Protein AF-0000000085071379 (afdb_homodimer)

Solvent-accessible surface area (backbone atoms only — not comparable to full-atom values): 31033 Å² total; per-residue (Å²): 121,66,69,62,50,54,54,50,49,51,50,47,48,50,49,47,49,49,47,46,48,50,44,47,51,47,45,53,49,43,55,51,46,54,50,48,35,51,51,33,48,52,52,43,50,50,52,33,48,54,45,13,54,52,45,21,67,57,44,29,62,51,53,53,49,51,44,51,48,52,51,48,51,52,47,52,51,59,66,69,35,49,72,43,97,86,67,30,27,46,41,42,70,66,56,50,48,49,50,44,45,50,34,43,54,33,38,72,73,52,45,46,49,69,55,49,70,45,80,83,44,72,73,70,74,62,43,38,68,69,38,18,37,52,49,33,49,28,47,32,65,16,18,17,38,31,79,70,66,72,83,46,72,67,40,42,51,50,46,69,66,44,43,62,62,36,31,41,44,40,47,43,27,32,50,45,48,25,51,53,49,50,51,52,50,52,53,50,42,67,72,44,66,83,49,55,66,70,56,46,52,51,48,51,46,50,48,50,50,47,51,57,38,45,54,57,16,50,53,45,34,71,40,87,51,92,46,51,56,66,54,24,41,47,48,42,52,34,46,39,61,13,20,13,37,38,83,74,71,84,80,54,67,77,56,48,57,55,49,52,54,49,36,53,54,33,36,18,50,48,50,40,45,41,50,50,51,44,48,52,50,51,51,49,53,53,49,50,49,52,50,47,52,48,47,52,48,46,52,54,56,69,69,104,121,68,71,62,51,53,53,50,50,53,50,48,48,50,49,47,50,51,46,46,47,50,45,46,51,47,44,52,49,44,55,50,45,54,52,48,35,50,52,33,48,51,50,42,50,51,52,32,49,54,43,13,54,53,47,21,68,56,43,29,62,51,53,51,49,51,45,50,50,51,51,47,52,52,47,52,53,59,66,69,33,50,71,43,98,87,67,32,26,48,41,42,72,68,57,52,47,50,49,46,44,50,34,44,53,32,38,74,71,53,46,46,50,69,56,49,70,45,82,82,44,73,73,71,74,63,43,38,67,71,39,19,37,53,50,33,50,27,44,31,64,16,18,18,38,32,78,71,65,72,82,46,72,67,39,42,52,50,45,69,66,46,43,61,62,36,33,43,45,41,48,45,29,34,48,46,49,23,50,52,49,50,51,51,50,52,55,51,42,66,71,44,66,82,51,55,66,66,58,47,52,51,47,51,45,50,46,49,50,47,50,59,39,45,55,56,16,50,53,46,35,71,38,88,50,93,47,50,57,66,54,25,42,46,48,42,51,34,47,39,60,13,19,13,36,40,84,76,70,85,80,54,67,76,55,48,55,55,50,52,54,49,37,54,55,33,35,18,48,48,50,40,45,42,50,51,51,43,50,52,51,50,51,50,52,52,50,50,50,50,51,48,50,48,47,53,49,45,52,54,56,69,71,103

Nearest PDB structures (foldseek):
  4xdj-assembly1_B  TM=7.090E-01  e=4.456E-10  Homo sapiens
  4xdk-assembly1_B  TM=7.036E-01  e=6.369E-10  Homo sapiens
  4xdj-assembly1_A  TM=6.880E-01  e=4.935E-10  Homo sapiens
  6v3c-assembly1_B  TM=6.092E-01  e=1.227E-08  Mus musculus
  6v3c-assembly1_A  TM=6.403E-01  e=4.175E-08  Mus musculus

InterPro domains:
  IPR003280 Two pore domain potassium channel [PR01333] (138-166)
  IPR003280 Two pore domain potassium channel [PR01333] (241-250)
  IPR003280 Two pore domain potassium channel [PTHR11003] (36-286)
  IPR013099 Potassium channel domain [PF07885] (124-181)
  IPR013099 Potassium channel domain [PF07885] (211-281)

pLDDT: mean 79.19, std 13.4, range [42.06, 97.56]

Secondary structure (DSSP, 8-state):
-HHHHHHHHHHHHHHHHHHHHHHHHHHHHHHHHHHHHHHHHHHHHHHHHHHHHHHHHHHHHHHHHHHHHHHHHHHHHHHHSEE-TTS-EEE-HHHHHHHHHHHHHHHHTT--GGGTSSTTPPPP--SSHHHHHHHHHHHHTT---SSS---SHHHHHHHHHHHHHHHHHHHHHHHHHHHHHHHHHHHHHHHTTTS-HHHHHHHHHHHHHHHHHHHHHHHHHHTTS---HHHHHHHHHHHHTT----SS----HHHHHHHHHHHHHHHHHHHHHHHHHHHHHHHHHHHHHHHHHHHHHHHHHHH-/-HHHHHHHHHHHHHHHHHHHHHHHHHHHHHHHHHHHHHHHHHHHHHHHHHHHHHHHHHHHHHHHHHHHHHHHHHHHHHHHSEE-TTS-EEE-HHHHHHHHHHHHHHHHTT--GGGTSSTTPPPP--SSHHHHHHHHHHHHTT---SSS---SHHHHHHHHHHHHHHHHHHHHHHHHHHHHHHHHHHHHHHHTTTS-HHHHHHHHHHHHHHHHHHHHHHHHHHTTS---HHHHHHHHHHHHTT----SS----HHHHHHHHHHHHHHHHHHHHHHHHHHHHHHHHHHHHHHHHHHHHHHHHHHH-

Radius of gyration: 30.07 Å; Cα contacts (8 Å, |Δi|>4): 605; chains: 2; bounding box: 52×119×87 Å

Organism: Oikopleura dioica (NCBI:txid34765)

Structure (mmCIF, N/CA/C/O backbone):
data_AF-0000000085071379-model_v1
#
loop_
_entity.id
_entity.type
_entity.pdbx_description
1 polymer 'Potassium channel domain-containing protein'
#
loop_
_atom_site.group_PDB
_atom_site.id
_atom_site.type_symbol
_atom_site.label_atom_id
_atom_site.label_alt_id
_atom_site.label_comp_id
_atom_site.label_asym_id
_atom_site.label_entity_id
_atom_site.label_seq_id
_atom_site.pdbx_PDB_ins_code
_atom_site.Cartn_x
_atom_site.Cartn_y
_atom_site.Cartn_z
_atom_site.occupancy
_atom_site.B_iso_or_equiv
_atom_site.auth_seq_id
_atom_site.auth_comp_id
_atom_site.auth_asym_id
_atom_site.auth_atom_id
_atom_site.pdbx_PDB_model_num
ATOM 1 N N . MET A 1 1 ? -15.125 71.688 -1.103 1 43.22 1 MET A N 1
ATOM 2 C CA . MET A 1 1 ? -15.18 70.688 -2.127 1 43.22 1 MET A CA 1
ATOM 3 C C . MET A 1 1 ? -13.789 70.062 -2.389 1 43.22 1 MET A C 1
ATOM 5 O O . MET A 1 1 ? -13.664 68.938 -2.789 1 43.22 1 MET A O 1
ATOM 9 N N . GLU A 1 2 ? -12.734 70.875 -2.172 1 50.38 2 GLU A N 1
ATOM 10 C CA . GLU A 1 2 ? -11.383 70.438 -2.506 1 50.38 2 GLU A CA 1
ATOM 11 C C . GLU A 1 2 ? -10.781 69.562 -1.392 1 50.38 2 GLU A C 1
ATOM 13 O O . GLU A 1 2 ? -9.992 68.688 -1.654 1 50.38 2 GLU A O 1
ATOM 18 N N . LYS A 1 3 ? -11.156 69.812 -0.131 1 61.25 3 LYS A N 1
ATOM 19 C CA . LYS A 1 3 ? -10.539 69.062 0.963 1 61.25 3 LYS A CA 1
ATOM 20 C C . LYS A 1 3 ? -11.055 67.625 1.012 1 61.25 3 LYS A C 1
ATOM 22 O O . LYS A 1 3 ? -10.336 66.688 1.425 1 61.25 3 LYS A O 1
ATOM 27 N N . ASP A 1 4 ? -12.242 67.375 0.482 1 54.56 4 ASP A N 1
ATOM 28 C CA . ASP A 1 4 ? -12.781 66 0.486 1 54.56 4 ASP A CA 1
ATOM 29 C C . ASP A 1 4 ? -12.117 65.188 -0.587 1 54.56 4 ASP A C 1
ATOM 31 O O . ASP A 1 4 ? -11.945 63.969 -0.407 1 54.56 4 ASP A O 1
ATOM 35 N N . SER A 1 5 ? -11.578 65.812 -1.612 1 57.84 5 SER A N 1
ATOM 36 C CA . SER A 1 5 ? -10.969 65.062 -2.682 1 57.84 5 SER A CA 1
ATOM 37 C C . SER A 1 5 ? -9.57 64.562 -2.283 1 57.84 5 SER A C 1
ATOM 39 O O . SER A 1 5 ? -9.164 63.469 -2.658 1 57.84 5 SER A O 1
ATOM 41 N N . GLU A 1 6 ? -8.891 65.375 -1.453 1 54.56 6 GLU A N 1
ATOM 42 C CA . GLU A 1 6 ? -7.547 65 -1.056 1 54.56 6 GLU A CA 1
ATOM 43 C C . GLU A 1 6 ? -7.602 63.781 -0.089 1 54.56 6 GLU A C 1
ATOM 45 O O . GLU A 1 6 ? -6.777 62.875 -0.172 1 54.56 6 GLU A O 1
ATOM 50 N N . ASN A 1 7 ? -8.625 63.781 0.753 1 57.53 7 ASN A N 1
ATOM 51 C CA . ASN A 1 7 ? -8.742 62.656 1.676 1 57.53 7 ASN A CA 1
ATOM 52 C C . ASN A 1 7 ? -9.156 61.406 0.951 1 57.53 7 ASN A C 1
ATOM 54 O O . ASN A 1 7 ? -8.711 60.312 1.306 1 57.53 7 ASN A O 1
ATOM 58 N N . GLU A 1 8 ? -9.883 61.562 -0.134 1 56.34 8 GLU A N 1
ATOM 59 C CA . GLU A 1 8 ? -10.273 60.375 -0.886 1 56.34 8 GLU A CA 1
ATOM 60 C C . GLU A 1 8 ? -9.094 59.812 -1.679 1 56.34 8 GLU A C 1
ATOM 62 O O . GLU A 1 8 ? -8.93 58.625 -1.78 1 56.34 8 GLU A O 1
ATOM 67 N N . THR A 1 9 ? -8.195 60.719 -2.15 1 55.25 9 THR A N 1
ATOM 68 C CA . THR A 1 9 ? -7.031 60.25 -2.881 1 55.25 9 THR A CA 1
ATOM 69 C C . THR A 1 9 ? -6.031 59.594 -1.934 1 55.25 9 THR A C 1
ATOM 71 O O . THR A 1 9 ? -5.469 58.531 -2.252 1 55.25 9 THR A O 1
ATOM 74 N N . GLU A 1 10 ? -5.906 60.125 -0.75 1 53.72 10 GLU A N 1
ATOM 75 C CA . GLU A 1 10 ? -5.004 59.5 0.213 1 53.72 10 GLU A CA 1
ATOM 76 C C . GLU A 1 10 ? -5.559 58.188 0.698 1 53.72 10 GLU A C 1
ATOM 78 O O . GLU A 1 10 ? -4.809 57.219 0.865 1 53.72 10 GLU A O 1
ATOM 83 N N . THR A 1 11 ? -6.859 58.125 0.812 1 56.47 11 THR A N 1
ATOM 84 C CA . THR A 1 11 ? -7.453 56.844 1.211 1 56.47 11 THR A CA 1
ATOM 85 C C . THR A 1 11 ? -7.367 55.844 0.076 1 56.47 11 THR A C 1
ATOM 87 O O . THR A 1 11 ? -7.109 54.656 0.312 1 56.47 11 THR A O 1
ATOM 90 N N . ASN A 1 12 ? -7.477 56.312 -1.144 1 53.97 12 ASN A N 1
ATOM 91 C CA . ASN A 1 12 ? -7.32 55.375 -2.27 1 53.97 12 ASN A CA 1
ATOM 92 C C . ASN A 1 12 ? -5.863 54.969 -2.457 1 53.97 12 ASN A C 1
ATOM 94 O O . ASN A 1 12 ? -5.578 53.844 -2.809 1 53.97 12 ASN A O 1
ATOM 98 N N . GLU A 1 13 ? -4.965 55.875 -2.209 1 50.69 13 GLU A N 1
ATOM 99 C CA . GLU A 1 13 ? -3.551 55.531 -2.295 1 50.69 13 GLU A CA 1
ATOM 100 C C . GLU A 1 13 ? -3.145 54.594 -1.165 1 50.69 13 GLU A C 1
ATOM 102 O O . GLU A 1 13 ? -2.373 53.656 -1.378 1 50.69 13 GLU A O 1
ATOM 107 N N . ILE A 1 14 ? -3.654 54.719 0.024 1 51.56 14 ILE A N 1
ATOM 108 C CA . ILE A 1 14 ? -3.383 53.781 1.121 1 51.56 14 ILE A CA 1
ATOM 109 C C . ILE A 1 14 ? -4.059 52.469 0.847 1 51.56 14 ILE A C 1
ATOM 111 O O . ILE A 1 14 ? -3.473 51.406 1.091 1 51.56 14 ILE A O 1
ATOM 115 N N . LYS A 1 15 ? -5.176 52.5 0.256 1 54.19 15 LYS A N 1
ATOM 116 C CA . LYS A 1 15 ? -5.836 51.25 -0.123 1 54.19 15 LYS A CA 1
ATOM 117 C C . LYS A 1 15 ? -5.109 50.562 -1.282 1 54.19 15 LYS A C 1
ATOM 119 O O . LYS A 1 15 ? -4.973 49.344 -1.308 1 54.19 15 LYS A O 1
ATOM 124 N N . GLU A 1 16 ? -4.629 51.312 -2.199 1 50.38 16 GLU A N 1
ATOM 125 C CA . GLU A 1 16 ? -3.85 50.75 -3.297 1 50.38 16 GLU A CA 1
ATOM 126 C C . GLU A 1 16 ? -2.48 50.281 -2.814 1 50.38 16 GLU A C 1
ATOM 128 O O . GLU A 1 16 ? -2.002 49.219 -3.229 1 50.38 16 GLU A O 1
ATOM 133 N N . GLU A 1 17 ? -1.819 51.031 -1.996 1 47.94 17 GLU A N 1
ATOM 134 C CA . GLU A 1 17 ? -0.551 50.594 -1.43 1 47.94 17 GLU A CA 1
ATOM 135 C C . GLU A 1 17 ? -0.75 49.375 -0.521 1 47.94 17 GLU A C 1
ATOM 137 O O . GLU A 1 17 ? 0.067 48.469 -0.522 1 47.94 17 GLU A O 1
ATOM 142 N N . SER A 1 18 ? -1.852 49.375 0.213 1 51.22 18 SER A N 1
ATOM 143 C CA . SER A 1 18 ? -2.154 48.188 1.028 1 51.22 18 SER A CA 1
ATOM 144 C C . SER A 1 18 ? -2.527 47 0.16 1 51.22 18 SER A C 1
ATOM 146 O O . SER A 1 18 ? -2.143 45.875 0.456 1 51.22 18 SER A O 1
ATOM 148 N N . GLU A 1 19 ? -3.191 47.344 -0.902 1 49.94 19 GLU A N 1
ATOM 149 C CA . GLU A 1 19 ? -3.484 46.25 -1.838 1 49.94 19 GLU A CA 1
ATOM 150 C C . GLU A 1 19 ? -2.234 45.844 -2.604 1 49.94 19 GLU A C 1
ATOM 152 O O . GLU A 1 19 ? -2.025 44.656 -2.859 1 49.94 19 GLU A O 1
ATOM 157 N N . GLU A 1 20 ? -1.482 46.812 -3.014 1 46.28 20 GLU A N 1
ATOM 158 C CA . GLU A 1 20 ? -0.211 46.469 -3.656 1 46.28 20 GLU A CA 1
ATOM 159 C C . GLU A 1 20 ? 0.731 45.781 -2.693 1 46.28 20 GLU A C 1
ATOM 161 O O . GLU A 1 20 ? 1.426 44.812 -3.08 1 46.28 20 GLU A O 1
ATOM 166 N N . GLU A 1 21 ? 0.835 46.25 -1.494 1 44.56 21 GLU A N 1
ATOM 167 C CA . GLU A 1 21 ? 1.638 45.562 -0.491 1 44.56 21 GLU A CA 1
ATOM 168 C C . GLU A 1 21 ? 1.093 44.156 -0.219 1 44.56 21 GLU A C 1
ATOM 170 O O . GLU A 1 21 ? 1.86 43.219 -0.063 1 44.56 21 GLU A O 1
ATOM 175 N N . LYS A 1 22 ? -0.191 44.062 -0.108 1 48.78 22 LYS A N 1
ATOM 176 C CA . LYS A 1 22 ? -0.809 42.75 0.022 1 48.78 22 LYS A CA 1
ATOM 177 C C . LYS A 1 22 ? -0.57 41.906 -1.227 1 48.78 22 LYS A C 1
ATOM 179 O O . LYS A 1 22 ? -0.32 40.719 -1.13 1 48.78 22 LYS A O 1
ATOM 184 N N . ASN A 1 23 ? -0.599 42.531 -2.34 1 45.41 23 ASN A N 1
ATOM 185 C CA . ASN A 1 23 ? -0.29 41.844 -3.588 1 45.41 23 ASN A CA 1
ATOM 186 C C . ASN A 1 23 ? 1.192 41.5 -3.686 1 45.41 23 ASN A C 1
ATOM 188 O O . ASN A 1 23 ? 1.553 40.406 -4.168 1 45.41 23 ASN A O 1
ATOM 192 N N . THR A 1 24 ? 2.062 42.375 -3.381 1 42.06 24 THR A N 1
ATOM 193 C CA . THR A 1 24 ? 3.494 42.125 -3.383 1 42.06 24 THR A CA 1
ATOM 194 C C . THR A 1 24 ? 3.846 41.094 -2.314 1 42.06 24 THR A C 1
ATOM 196 O O . THR A 1 24 ? 4.691 40.219 -2.537 1 42.06 24 THR A O 1
ATOM 199 N N . ILE A 1 25 ? 3.377 41.188 -1.156 1 44.09 25 ILE A N 1
ATOM 200 C CA . ILE A 1 25 ? 3.57 40.188 -0.121 1 44.09 25 ILE A CA 1
ATOM 201 C C . ILE A 1 25 ? 2.99 38.844 -0.586 1 44.09 25 ILE A C 1
ATOM 203 O O . ILE A 1 25 ? 3.605 37.812 -0.394 1 44.09 25 ILE A O 1
ATOM 207 N N . SER A 1 26 ? 1.834 39.031 -1.214 1 46.94 26 SER A N 1
ATOM 208 C CA . SER A 1 26 ? 1.222 37.812 -1.785 1 46.94 26 SER A CA 1
ATOM 209 C C . SER A 1 26 ? 2.078 37.25 -2.908 1 46.94 26 SER A C 1
ATOM 211 O O . SER A 1 26 ? 2.275 36.031 -2.984 1 46.94 26 SER A O 1
ATOM 213 N N . CYS A 1 27 ? 2.525 38.188 -3.775 1 42.84 27 CYS A N 1
ATOM 214 C CA . CYS A 1 27 ? 3.402 37.75 -4.852 1 42.84 27 CYS A CA 1
ATOM 215 C C . CYS A 1 27 ? 4.719 37.219 -4.297 1 42.84 27 CYS A C 1
ATOM 217 O O . CYS A 1 27 ? 5.223 36.188 -4.754 1 42.84 27 CYS A O 1
ATOM 219 N N . SER A 1 28 ? 5.332 38.031 -3.438 1 43.88 28 SER A N 1
ATOM 220 C CA . SER A 1 28 ? 6.574 37.594 -2.809 1 43.88 28 SER A CA 1
ATOM 221 C C . SER A 1 28 ? 6.379 36.281 -2.037 1 43.88 28 SER A C 1
ATOM 223 O O . SER A 1 28 ? 7.238 35.406 -2.072 1 43.88 28 SER A O 1
ATOM 225 N N . ALA A 1 29 ? 5.207 36.219 -1.438 1 49.88 29 ALA A N 1
ATOM 226 C CA . ALA A 1 29 ? 4.84 34.969 -0.747 1 49.88 29 ALA A CA 1
ATOM 227 C C . ALA A 1 29 ? 4.625 33.844 -1.736 1 49.88 29 ALA A C 1
ATOM 229 O O . ALA A 1 29 ? 4.984 32.688 -1.46 1 49.88 29 ALA A O 1
ATOM 230 N N . ARG A 1 30 ? 4.145 34.25 -2.912 1 53.81 30 ARG A N 1
ATOM 231 C CA . ARG A 1 30 ? 3.955 33.25 -3.984 1 53.81 30 ARG A CA 1
ATOM 232 C C . ARG A 1 30 ? 5.293 32.781 -4.527 1 53.81 30 ARG A C 1
ATOM 234 O O . ARG A 1 30 ? 5.469 31.594 -4.789 1 53.81 30 ARG A O 1
ATOM 241 N N . ILE A 1 31 ? 6.199 33.812 -4.848 1 51.94 31 ILE A N 1
ATOM 242 C CA . ILE A 1 31 ? 7.527 33.469 -5.359 1 51.94 31 ILE A CA 1
ATOM 243 C C . ILE A 1 31 ? 8.273 32.625 -4.344 1 51.94 31 ILE A C 1
ATOM 245 O O . ILE A 1 31 ? 8.953 31.656 -4.715 1 51.94 31 ILE A O 1
ATOM 249 N N . GLY A 1 32 ? 7.953 32.844 -3.111 1 66.81 32 GLY A N 1
ATOM 250 C CA . GLY A 1 32 ? 8.586 32.094 -2.041 1 66.81 32 GLY A CA 1
ATOM 251 C C . GLY A 1 32 ? 8.094 30.672 -1.948 1 66.81 32 GLY A C 1
ATOM 252 O O . GLY A 1 32 ? 8.891 29.734 -1.803 1 66.81 32 GLY A O 1
ATOM 253 N N . ASN A 1 33 ? 6.875 30.562 -2.42 1 79.12 33 ASN A N 1
ATOM 254 C CA . ASN A 1 33 ? 6.289 29.234 -2.369 1 79.12 33 ASN A CA 1
ATOM 255 C C . ASN A 1 33 ? 6.75 28.375 -3.545 1 79.12 33 ASN A C 1
ATOM 257 O O . ASN A 1 33 ? 7.102 27.203 -3.367 1 79.12 33 ASN A O 1
ATOM 261 N N . ALA A 1 34 ? 6.805 29.016 -4.738 1 83.06 34 ALA A N 1
ATOM 262 C CA . ALA A 1 34 ? 7.223 28.297 -5.934 1 83.06 34 ALA A CA 1
ATOM 263 C C . ALA A 1 34 ? 8.68 27.844 -5.824 1 83.06 34 ALA A C 1
ATOM 265 O O . ALA A 1 34 ? 9.039 26.75 -6.254 1 83.06 34 ALA A O 1
ATOM 266 N N . LYS A 1 35 ? 9.445 28.719 -5.258 1 85.56 35 LYS A N 1
ATOM 267 C CA . LYS A 1 35 ? 10.852 28.375 -5.062 1 85.56 35 LYS A CA 1
ATOM 268 C C . LYS A 1 35 ? 11 27.203 -4.086 1 85.56 35 LYS A C 1
ATOM 270 O O . LYS A 1 35 ? 11.82 26.312 -4.301 1 85.56 35 LYS A O 1
ATOM 275 N N . ARG A 1 36 ? 10.234 27.219 -3.107 1 87.06 36 ARG A N 1
ATOM 276 C CA . ARG A 1 36 ? 10.289 26.125 -2.135 1 87.06 36 ARG A CA 1
ATOM 277 C C . ARG A 1 36 ? 9.812 24.812 -2.756 1 87.06 36 ARG A C 1
ATOM 279 O O . ARG A 1 36 ? 10.391 23.75 -2.496 1 87.06 36 ARG A O 1
ATOM 286 N N . ILE A 1 37 ? 8.812 24.922 -3.521 1 89.38 37 ILE A N 1
ATOM 287 C CA . ILE A 1 37 ? 8.312 23.734 -4.203 1 89.38 37 ILE A CA 1
ATOM 288 C C . ILE A 1 37 ? 9.398 23.156 -5.105 1 89.38 37 ILE A C 1
ATOM 290 O O . ILE A 1 37 ? 9.609 21.938 -5.129 1 89.38 37 ILE A O 1
ATOM 294 N N . PHE A 1 38 ? 10.023 24.031 -5.77 1 90.56 38 PHE A N 1
ATOM 295 C CA . PHE A 1 38 ? 11.078 23.578 -6.668 1 90.56 38 PHE A CA 1
ATOM 296 C C . PHE A 1 38 ? 12.227 22.953 -5.891 1 90.56 38 PHE A C 1
ATOM 298 O O . PHE A 1 38 ? 12.766 21.922 -6.293 1 90.56 38 PHE A O 1
ATOM 305 N N . ILE A 1 39 ? 12.602 23.516 -4.801 1 89.56 39 ILE A N 1
ATOM 306 C CA . ILE A 1 39 ? 13.688 23 -3.975 1 89.56 39 ILE A CA 1
ATOM 307 C C . ILE A 1 39 ? 13.32 21.625 -3.436 1 89.56 39 ILE A C 1
ATOM 309 O O . ILE A 1 39 ? 14.133 20.688 -3.5 1 89.56 39 ILE A O 1
ATOM 313 N N . PHE A 1 40 ? 12.164 21.484 -2.936 1 89.75 40 PHE A N 1
ATOM 314 C CA . PHE A 1 40 ? 11.75 20.203 -2.383 1 89.75 40 PHE A CA 1
ATOM 315 C C . PHE A 1 40 ? 11.57 19.172 -3.488 1 89.75 40 PHE A C 1
ATOM 317 O O . PHE A 1 40 ? 11.812 17.984 -3.279 1 89.75 40 PHE A O 1
ATOM 324 N N . PHE A 1 41 ? 11.164 19.656 -4.621 1 91.56 41 PHE A N 1
ATOM 325 C CA . PHE A 1 41 ? 11.047 18.75 -5.762 1 91.56 41 PHE A CA 1
ATOM 326 C C . PHE A 1 41 ? 12.414 18.203 -6.156 1 91.56 41 PHE A C 1
ATOM 328 O O . PHE A 1 41 ? 12.555 17 -6.402 1 91.56 41 PHE A O 1
ATOM 335 N N . LEU A 1 42 ? 13.375 19.047 -6.203 1 92.81 42 LEU A N 1
ATOM 336 C CA . LEU A 1 42 ? 14.734 18.625 -6.539 1 92.81 42 LEU A CA 1
ATOM 337 C C . LEU A 1 42 ? 15.297 17.703 -5.465 1 92.81 42 LEU A C 1
ATOM 339 O O . LEU A 1 42 ? 15.984 16.719 -5.773 1 92.81 42 LEU A O 1
ATOM 343 N N . LEU A 1 43 ? 15.039 18.031 -4.246 1 91.94 43 LEU A N 1
ATOM 344 C CA . LEU A 1 43 ? 15.477 17.172 -3.146 1 91.94 43 LEU A CA 1
ATOM 345 C C . LEU A 1 43 ? 14.852 15.789 -3.244 1 91.94 43 LEU A C 1
ATOM 347 O O . LEU A 1 43 ? 15.516 14.781 -2.986 1 91.94 43 LEU A O 1
ATOM 351 N N . ASN A 1 44 ? 13.625 15.805 -3.561 1 93.44 44 ASN A N 1
ATOM 352 C CA . ASN A 1 44 ? 12.945 14.531 -3.75 1 93.44 44 ASN A CA 1
ATOM 353 C C . ASN A 1 44 ? 13.539 13.742 -4.914 1 93.44 44 ASN A C 1
ATOM 355 O O . ASN A 1 44 ? 13.719 12.523 -4.82 1 93.44 44 ASN A O 1
ATOM 359 N N . LEU A 1 45 ? 13.844 14.414 -5.965 1 93.38 45 LEU A N 1
ATOM 360 C CA . LEU A 1 45 ? 14.43 13.758 -7.133 1 93.38 45 LEU A CA 1
ATOM 361 C C . LEU A 1 45 ? 15.789 13.164 -6.805 1 93.38 45 LEU A C 1
ATOM 363 O O . LEU A 1 45 ? 16.094 12.039 -7.211 1 93.38 45 LEU A O 1
ATOM 367 N N . VAL A 1 46 ? 16.547 13.906 -6.105 1 96.12 46 VAL A N 1
ATOM 368 C CA . VAL A 1 46 ? 17.875 13.43 -5.711 1 96.12 46 VAL A CA 1
ATOM 369 C C . VAL A 1 46 ? 17.734 12.234 -4.766 1 96.12 46 VAL A C 1
ATOM 371 O O . VAL A 1 46 ? 18.453 11.242 -4.895 1 96.12 46 VAL A O 1
ATOM 374 N N . PHE A 1 47 ? 16.875 12.352 -3.865 1 96.38 47 PHE A N 1
ATOM 375 C CA . PHE A 1 47 ? 16.656 11.273 -2.902 1 96.38 47 PHE A CA 1
ATOM 376 C C . PHE A 1 47 ? 16.203 10 -3.602 1 96.38 47 PHE A C 1
ATOM 378 O O . PHE A 1 47 ? 16.672 8.906 -3.289 1 96.38 47 PHE A O 1
ATOM 385 N N . VAL A 1 48 ? 15.281 10.133 -4.527 1 95.44 48 VAL A N 1
ATOM 386 C CA . VAL A 1 48 ? 14.789 8.992 -5.293 1 95.44 48 VAL A CA 1
ATOM 387 C C . VAL A 1 48 ? 15.914 8.398 -6.129 1 95.44 48 VAL A C 1
ATOM 389 O O . VAL A 1 48 ? 16.016 7.18 -6.27 1 95.44 48 VAL A O 1
ATOM 392 N N . SER A 1 49 ? 16.766 9.234 -6.656 1 96.44 49 SER A N 1
ATOM 393 C CA . SER A 1 49 ? 17.891 8.758 -7.453 1 96.44 49 SER A CA 1
ATOM 394 C C . SER A 1 49 ? 18.875 7.941 -6.609 1 96.44 49 SER A C 1
ATOM 396 O O . SER A 1 49 ? 19.359 6.895 -7.047 1 96.44 49 SER A O 1
ATOM 398 N N . ILE A 1 50 ? 19.109 8.43 -5.441 1 97.5 50 ILE A N 1
ATOM 399 C CA . ILE A 1 50 ? 20 7.703 -4.535 1 97.5 50 ILE A CA 1
ATOM 400 C C . ILE A 1 50 ? 19.406 6.328 -4.234 1 97.5 50 ILE A C 1
ATOM 402 O O . ILE A 1 50 ? 20.109 5.32 -4.254 1 97.5 50 ILE A O 1
ATOM 406 N N . GLY A 1 51 ? 18.156 6.289 -3.955 1 97.56 51 GLY A N 1
ATOM 407 C CA . GLY A 1 51 ? 17.484 5.012 -3.723 1 97.56 51 GLY A CA 1
ATOM 408 C C . GLY A 1 51 ? 17.516 4.102 -4.938 1 97.56 51 GLY A C 1
ATOM 409 O O . GLY A 1 51 ? 17.703 2.893 -4.805 1 97.56 51 GLY A O 1
ATOM 410 N N . THR A 1 52 ? 17.297 4.703 -6.109 1 96.56 52 THR A N 1
ATOM 411 C CA . THR A 1 52 ? 17.281 3.945 -7.359 1 96.56 52 THR A CA 1
ATOM 412 C C . THR A 1 52 ? 18.594 3.201 -7.566 1 96.56 52 THR A C 1
ATOM 414 O O . THR A 1 52 ? 18.594 2 -7.844 1 96.56 52 THR A O 1
ATOM 417 N N . PHE A 1 53 ? 19.656 3.885 -7.359 1 97.12 53 PHE A N 1
ATOM 418 C CA . PHE A 1 53 ? 20.969 3.273 -7.559 1 97.12 53 PHE A CA 1
ATOM 419 C C . PHE A 1 53 ? 21.234 2.225 -6.488 1 97.12 53 PHE A C 1
ATOM 421 O O . PHE A 1 53 ? 21.781 1.155 -6.785 1 97.12 53 PHE A O 1
ATOM 428 N N . SER A 1 54 ? 20.859 2.512 -5.305 1 97.5 54 SER A N 1
ATOM 429 C CA . SER A 1 54 ? 21.125 1.604 -4.191 1 97.5 54 SER A CA 1
ATOM 430 C C . SER A 1 54 ? 20.312 0.321 -4.32 1 97.5 54 SER A C 1
ATOM 432 O O . SER A 1 54 ? 20.844 -0.779 -4.199 1 97.5 54 SER A O 1
ATOM 434 N N . PHE A 1 55 ? 19.031 0.417 -4.645 1 96.94 55 PHE A N 1
ATOM 435 C CA . PHE A 1 55 ? 18.188 -0.762 -4.738 1 96.94 55 PHE A CA 1
ATOM 436 C C . PHE A 1 55 ? 18.5 -1.562 -5.996 1 96.94 55 PHE A C 1
ATOM 438 O O . PHE A 1 55 ? 18.406 -2.791 -5.996 1 96.94 55 PHE A O 1
ATOM 445 N N . HIS A 1 56 ? 18.812 -0.827 -7.059 1 96.25 56 HIS A N 1
ATOM 446 C CA . HIS A 1 56 ? 19.219 -1.529 -8.273 1 96.25 56 HIS A CA 1
ATOM 447 C C . HIS A 1 56 ? 20.453 -2.387 -8.016 1 96.25 56 HIS A C 1
ATOM 449 O O . HIS A 1 56 ? 20.531 -3.533 -8.461 1 96.25 56 HIS A O 1
ATOM 455 N N . ALA A 1 57 ? 21.438 -1.842 -7.301 1 95.94 57 ALA A N 1
ATOM 456 C CA . ALA A 1 57 ? 22.688 -2.541 -7.027 1 95.94 57 ALA A CA 1
ATOM 457 C C . ALA A 1 57 ? 22.453 -3.74 -6.109 1 95.94 57 ALA A C 1
ATOM 459 O O . ALA A 1 57 ? 23.109 -4.773 -6.25 1 95.94 57 ALA A O 1
ATOM 460 N N . LEU A 1 58 ? 21.531 -3.639 -5.223 1 95.12 58 LEU A N 1
ATOM 461 C CA . LEU A 1 58 ? 21.312 -4.684 -4.223 1 95.12 58 LEU A CA 1
ATOM 462 C C . LEU A 1 58 ? 20.375 -5.762 -4.754 1 95.12 58 LEU A C 1
ATOM 464 O O . LEU A 1 58 ? 20.594 -6.953 -4.512 1 95.12 58 LEU A O 1
ATOM 468 N N . GLU A 1 59 ? 19.312 -5.402 -5.461 1 95.06 59 GLU A N 1
ATOM 469 C CA . GLU A 1 59 ? 18.281 -6.348 -5.848 1 95.06 59 GLU A CA 1
ATOM 470 C C . GLU A 1 59 ? 18.484 -6.844 -7.277 1 95.06 59 GLU A C 1
ATOM 472 O O . GLU A 1 59 ? 17.984 -7.906 -7.648 1 95.06 59 GLU A O 1
ATOM 477 N N . GLY A 1 60 ? 19.188 -6.105 -8.086 1 92.31 60 GLY A N 1
ATOM 478 C CA . GLY A 1 60 ? 19.438 -6.48 -9.469 1 92.31 60 GLY A CA 1
ATOM 479 C C . GLY A 1 60 ? 20.031 -7.863 -9.617 1 92.31 60 GLY A C 1
ATOM 480 O O . GLY A 1 60 ? 19.453 -8.742 -10.242 1 92.31 60 GLY A O 1
ATOM 481 N N . PRO A 1 61 ? 21.156 -8.047 -8.969 1 93 61 PRO A N 1
ATOM 482 C CA . PRO A 1 61 ? 21.812 -9.359 -9.07 1 93 61 PRO A CA 1
ATOM 483 C C . PRO A 1 61 ? 20.953 -10.484 -8.516 1 93 61 PRO A C 1
ATOM 485 O O . PRO A 1 61 ? 21 -11.609 -9.016 1 93 61 PRO A O 1
ATOM 488 N N . ASN A 1 62 ? 20.203 -10.25 -7.469 1 92.44 62 ASN A N 1
ATOM 489 C CA . ASN A 1 62 ? 19.312 -11.266 -6.91 1 92.44 62 ASN A CA 1
ATOM 490 C C . ASN A 1 62 ? 18.234 -11.664 -7.902 1 92.44 62 ASN A C 1
ATOM 492 O O . ASN A 1 62 ? 17.844 -12.836 -7.965 1 92.44 62 ASN A O 1
ATOM 496 N N . GLU A 1 63 ? 17.641 -10.688 -8.555 1 91.38 63 GLU A N 1
ATOM 497 C CA . GLU A 1 63 ? 16.641 -10.961 -9.578 1 91.38 63 GLU A CA 1
ATOM 498 C C . GLU A 1 63 ? 17.172 -11.914 -10.641 1 91.38 63 GLU A C 1
ATOM 500 O O . GLU A 1 63 ? 16.469 -12.812 -11.094 1 91.38 63 GLU A O 1
ATOM 505 N N . ASP A 1 64 ? 18.422 -11.727 -11.016 1 90.88 64 ASP A N 1
ATOM 506 C CA . ASP A 1 64 ? 19.047 -12.609 -11.992 1 90.88 64 ASP A CA 1
ATOM 507 C C . ASP A 1 64 ? 19.219 -14.023 -11.438 1 90.88 64 ASP A C 1
ATOM 509 O O . ASP A 1 64 ? 19.047 -15.008 -12.156 1 90.88 64 ASP A O 1
ATOM 513 N N . LYS A 1 65 ? 19.562 -14.07 -10.258 1 92 65 LYS A N 1
ATOM 514 C CA . LYS A 1 65 ? 19.719 -15.367 -9.609 1 92 65 LYS A CA 1
ATOM 515 C C . LYS A 1 65 ? 18.391 -16.125 -9.57 1 92 65 LYS A C 1
ATOM 517 O O . LYS A 1 65 ? 18.344 -17.328 -9.867 1 92 65 LYS A O 1
ATOM 522 N N . ILE A 1 66 ? 17.312 -15.391 -9.172 1 89.31 66 ILE A N 1
ATOM 523 C CA . ILE A 1 66 ? 16 -16.016 -9.094 1 89.31 66 ILE A CA 1
ATOM 524 C C . ILE A 1 66 ? 15.562 -16.484 -10.484 1 89.31 66 ILE A C 1
ATOM 526 O O . ILE A 1 66 ? 14.961 -17.547 -10.625 1 89.31 66 ILE A O 1
ATOM 530 N N . CYS A 1 67 ? 15.844 -15.672 -11.438 1 89.81 67 CYS A N 1
ATOM 531 C CA . CYS A 1 67 ? 15.539 -16.047 -12.805 1 89.81 67 CYS A CA 1
ATOM 532 C C . CYS A 1 67 ? 16.266 -17.344 -13.188 1 89.81 67 CYS A C 1
ATOM 534 O O . CYS A 1 67 ? 15.656 -18.25 -13.742 1 89.81 67 CYS A O 1
ATOM 536 N N . ALA A 1 68 ? 17.531 -17.406 -12.914 1 89.31 68 ALA A N 1
ATOM 537 C CA . ALA A 1 68 ? 18.328 -18.594 -13.219 1 89.31 68 ALA A CA 1
ATOM 538 C C . ALA A 1 68 ? 17.797 -19.812 -12.469 1 89.31 68 ALA A C 1
ATOM 540 O O . ALA A 1 68 ? 17.719 -20.906 -13.031 1 89.31 68 ALA A O 1
ATOM 541 N N . GLU A 1 69 ? 17.453 -19.594 -11.25 1 88.94 69 GLU A N 1
ATOM 542 C CA . GLU A 1 69 ? 16.922 -20.672 -10.438 1 88.94 69 GLU A CA 1
ATOM 543 C C . GLU A 1 69 ? 15.578 -21.172 -10.984 1 88.94 69 GLU A C 1
ATOM 545 O O . GLU A 1 69 ? 15.289 -22.359 -10.953 1 88.94 69 GLU A O 1
ATOM 550 N N . SER A 1 70 ? 14.75 -20.203 -11.367 1 88.31 70 SER A N 1
ATOM 551 C CA . SER A 1 70 ? 13.461 -20.562 -11.938 1 88.31 70 SER A CA 1
ATOM 552 C C . SER A 1 70 ? 13.633 -21.359 -13.234 1 88.31 70 SER A C 1
ATOM 554 O O . SER A 1 70 ? 12.93 -22.344 -13.469 1 88.31 70 SER A O 1
ATOM 556 N N . ARG A 1 71 ? 14.578 -20.984 -14.039 1 87.88 71 ARG A N 1
ATOM 557 C CA . ARG A 1 71 ? 14.875 -21.703 -15.273 1 87.88 71 ARG A CA 1
ATOM 558 C C . ARG A 1 71 ? 15.422 -23.094 -14.969 1 87.88 71 ARG A C 1
ATOM 560 O O . ARG A 1 71 ? 15.07 -24.062 -15.648 1 87.88 71 ARG A O 1
ATOM 567 N N . ALA A 1 72 ? 16.297 -23.109 -14.039 1 87.38 72 ALA A N 1
ATOM 568 C CA . ALA A 1 72 ? 16.859 -24.391 -13.641 1 87.38 72 ALA A CA 1
ATOM 569 C C . ALA A 1 72 ? 15.773 -25.328 -13.117 1 87.38 72 ALA A C 1
ATOM 571 O O . ALA A 1 72 ? 15.781 -26.531 -13.406 1 87.38 72 ALA A O 1
ATOM 572 N N . ALA A 1 73 ? 14.883 -24.734 -12.281 1 84.88 73 ALA A N 1
ATOM 573 C CA . ALA A 1 73 ? 13.781 -25.531 -11.742 1 84.88 73 ALA A CA 1
ATOM 574 C C . ALA A 1 73 ? 12.891 -26.062 -12.867 1 84.88 73 ALA A C 1
ATOM 576 O O . ALA A 1 73 ? 12.453 -27.203 -12.828 1 84.88 73 ALA A O 1
ATOM 577 N N . LEU A 1 74 ? 12.594 -25.234 -13.859 1 85.19 74 LEU A N 1
ATOM 578 C CA . LEU A 1 74 ? 11.797 -25.641 -15.016 1 85.19 74 LEU A CA 1
ATOM 579 C C . LEU A 1 74 ? 12.508 -26.734 -15.805 1 85.19 74 LEU A C 1
ATOM 581 O O . LEU A 1 74 ? 11.883 -27.719 -16.203 1 85.19 74 LEU A O 1
ATOM 585 N N . LYS A 1 75 ? 13.773 -26.547 -16 1 84.88 75 LYS A N 1
ATOM 586 C CA . LYS A 1 75 ? 14.562 -27.531 -16.734 1 84.88 75 LYS A CA 1
ATOM 587 C C . LYS A 1 75 ? 14.625 -28.859 -15.984 1 84.88 75 LYS A C 1
ATOM 589 O O . LYS A 1 75 ? 14.5 -29.922 -16.578 1 84.88 75 LYS A O 1
ATOM 594 N N . GLU A 1 76 ? 14.922 -28.75 -14.711 1 84.38 76 GLU A N 1
ATOM 595 C CA . GLU A 1 76 ? 14.945 -29.953 -13.883 1 84.38 76 GLU A CA 1
ATOM 596 C C . GLU A 1 76 ? 13.617 -30.703 -13.969 1 84.38 76 GLU A C 1
ATOM 598 O O . GLU A 1 76 ? 13.594 -31.938 -14.023 1 84.38 76 GLU A O 1
ATOM 603 N N . PHE A 1 77 ? 12.531 -29.984 -13.945 1 83.12 77 PHE A N 1
ATOM 604 C CA . PHE A 1 77 ? 11.211 -30.578 -14.055 1 83.12 77 PHE A CA 1
ATOM 605 C C . PHE A 1 77 ? 11.031 -31.234 -15.414 1 83.12 77 PHE A C 1
ATOM 607 O O . PHE A 1 77 ? 10.578 -32.375 -15.508 1 83.12 77 PHE A O 1
ATOM 614 N N . THR A 1 78 ? 11.344 -30.562 -16.453 1 81.38 78 THR A N 1
ATOM 615 C CA . THR A 1 78 ? 11.172 -31.078 -17.797 1 81.38 78 THR A CA 1
ATOM 616 C C . THR A 1 78 ? 12.062 -32.281 -18.047 1 81.38 78 THR A C 1
ATOM 618 O O . THR A 1 78 ? 11.656 -33.25 -18.703 1 81.38 78 THR A O 1
ATOM 621 N N . ASP A 1 79 ? 13.289 -32.188 -17.422 1 83.38 79 ASP A N 1
ATOM 622 C CA . ASP A 1 79 ? 14.227 -33.312 -17.594 1 83.38 79 ASP A CA 1
ATOM 623 C C . ASP A 1 79 ? 13.766 -34.531 -16.828 1 83.38 79 ASP A C 1
ATOM 625 O O . ASP A 1 79 ? 14.133 -35.656 -17.172 1 83.38 79 ASP A O 1
ATOM 629 N N . SER A 1 80 ? 13.109 -34.281 -15.766 1 81 80 SER A N 1
ATOM 630 C CA . SER A 1 80 ? 12.648 -35.406 -14.961 1 81 80 SER A CA 1
ATOM 631 C C . SER A 1 80 ? 11.453 -36.094 -15.609 1 81 80 SER A C 1
ATOM 633 O O . SER A 1 80 ? 11.094 -37.219 -15.219 1 81 80 SER A O 1
ATOM 635 N N . LEU A 1 81 ? 10.914 -35.469 -16.578 1 80.12 81 LEU A N 1
ATOM 636 C CA . LEU A 1 81 ? 9.75 -36.031 -17.234 1 80.12 81 LEU A CA 1
ATOM 637 C C . LEU A 1 81 ? 10.164 -37.062 -18.281 1 80.12 81 LEU A C 1
ATOM 639 O O . LEU A 1 81 ? 11.195 -36.906 -18.938 1 80.12 81 LEU A O 1
ATOM 643 N N . ILE A 1 82 ? 9.555 -38.219 -18.25 1 76.38 82 ILE A N 1
ATOM 644 C CA . ILE A 1 82 ? 9.789 -39.25 -19.266 1 76.38 82 ILE A CA 1
ATOM 645 C C . ILE A 1 82 ? 9.102 -38.875 -20.562 1 76.38 82 ILE A C 1
ATOM 647 O O . ILE A 1 82 ? 7.883 -38.656 -20.594 1 76.38 82 ILE A O 1
ATOM 651 N N . LYS A 1 83 ? 9.93 -38.562 -21.469 1 78.94 83 LYS A N 1
ATOM 652 C CA . LYS A 1 83 ? 9.406 -38.188 -22.781 1 78.94 83 LYS A CA 1
ATOM 653 C C . LYS A 1 83 ? 9.016 -39.406 -23.578 1 78.94 83 LYS A C 1
ATOM 655 O O . LYS A 1 83 ? 9.805 -40.344 -23.719 1 78.94 83 LYS A O 1
ATOM 660 N N . GLU A 1 84 ? 7.785 -39.438 -23.953 1 79.44 84 GLU A N 1
ATOM 661 C CA . GLU A 1 84 ? 7.297 -40.531 -24.797 1 79.44 84 GLU A CA 1
ATOM 662 C C . GLU A 1 84 ? 7.562 -40.25 -26.281 1 79.44 84 GLU A C 1
ATOM 664 O O . GLU A 1 84 ? 7.816 -39.094 -26.656 1 79.44 84 GLU A O 1
ATOM 669 N N . PRO A 1 85 ? 7.605 -41.344 -27.062 1 78.38 85 PRO A N 1
ATOM 670 C CA . PRO A 1 85 ? 7.883 -41.156 -28.484 1 78.38 85 PRO A CA 1
ATOM 671 C C . PRO A 1 85 ? 6.883 -40.25 -29.188 1 78.38 85 PRO A C 1
ATOM 673 O O . PRO A 1 85 ? 7.211 -39.625 -30.203 1 78.38 85 PRO A O 1
ATOM 676 N N . ASP A 1 86 ? 5.684 -40.062 -28.625 1 75.62 86 ASP A N 1
ATOM 677 C CA . ASP A 1 86 ? 4.656 -39.25 -29.266 1 75.62 86 ASP A CA 1
ATOM 678 C C . ASP A 1 86 ? 4.809 -37.781 -28.875 1 75.62 86 ASP A C 1
ATOM 680 O O . ASP A 1 86 ? 4.062 -36.906 -29.359 1 75.62 86 ASP A O 1
ATOM 684 N N . GLY A 1 87 ? 5.816 -37.375 -28.109 1 77 87 GLY A N 1
ATOM 685 C CA . GLY A 1 87 ? 6.039 -36 -27.719 1 77 87 GLY A CA 1
ATOM 686 C C . GLY A 1 87 ? 5.395 -35.656 -26.391 1 77 87 GLY A C 1
ATOM 687 O O . GLY A 1 87 ? 5.594 -34.531 -25.891 1 77 87 GLY A O 1
ATOM 688 N N . SER A 1 88 ? 4.66 -36.688 -25.891 1 79.94 88 SER A N 1
ATOM 689 C CA . SER A 1 88 ? 3.988 -36.438 -24.609 1 79.94 88 SER A CA 1
ATOM 690 C C . SER A 1 88 ? 4.871 -36.812 -23.438 1 79.94 88 SER A C 1
ATOM 692 O O . SER A 1 88 ? 5.898 -37.469 -23.609 1 79.94 88 SER A O 1
ATOM 694 N N . TYR A 1 89 ? 4.59 -36.125 -22.281 1 84.06 89 TYR A N 1
ATOM 695 C CA . TYR A 1 89 ? 5.348 -36.406 -21.062 1 84.06 89 TYR A CA 1
ATOM 696 C C . TYR A 1 89 ? 4.508 -37.219 -20.078 1 84.06 89 TYR A C 1
ATOM 698 O O . TYR A 1 89 ? 3.301 -37 -19.953 1 84.06 89 TYR A O 1
ATOM 706 N N . LYS A 1 90 ? 5.156 -38.188 -19.578 1 83.75 90 LYS A N 1
ATOM 707 C CA . LYS A 1 90 ? 4.527 -38.906 -18.469 1 83.75 90 LYS A CA 1
ATOM 708 C C . LYS A 1 90 ? 4.785 -38.219 -17.141 1 83.75 90 LYS A C 1
ATOM 710 O O . LYS A 1 90 ? 5.934 -37.969 -16.766 1 83.75 90 LYS A O 1
ATOM 715 N N . VAL A 1 91 ? 3.707 -37.781 -16.516 1 84.88 91 VAL A N 1
ATOM 716 C CA . VAL A 1 91 ? 3.859 -37 -15.281 1 84.88 91 VAL A CA 1
ATOM 717 C C . VAL A 1 91 ? 3.023 -37.656 -14.172 1 84.88 91 VAL A C 1
ATOM 719 O O . VAL A 1 91 ? 1.931 -38.156 -14.422 1 84.88 91 VAL A O 1
ATOM 722 N N . THR A 1 92 ? 3.619 -37.719 -12.945 1 84.56 92 THR A N 1
ATOM 723 C CA . THR A 1 92 ? 2.9 -38.219 -11.773 1 84.56 92 THR A CA 1
ATOM 724 C C . THR A 1 92 ? 2.227 -37.062 -11.039 1 84.56 92 THR A C 1
ATOM 726 O O . THR A 1 92 ? 2.496 -35.875 -11.328 1 84.56 92 THR A O 1
ATOM 729 N N . ASP A 1 93 ? 1.264 -37.344 -10.062 1 80.25 93 ASP A N 1
ATOM 730 C CA . ASP A 1 93 ? 0.575 -36.312 -9.258 1 80.25 93 ASP A CA 1
ATOM 731 C C . ASP A 1 93 ? 1.567 -35.5 -8.445 1 80.25 93 ASP A C 1
ATOM 733 O O . ASP A 1 93 ? 1.398 -34.281 -8.297 1 80.25 93 ASP A O 1
ATOM 737 N N . GLU A 1 94 ? 2.514 -36.156 -7.938 1 83.81 94 GLU A N 1
ATOM 738 C CA . GLU A 1 94 ? 3.502 -35.469 -7.098 1 83.81 94 GLU A CA 1
ATOM 739 C C . GLU A 1 94 ? 4.34 -34.5 -7.914 1 83.81 94 GLU A C 1
ATOM 741 O O . GLU A 1 94 ? 4.664 -33.406 -7.438 1 83.81 94 GLU A O 1
ATOM 746 N N . GLN A 1 95 ? 4.652 -34.938 -9.109 1 84.81 95 GLN A N 1
ATOM 747 C CA . GLN A 1 95 ? 5.445 -34.062 -9.977 1 84.81 95 GLN A CA 1
ATOM 748 C C . GLN A 1 95 ? 4.637 -32.844 -10.438 1 84.81 95 GLN A C 1
ATOM 750 O O . GLN A 1 95 ? 5.164 -31.734 -10.508 1 84.81 95 GLN A O 1
ATOM 755 N N . LEU A 1 96 ? 3.422 -33.094 -10.742 1 82.81 96 LEU A N 1
ATOM 756 C CA . LEU A 1 96 ? 2.549 -32 -11.148 1 82.81 96 LEU A CA 1
ATOM 757 C C . LEU A 1 96 ? 2.369 -31 -10.016 1 82.81 96 LEU A C 1
ATOM 759 O O . LEU A 1 96 ? 2.383 -29.797 -10.242 1 82.81 96 LEU A O 1
ATOM 763 N N . LEU A 1 97 ? 2.225 -31.484 -8.836 1 85.62 97 LEU A N 1
ATOM 764 C CA . LEU A 1 97 ? 2.078 -30.609 -7.668 1 85.62 97 LEU A CA 1
ATOM 765 C C . LEU A 1 97 ? 3.342 -29.797 -7.438 1 85.62 97 LEU A C 1
ATOM 767 O O . LEU A 1 97 ? 3.266 -28.609 -7.094 1 85.62 97 LEU A O 1
ATOM 771 N N . LYS A 1 98 ? 4.418 -30.391 -7.586 1 86.12 98 LYS A N 1
ATOM 772 C CA . LYS A 1 98 ? 5.688 -29.688 -7.418 1 86.12 98 LYS A CA 1
ATOM 773 C C . LYS A 1 98 ? 5.84 -28.562 -8.438 1 86.12 98 LYS A C 1
ATOM 775 O O . LYS A 1 98 ? 6.32 -27.484 -8.109 1 86.12 98 LYS A O 1
ATOM 780 N N . LEU A 1 99 ? 5.398 -28.891 -9.633 1 84.75 99 LEU A N 1
ATOM 781 C CA . LEU A 1 99 ? 5.48 -27.891 -10.68 1 84.75 99 LEU A CA 1
ATOM 782 C C . LEU A 1 99 ? 4.555 -26.719 -10.383 1 84.75 99 LEU A C 1
ATOM 784 O O . LEU A 1 99 ? 4.961 -25.547 -10.5 1 84.75 99 LEU A O 1
ATOM 788 N N . VAL A 1 100 ? 3.371 -27.047 -9.969 1 87.44 100 VAL A N 1
ATOM 789 C CA . VAL A 1 100 ? 2.375 -26.016 -9.688 1 87.44 100 VAL A CA 1
ATOM 790 C C . VAL A 1 100 ? 2.836 -25.172 -8.508 1 87.44 100 VAL A C 1
ATOM 792 O O . VAL A 1 100 ? 2.742 -23.938 -8.539 1 87.44 100 VAL A O 1
ATOM 795 N N . LYS A 1 101 ? 3.363 -25.734 -7.531 1 88.12 101 LYS A N 1
ATOM 796 C CA . LYS A 1 101 ? 3.848 -25.016 -6.355 1 88.12 101 LYS A CA 1
ATOM 797 C C . LYS A 1 101 ? 5.027 -24.109 -6.711 1 88.12 101 LYS A C 1
ATOM 799 O O . LYS A 1 101 ? 5.098 -22.969 -6.266 1 88.12 101 LYS A O 1
ATOM 804 N N . SER A 1 102 ? 5.926 -24.672 -7.484 1 87.38 102 SER A N 1
ATOM 805 C CA . SER A 1 102 ? 7.074 -23.875 -7.91 1 87.38 102 SER A CA 1
ATOM 806 C C . SER A 1 102 ? 6.641 -22.688 -8.758 1 87.38 102 SER A C 1
ATOM 808 O O . SER A 1 102 ? 7.172 -21.578 -8.609 1 87.38 102 SER A O 1
ATOM 810 N N . ALA A 1 103 ? 5.695 -22.938 -9.609 1 87.62 103 ALA A N 1
ATOM 811 C CA . ALA A 1 103 ? 5.184 -21.875 -10.469 1 87.62 103 ALA A CA 1
ATOM 812 C C . ALA A 1 103 ? 4.555 -20.766 -9.641 1 87.62 103 ALA A C 1
ATOM 814 O O . ALA A 1 103 ? 4.762 -19.578 -9.922 1 87.62 103 ALA A O 1
ATOM 815 N N . GLU A 1 104 ? 3.83 -21.094 -8.641 1 88.12 104 GLU A N 1
ATOM 816 C CA . GLU A 1 104 ? 3.186 -20.109 -7.777 1 88.12 104 GLU A CA 1
ATOM 817 C C . GLU A 1 104 ? 4.215 -19.297 -6.996 1 88.12 104 GLU A C 1
ATOM 819 O O . GLU A 1 104 ? 4.086 -18.078 -6.867 1 88.12 104 GLU A O 1
ATOM 824 N N . ILE A 1 105 ? 5.234 -19.906 -6.52 1 85.75 105 ILE A N 1
ATOM 825 C CA . ILE A 1 105 ? 6.266 -19.25 -5.734 1 85.75 105 ILE A CA 1
ATOM 826 C C . ILE A 1 105 ? 7.043 -18.281 -6.617 1 85.75 105 ILE A C 1
ATOM 828 O O . ILE A 1 105 ? 7.262 -17.125 -6.238 1 85.75 105 ILE A O 1
ATOM 832 N N . PHE A 1 106 ? 7.406 -18.75 -7.785 1 86.38 106 PHE A N 1
ATOM 833 C CA . PHE A 1 106 ? 8.211 -17.906 -8.664 1 86.38 106 PHE A CA 1
ATOM 834 C C . PHE A 1 106 ? 7.383 -16.734 -9.211 1 86.38 106 PHE A C 1
ATOM 836 O O . PHE A 1 106 ? 7.906 -15.648 -9.422 1 86.38 106 PHE A O 1
ATOM 843 N N . ALA A 1 107 ? 6.117 -17.047 -9.43 1 85.44 107 ALA A N 1
ATOM 844 C CA . ALA A 1 107 ? 5.238 -15.953 -9.844 1 85.44 107 ALA A CA 1
ATOM 845 C C . ALA A 1 107 ? 5.164 -14.875 -8.766 1 85.44 107 ALA A C 1
ATOM 847 O O . ALA A 1 107 ? 5.141 -13.68 -9.078 1 85.44 107 ALA A O 1
ATOM 848 N N . GLU A 1 108 ? 5.129 -15.234 -7.562 1 82.19 108 GLU A N 1
ATOM 849 C CA . GLU A 1 108 ? 5.098 -14.297 -6.445 1 82.19 108 GLU A CA 1
ATOM 850 C C . GLU A 1 108 ? 6.395 -13.492 -6.367 1 82.19 108 GLU A C 1
ATOM 852 O O . GLU A 1 108 ? 6.395 -12.359 -5.883 1 82.19 108 GLU A O 1
ATOM 857 N N . GLU A 1 109 ? 7.461 -14.109 -6.832 1 82.56 109 GLU A N 1
ATOM 858 C CA . GLU A 1 109 ? 8.758 -13.438 -6.797 1 82.56 109 GLU A CA 1
ATOM 859 C C . GLU A 1 109 ? 8.938 -12.523 -8.008 1 82.56 109 GLU A C 1
ATOM 861 O O . GLU A 1 109 ? 9.93 -11.797 -8.102 1 82.56 109 GLU A O 1
ATOM 866 N N . GLY A 1 110 ? 8.008 -12.633 -8.898 1 79.31 110 GLY A N 1
ATOM 867 C CA . GLY A 1 110 ? 8.039 -11.719 -10.023 1 79.31 110 GLY A CA 1
ATOM 868 C C . GLY A 1 110 ? 8.508 -12.375 -11.312 1 79.31 110 GLY A C 1
ATOM 869 O O . GLY A 1 110 ? 8.742 -11.695 -12.312 1 79.31 110 GLY A O 1
ATOM 870 N N . VAL A 1 111 ? 8.781 -13.656 -11.266 1 85.06 111 VAL A N 1
ATOM 871 C CA . VAL A 1 111 ? 9.25 -14.375 -12.445 1 85.06 111 VAL A CA 1
ATOM 872 C C . VAL A 1 111 ? 8.305 -15.539 -12.742 1 85.06 111 VAL A C 1
ATOM 874 O O . VAL A 1 111 ? 8.609 -16.688 -12.406 1 85.06 111 VAL A O 1
ATOM 877 N N . PRO A 1 112 ? 7.281 -15.258 -13.438 1 85.06 112 PRO A N 1
ATOM 878 C CA . PRO A 1 112 ? 6.352 -16.344 -13.742 1 85.06 112 PRO A CA 1
ATOM 879 C C . PRO A 1 112 ? 6.965 -17.391 -14.672 1 85.06 112 PRO A C 1
ATOM 881 O O . PRO A 1 112 ? 7.543 -17.047 -15.711 1 85.06 112 PRO A O 1
ATOM 884 N N . ILE A 1 113 ? 6.852 -18.625 -14.328 1 84.31 113 ILE A N 1
ATOM 885 C CA . ILE A 1 113 ? 7.41 -19.75 -15.078 1 84.31 113 ILE A CA 1
ATOM 886 C C . ILE A 1 113 ? 6.734 -19.844 -16.453 1 84.31 113 ILE A C 1
ATOM 888 O O . ILE A 1 113 ? 7.352 -20.281 -17.422 1 84.31 113 ILE A O 1
ATOM 892 N N . SER A 1 114 ? 5.5 -19.375 -16.5 1 82.25 114 SER A N 1
ATOM 893 C CA . SER A 1 114 ? 4.762 -19.406 -17.766 1 82.25 114 SER A CA 1
ATOM 894 C C . SER A 1 114 ? 5.469 -18.609 -18.844 1 82.25 114 SER A C 1
ATOM 896 O O . SER A 1 114 ? 5.336 -18.906 -20.031 1 82.25 114 SER A O 1
ATOM 898 N N . THR A 1 115 ? 6.207 -17.625 -18.422 1 80.31 115 THR A N 1
ATOM 899 C CA . THR A 1 115 ? 6.906 -16.797 -19.391 1 80.31 115 THR A CA 1
ATOM 900 C C . THR A 1 115 ? 8.227 -17.438 -19.797 1 80.31 115 THR A C 1
ATOM 902 O O . THR A 1 115 ? 8.812 -17.062 -20.812 1 80.31 115 THR A O 1
ATOM 905 N N . LEU A 1 116 ? 8.641 -18.422 -19.016 1 79.12 116 LEU A N 1
ATOM 906 C CA . LEU A 1 116 ? 9.969 -19 -19.234 1 79.12 116 LEU A CA 1
ATOM 907 C C . LEU A 1 116 ? 9.875 -20.281 -20.047 1 79.12 116 LEU A C 1
ATOM 909 O O . LEU A 1 116 ? 10.898 -20.859 -20.438 1 79.12 116 LEU A O 1
ATOM 913 N N . ILE A 1 117 ? 8.711 -20.703 -20.312 1 76.75 117 ILE A N 1
ATOM 914 C CA . ILE A 1 117 ? 8.539 -21.953 -21.047 1 76.75 117 ILE A CA 1
ATOM 915 C C . ILE A 1 117 ? 9.156 -21.812 -22.438 1 76.75 117 ILE A C 1
ATOM 917 O O . ILE A 1 117 ? 9.773 -22.766 -22.953 1 76.75 117 ILE A O 1
ATOM 921 N N . ASP A 1 118 ? 8.922 -20.578 -22.938 1 73.69 118 ASP A N 1
ATOM 922 C CA . ASP A 1 118 ? 9.648 -20.297 -24.172 1 73.69 118 ASP A CA 1
ATOM 923 C C . ASP A 1 118 ? 11.102 -19.922 -23.891 1 73.69 118 ASP A C 1
ATOM 925 O O . ASP A 1 118 ? 11.375 -18.922 -23.219 1 73.69 118 ASP A O 1
ATOM 929 N N . PRO A 1 119 ? 11.977 -20.828 -24.312 1 69.62 119 PRO A N 1
ATOM 930 C CA . PRO A 1 119 ? 13.391 -20.578 -24.016 1 69.62 119 PRO A CA 1
ATOM 931 C C . PRO A 1 119 ? 13.875 -19.234 -24.578 1 69.62 119 PRO A C 1
ATOM 933 O O . PRO A 1 119 ? 14.875 -18.688 -24.109 1 69.62 119 PRO A O 1
ATOM 936 N N . ASN A 1 120 ? 13.125 -18.703 -25.453 1 73.88 120 ASN A N 1
ATOM 937 C CA . ASN A 1 120 ? 13.547 -17.438 -26.062 1 73.88 120 ASN A CA 1
ATOM 938 C C . ASN A 1 120 ? 13.078 -16.25 -25.25 1 73.88 120 ASN A C 1
ATOM 940 O O . ASN A 1 120 ? 13.492 -15.109 -25.516 1 73.88 120 ASN A O 1
ATOM 944 N N . ASN A 1 121 ? 12.219 -16.516 -24.375 1 77.62 121 ASN A N 1
ATOM 945 C CA . ASN A 1 121 ? 11.703 -15.406 -23.562 1 77.62 121 ASN A CA 1
ATOM 946 C C . ASN A 1 121 ? 12.641 -15.078 -22.406 1 77.62 121 ASN A C 1
ATOM 948 O O . ASN A 1 121 ? 13.18 -15.977 -21.766 1 77.62 121 ASN A O 1
ATOM 952 N N . ASP A 1 122 ? 13.008 -13.766 -22.328 1 78.94 122 ASP A N 1
ATOM 953 C CA . ASP A 1 122 ? 13.828 -13.312 -21.203 1 78.94 122 ASP A CA 1
ATOM 954 C C . ASP A 1 122 ? 12.984 -13.148 -19.938 1 78.94 122 ASP A C 1
ATOM 956 O O . ASP A 1 122 ? 11.758 -13.008 -20.016 1 78.94 122 ASP A O 1
ATOM 960 N N . CYS A 1 123 ? 13.609 -13.32 -18.781 1 83.69 123 CYS A N 1
ATOM 961 C CA . CYS A 1 123 ? 12.961 -13.047 -17.5 1 83.69 123 CYS A CA 1
ATOM 962 C C . CYS A 1 123 ? 12.586 -11.578 -17.375 1 83.69 123 CYS A C 1
ATOM 964 O O . CYS A 1 123 ? 13.312 -10.703 -17.859 1 83.69 123 CYS A O 1
ATOM 966 N N . PRO A 1 124 ? 11.406 -11.328 -16.922 1 79.56 124 PRO A N 1
ATOM 967 C CA . PRO A 1 124 ? 11.062 -9.93 -16.656 1 79.56 124 PRO A CA 1
ATOM 968 C C . PRO A 1 124 ? 12.031 -9.266 -15.688 1 79.56 124 PRO A C 1
ATOM 970 O O . PRO A 1 124 ? 12.438 -9.875 -14.695 1 79.56 124 PRO A O 1
ATOM 973 N N . LYS A 1 125 ? 12.609 -8.133 -16.125 1 85.12 125 LYS A N 1
ATOM 974 C CA . LYS A 1 125 ? 13.523 -7.383 -15.266 1 85.12 125 LYS A CA 1
ATOM 975 C C . LYS A 1 125 ? 12.789 -6.246 -14.555 1 85.12 125 LYS A C 1
ATOM 977 O O . LYS A 1 125 ? 12.484 -5.219 -15.164 1 85.12 125 LYS A O 1
ATOM 982 N N . LEU A 1 126 ? 12.547 -6.434 -13.297 1 86.44 126 LEU A N 1
ATOM 983 C CA . LEU A 1 126 ? 11.805 -5.457 -12.5 1 86.44 126 LEU A CA 1
ATOM 984 C C . LEU A 1 126 ? 12.75 -4.449 -11.859 1 86.44 126 LEU A C 1
ATOM 986 O O . LEU A 1 126 ? 12.344 -3.336 -11.523 1 86.44 126 LEU A O 1
ATOM 990 N N . TRP A 1 127 ? 14.039 -4.863 -11.781 1 91.5 127 TRP A N 1
ATOM 991 C CA . TRP A 1 127 ? 14.961 -4.02 -11.023 1 91.5 127 TRP A CA 1
ATOM 992 C C . TRP A 1 127 ? 15.961 -3.342 -11.961 1 91.5 127 TRP A C 1
ATOM 994 O O . TRP A 1 127 ? 17.141 -3.238 -11.633 1 91.5 127 TRP A O 1
ATOM 1004 N N . THR A 1 128 ? 15.461 -2.959 -13.156 1 91.38 128 THR A N 1
ATOM 1005 C CA . THR A 1 128 ? 16.219 -2.049 -14 1 91.38 128 THR A CA 1
ATOM 1006 C C . THR A 1 128 ? 16.281 -0.654 -13.391 1 91.38 128 THR A C 1
ATOM 1008 O O . THR A 1 128 ? 15.648 -0.398 -12.359 1 91.38 128 THR A O 1
ATOM 1011 N N . TYR A 1 129 ? 17.047 0.221 -13.953 1 91.75 129 TYR A N 1
ATOM 1012 C CA . TYR A 1 129 ? 17.109 1.577 -13.422 1 91.75 129 TYR A CA 1
ATOM 1013 C C . TYR A 1 129 ? 15.734 2.227 -13.422 1 91.75 129 TYR A C 1
ATOM 1015 O O . TYR A 1 129 ? 15.344 2.877 -12.445 1 91.75 129 TYR A O 1
ATOM 1023 N N . GLY A 1 130 ? 15.023 1.988 -14.523 1 88.81 130 GLY A N 1
ATOM 1024 C CA . GLY A 1 130 ? 13.672 2.512 -14.586 1 88.81 130 GLY A CA 1
ATOM 1025 C C . GLY A 1 130 ? 12.734 1.872 -13.578 1 88.81 130 GLY A C 1
ATOM 1026 O O . GLY A 1 130 ? 11.93 2.559 -12.945 1 88.81 130 GLY A O 1
ATOM 1027 N N . GLY A 1 131 ? 12.875 0.54 -13.422 1 90.75 131 GLY A N 1
ATOM 1028 C CA . GLY A 1 131 ? 12.055 -0.169 -12.445 1 90.75 131 GLY A CA 1
ATOM 1029 C C . GLY A 1 131 ? 12.367 0.222 -11.016 1 90.75 131 GLY A C 1
ATOM 1030 O O . GLY A 1 131 ? 11.453 0.367 -10.195 1 90.75 131 GLY A O 1
ATOM 1031 N N . ALA A 1 132 ? 13.633 0.417 -10.75 1 93.5 132 ALA A N 1
ATOM 1032 C CA . ALA A 1 132 ? 14.055 0.811 -9.406 1 93.5 132 ALA A CA 1
ATOM 1033 C C . ALA A 1 132 ? 13.594 2.227 -9.078 1 93.5 132 ALA A C 1
ATOM 1035 O O . ALA A 1 132 ? 13.219 2.52 -7.941 1 93.5 132 ALA A O 1
ATOM 1036 N N . ALA A 1 133 ? 13.664 3.092 -10.062 1 92.44 133 ALA A N 1
ATOM 1037 C CA . ALA A 1 133 ? 13.18 4.457 -9.867 1 92.44 133 ALA A CA 1
ATOM 1038 C C . ALA A 1 133 ? 11.688 4.473 -9.555 1 92.44 133 ALA A C 1
ATOM 1040 O O . ALA A 1 133 ? 11.234 5.23 -8.695 1 92.44 133 ALA A O 1
ATOM 1041 N N . TYR A 1 134 ? 10.984 3.684 -10.312 1 91 134 TYR A N 1
ATOM 1042 C CA . TYR A 1 134 ? 9.555 3.533 -10.078 1 91 134 TYR A CA 1
ATOM 1043 C C . TYR A 1 134 ? 9.289 3.018 -8.672 1 91 134 TYR A C 1
ATOM 1045 O O . TYR A 1 134 ? 8.422 3.543 -7.961 1 91 134 TYR A O 1
ATOM 1053 N N . PHE A 1 135 ? 10.062 2.076 -8.25 1 93.44 135 PHE A N 1
ATOM 1054 C CA . PHE A 1 135 ? 9.953 1.489 -6.918 1 93.44 135 PHE A CA 1
ATOM 1055 C C . PHE A 1 135 ? 10.195 2.541 -5.84 1 93.44 135 PHE A C 1
ATOM 1057 O O . PHE A 1 135 ? 9.414 2.654 -4.895 1 93.44 135 PHE A O 1
ATOM 1064 N N . CYS A 1 136 ? 11.18 3.271 -6.004 1 95.12 136 CYS A N 1
ATOM 1065 C CA . CYS A 1 136 ? 11.523 4.277 -5.008 1 95.12 136 CYS A CA 1
ATOM 1066 C C . CYS A 1 136 ? 10.469 5.375 -4.949 1 95.12 136 CYS A C 1
ATOM 1068 O O . CYS A 1 136 ? 10.156 5.891 -3.873 1 95.12 136 CYS A O 1
ATOM 1070 N N . SER A 1 137 ? 9.969 5.711 -6.066 1 92.88 137 SER A N 1
ATOM 1071 C CA . SER A 1 137 ? 8.914 6.723 -6.098 1 92.88 137 SER A CA 1
ATOM 1072 C C . SER A 1 137 ? 7.664 6.238 -5.363 1 92.88 137 SER A C 1
ATOM 1074 O O . SER A 1 137 ? 6.992 7.023 -4.691 1 92.88 137 SER A O 1
ATOM 1076 N N . THR A 1 138 ? 7.375 4.988 -5.484 1 92.06 138 THR A N 1
ATOM 1077 C CA . THR A 1 138 ? 6.207 4.438 -4.805 1 92.06 138 THR A CA 1
ATOM 1078 C C . THR A 1 138 ? 6.438 4.363 -3.301 1 92.06 138 THR A C 1
ATOM 1080 O O . THR A 1 138 ? 5.492 4.465 -2.516 1 92.06 138 THR A O 1
ATOM 1083 N N . ILE A 1 139 ? 7.656 4.246 -2.885 1 94.25 139 ILE A N 1
ATOM 1084 C CA . ILE A 1 139 ? 8 4.203 -1.47 1 94.25 139 ILE A CA 1
ATOM 1085 C C . ILE A 1 139 ? 7.816 5.586 -0.85 1 94.25 139 ILE A C 1
ATOM 1087 O O . ILE A 1 139 ? 7.184 5.723 0.2 1 94.25 139 ILE A O 1
ATOM 1091 N N . VAL A 1 140 ? 8.328 6.523 -1.56 1 93.38 140 VAL A N 1
ATOM 1092 C CA . VAL A 1 140 ? 8.312 7.863 -0.988 1 93.38 140 VAL A CA 1
ATOM 1093 C C . VAL A 1 140 ? 6.879 8.398 -0.956 1 93.38 140 VAL A C 1
ATOM 1095 O O . VAL A 1 140 ? 6.508 9.141 -0.047 1 93.38 140 VAL A O 1
ATOM 1098 N N . THR A 1 141 ? 6.07 7.977 -1.88 1 92.44 141 THR A N 1
ATOM 1099 C CA . THR A 1 141 ? 4.676 8.406 -1.923 1 92.44 141 THR A CA 1
ATOM 1100 C C . THR A 1 141 ? 3.797 7.465 -1.104 1 92.44 141 THR A C 1
ATOM 1102 O O . THR A 1 141 ? 2.598 7.711 -0.947 1 92.44 141 THR A O 1
ATOM 1105 N N . THR A 1 142 ? 4.301 6.359 -0.626 1 91.62 142 THR A N 1
ATOM 1106 C CA . THR A 1 142 ? 3.674 5.359 0.232 1 91.62 142 THR A CA 1
ATOM 1107 C C . THR A 1 142 ? 2.551 4.637 -0.507 1 91.62 142 THR A C 1
ATOM 1109 O O . THR A 1 142 ? 1.589 4.18 0.112 1 91.62 142 THR A O 1
ATOM 1112 N N . VAL A 1 143 ? 2.527 4.672 -1.829 1 90.94 143 VAL A N 1
ATOM 1113 C CA . VAL A 1 143 ? 1.537 3.936 -2.609 1 90.94 143 VAL A CA 1
ATOM 1114 C C . VAL A 1 143 ? 1.799 2.436 -2.494 1 90.94 143 VAL A C 1
ATOM 1116 O O . VAL A 1 143 ? 0.922 1.677 -2.074 1 90.94 143 VAL A O 1
ATOM 1119 N N . GLY A 1 144 ? 3.012 1.949 -2.74 1 88.94 144 GLY A N 1
ATOM 1120 C CA . GLY A 1 144 ? 3.455 0.574 -2.572 1 88.94 144 GLY A CA 1
ATOM 1121 C C . GLY A 1 144 ? 2.562 -0.43 -3.275 1 88.94 144 GLY A C 1
ATOM 1122 O O . GLY A 1 144 ? 1.881 -1.227 -2.627 1 88.94 144 GLY A O 1
ATOM 1123 N N . TYR A 1 145 ? 2.627 -0.604 -4.527 1 87.94 145 TYR A N 1
ATOM 1124 C CA . TYR A 1 145 ? 1.809 -1.537 -5.293 1 87.94 145 TYR A CA 1
ATOM 1125 C C . TYR A 1 145 ? 2.121 -2.979 -4.91 1 87.94 145 TYR A C 1
ATOM 1127 O O . TYR A 1 145 ? 1.259 -3.855 -5.012 1 87.94 145 TYR A O 1
ATOM 1135 N N . GLY A 1 146 ? 3.35 -3.211 -4.543 1 86.75 146 GLY A N 1
ATOM 1136 C CA . GLY A 1 146 ? 3.746 -4.547 -4.121 1 86.75 146 GLY A CA 1
ATOM 1137 C C . GLY A 1 146 ? 4.238 -5.41 -5.266 1 86.75 146 GLY A C 1
ATOM 1138 O O . GLY A 1 146 ? 4.633 -6.559 -5.059 1 86.75 146 GLY A O 1
ATOM 1139 N N . ASP A 1 147 ? 4.145 -4.922 -6.523 1 83.94 147 ASP A N 1
ATOM 1140 C CA . ASP A 1 147 ? 4.664 -5.691 -7.652 1 83.94 147 ASP A CA 1
ATOM 1141 C C . ASP A 1 147 ? 6.184 -5.832 -7.57 1 83.94 147 ASP A C 1
ATOM 1143 O O . ASP A 1 147 ? 6.75 -6.805 -8.07 1 83.94 147 ASP A O 1
ATOM 1147 N N . THR A 1 148 ? 6.812 -4.867 -7.008 1 86.94 148 THR A N 1
ATOM 1148 C CA . THR A 1 148 ? 8.242 -4.906 -6.738 1 86.94 148 THR A CA 1
ATOM 1149 C C . THR A 1 148 ? 8.523 -4.676 -5.254 1 86.94 148 THR A C 1
ATOM 1151 O O . THR A 1 148 ? 7.984 -3.74 -4.656 1 86.94 148 THR A O 1
ATOM 1154 N N . ALA A 1 149 ? 9.086 -5.613 -4.672 1 91 149 ALA A N 1
ATOM 1155 C CA . ALA A 1 149 ? 9.453 -5.508 -3.26 1 91 149 ALA A CA 1
ATOM 1156 C C . ALA A 1 149 ? 10.844 -6.098 -3.01 1 91 149 ALA A C 1
ATOM 1158 O O . ALA A 1 149 ? 11.266 -7.02 -3.709 1 91 149 ALA A O 1
ATOM 1159 N N . PRO A 1 150 ? 11.5 -5.512 -2.092 1 92.94 150 PRO A N 1
ATOM 1160 C CA . PRO A 1 150 ? 12.82 -6.07 -1.788 1 92.94 150 PRO A CA 1
ATOM 1161 C C . PRO A 1 150 ? 12.742 -7.504 -1.263 1 92.94 150 PRO A C 1
ATOM 1163 O O . PRO A 1 150 ? 11.906 -7.809 -0.41 1 92.94 150 PRO A O 1
ATOM 1166 N N . LYS A 1 151 ? 13.602 -8.328 -1.847 1 90.94 151 LYS A N 1
ATOM 1167 C CA . LYS A 1 151 ? 13.602 -9.727 -1.449 1 90.94 151 LYS A CA 1
ATOM 1168 C C . LYS A 1 151 ? 14.883 -10.086 -0.691 1 90.94 151 LYS A C 1
ATOM 1170 O O . LYS A 1 151 ? 14.906 -11.055 0.065 1 90.94 151 LYS A O 1
ATOM 1175 N N . THR A 1 152 ? 15.859 -9.234 -0.839 1 93.12 152 THR A N 1
ATOM 1176 C CA . THR A 1 152 ? 17.141 -9.484 -0.178 1 93.12 152 THR A CA 1
ATOM 1177 C C . THR A 1 152 ? 17.156 -8.867 1.219 1 93.12 152 THR A C 1
ATOM 1179 O O . THR A 1 152 ? 16.406 -7.926 1.494 1 93.12 152 THR A O 1
ATOM 1182 N N . SER A 1 153 ? 17.938 -9.469 2.107 1 93.69 153 SER A N 1
ATOM 1183 C CA . SER A 1 153 ? 18.062 -8.922 3.455 1 93.69 153 SER A CA 1
ATOM 1184 C C . SER A 1 153 ? 18.656 -7.516 3.426 1 93.69 153 SER A C 1
ATOM 1186 O O . SER A 1 153 ? 18.25 -6.648 4.203 1 93.69 153 SER A O 1
ATOM 1188 N N . GLU A 1 154 ? 19.641 -7.359 2.545 1 94.88 154 GLU A N 1
ATOM 1189 C CA . GLU A 1 154 ? 20.266 -6.043 2.422 1 94.88 154 GLU A CA 1
ATOM 1190 C C . GLU A 1 154 ? 19.266 -5.012 1.892 1 94.88 154 GLU A C 1
ATOM 1192 O O . GLU A 1 154 ? 19.266 -3.859 2.33 1 94.88 154 GLU A O 1
ATOM 1197 N N . GLY A 1 155 ? 18.484 -5.434 0.893 1 95.44 155 GLY A N 1
ATOM 1198 C CA . GLY A 1 155 ? 17.453 -4.535 0.372 1 95.44 155 GLY A CA 1
ATOM 1199 C C . GLY A 1 155 ? 16.422 -4.145 1.408 1 95.44 155 GLY A C 1
ATOM 1200 O O . GLY A 1 155 ? 16.031 -2.977 1.497 1 95.44 155 GLY A O 1
ATOM 1201 N N . ARG A 1 156 ? 16.031 -5.105 2.238 1 95.19 156 ARG A N 1
ATOM 1202 C CA . ARG A 1 156 ? 15.062 -4.852 3.297 1 95.19 156 ARG A CA 1
ATOM 1203 C C . ARG A 1 156 ? 15.648 -3.934 4.367 1 95.19 156 ARG A C 1
ATOM 1205 O O . ARG A 1 156 ? 14.938 -3.098 4.93 1 95.19 156 ARG A O 1
ATOM 1212 N N . MET A 1 157 ? 16.891 -4.098 4.637 1 94.88 157 MET A N 1
ATOM 1213 C CA . MET A 1 157 ? 17.547 -3.217 5.59 1 94.88 157 MET A CA 1
ATOM 1214 C C . MET A 1 157 ? 17.609 -1.786 5.066 1 94.88 157 MET A C 1
ATOM 1216 O O . MET A 1 157 ? 17.359 -0.837 5.812 1 94.88 157 MET A O 1
ATOM 1220 N N . LEU A 1 158 ? 18 -1.659 3.852 1 96.19 158 LEU A N 1
ATOM 1221 C CA . LEU A 1 158 ? 18.031 -0.336 3.24 1 96.19 158 LEU A CA 1
ATOM 1222 C C . LEU A 1 158 ? 16.672 0.331 3.311 1 96.19 158 LEU A C 1
ATOM 1224 O O . LEU A 1 158 ? 16.578 1.537 3.551 1 96.19 158 LEU A O 1
ATOM 1228 N N . PHE A 1 159 ? 15.664 -0.457 3.051 1 95.94 159 PHE A N 1
ATOM 1229 C CA . PHE A 1 159 ? 14.305 0.059 3.125 1 95.94 159 PHE A CA 1
ATOM 1230 C C . PHE A 1 159 ? 14.031 0.666 4.496 1 95.94 159 PHE A C 1
ATOM 1232 O O . PHE A 1 159 ? 13.406 1.726 4.598 1 95.94 159 PHE A O 1
ATOM 1239 N N . LEU A 1 160 ? 14.477 0.047 5.562 1 90.75 160 LEU A N 1
ATOM 1240 C CA . LEU A 1 160 ? 14.227 0.479 6.934 1 90.75 160 LEU A CA 1
ATOM 1241 C C . LEU A 1 160 ? 14.75 1.894 7.16 1 90.75 160 LEU A C 1
ATOM 1243 O O . LEU A 1 160 ? 14.125 2.688 7.859 1 90.75 160 LEU A O 1
ATOM 1247 N N . PHE A 1 161 ? 15.773 2.211 6.5 1 91.5 161 PHE A N 1
ATOM 1248 C CA . PHE A 1 161 ? 16.406 3.51 6.734 1 91.5 161 PHE A CA 1
ATOM 1249 C C . PHE A 1 161 ? 15.992 4.508 5.66 1 91.5 161 PHE A C 1
ATOM 1251 O O . PHE A 1 161 ? 16.141 5.719 5.836 1 91.5 161 PHE A O 1
ATOM 1258 N N . TYR A 1 162 ? 15.516 4.023 4.641 1 94.5 162 TYR A N 1
ATOM 1259 C CA . TYR A 1 162 ? 15.227 4.852 3.475 1 94.5 162 TYR A CA 1
ATOM 1260 C C . TYR A 1 162 ? 13.812 5.418 3.547 1 94.5 162 TYR A C 1
ATOM 1262 O O . TYR A 1 162 ? 13.562 6.543 3.105 1 94.5 162 TYR A O 1
ATOM 1270 N N . VAL A 1 163 ? 12.953 4.699 4.141 1 92.12 163 VAL A N 1
ATOM 1271 C CA . VAL A 1 163 ? 11.531 4.965 3.945 1 92.12 163 VAL A CA 1
ATOM 1272 C C . VAL A 1 163 ? 11.125 6.215 4.723 1 92.12 163 VAL A C 1
ATOM 1274 O O . VAL A 1 163 ? 10.453 7.098 4.184 1 92.12 163 VAL A O 1
ATOM 1277 N N . ILE A 1 164 ? 11.531 6.414 5.934 1 87.12 164 ILE A N 1
ATOM 1278 C CA . ILE A 1 164 ? 11.047 7.496 6.789 1 87.12 164 ILE A CA 1
ATOM 1279 C C . ILE A 1 164 ? 11.547 8.836 6.25 1 87.12 164 ILE A C 1
ATOM 1281 O O . ILE A 1 164 ? 10.758 9.758 6.023 1 87.12 164 ILE A O 1
ATOM 1285 N N . PRO A 1 165 ? 12.867 8.992 5.984 1 89 165 PRO A N 1
ATOM 1286 C CA . PRO A 1 165 ? 13.312 10.258 5.391 1 89 165 PRO A CA 1
ATOM 1287 C C . PRO A 1 165 ? 12.648 10.547 4.051 1 89 165 PRO A C 1
ATOM 1289 O O . PRO A 1 165 ? 12.383 11.711 3.727 1 89 165 PRO A O 1
ATOM 1292 N N . GLY A 1 166 ? 12.477 9.516 3.27 1 92.38 166 GLY A N 1
ATOM 1293 C CA . GLY A 1 166 ? 11.812 9.695 1.987 1 92.38 166 GLY A CA 1
ATOM 1294 C C . GLY A 1 166 ? 10.406 10.25 2.113 1 92.38 166 GLY A C 1
ATOM 1295 O O . GLY A 1 166 ? 10.031 11.188 1.404 1 92.38 166 GLY A O 1
ATOM 1296 N N . ILE A 1 167 ? 9.641 9.695 3.027 1 90.62 167 ILE A N 1
ATOM 1297 C CA . ILE A 1 167 ? 8.273 10.141 3.244 1 90.62 167 ILE A CA 1
ATOM 1298 C C . ILE A 1 167 ? 8.273 11.57 3.775 1 90.62 167 ILE A C 1
ATOM 1300 O O . ILE A 1 167 ? 7.422 12.375 3.398 1 90.62 167 ILE A O 1
ATOM 1304 N N . ALA A 1 168 ? 9.203 11.891 4.609 1 87.06 168 ALA A N 1
ATOM 1305 C CA . ALA A 1 168 ? 9.297 13.234 5.172 1 87.06 168 ALA A CA 1
ATOM 1306 C C . ALA A 1 168 ? 9.562 14.266 4.082 1 87.06 168 ALA A C 1
ATOM 1308 O O . ALA A 1 168 ? 8.922 15.32 4.055 1 87.06 168 ALA A O 1
ATOM 1309 N N . ILE A 1 169 ? 10.484 13.938 3.248 1 90.31 169 ILE A N 1
ATOM 1310 C CA . ILE A 1 169 ? 10.836 14.852 2.164 1 90.31 169 ILE A CA 1
ATOM 1311 C C . ILE A 1 169 ? 9.641 15.016 1.226 1 90.31 169 ILE A C 1
ATOM 1313 O O . ILE A 1 169 ? 9.305 16.141 0.832 1 90.31 169 ILE A O 1
ATOM 1317 N N . CYS A 1 170 ? 9.062 13.93 0.898 1 91.5 170 CYS A N 1
ATOM 1318 C CA . CYS A 1 170 ? 7.895 13.984 0.027 1 91.5 170 CYS A CA 1
ATOM 1319 C C . CYS A 1 170 ? 6.754 14.75 0.69 1 91.5 170 CYS A C 1
ATOM 1321 O O . CYS A 1 170 ? 6.055 15.523 0.035 1 91.5 170 CYS A O 1
ATOM 1323 N N . GLY A 1 171 ? 6.566 14.469 1.923 1 87.69 171 GLY A N 1
ATOM 1324 C CA . GLY A 1 171 ? 5.543 15.188 2.664 1 87.69 171 GLY A CA 1
ATOM 1325 C C . GLY A 1 171 ? 5.734 16.688 2.641 1 87.69 171 GLY A C 1
ATOM 1326 O O . GLY A 1 171 ? 4.766 17.453 2.527 1 87.69 171 GLY A O 1
ATOM 1327 N N . ALA A 1 172 ? 6.93 17.125 2.816 1 85.62 172 ALA A N 1
ATOM 1328 C CA . ALA A 1 172 ? 7.234 18.547 2.75 1 85.62 172 ALA A CA 1
ATOM 1329 C C . ALA A 1 172 ? 6.883 19.125 1.381 1 85.62 172 ALA A C 1
ATOM 1331 O O . ALA A 1 172 ? 6.332 20.219 1.284 1 85.62 172 ALA A O 1
ATOM 1332 N N . LEU A 1 173 ? 7.234 18.391 0.423 1 89.5 173 LEU A N 1
ATOM 1333 C CA . LEU A 1 173 ? 6.902 18.812 -0.934 1 89.5 173 LEU A CA 1
ATOM 1334 C C . LEU A 1 173 ? 5.395 18.922 -1.117 1 89.5 173 LEU A C 1
ATOM 1336 O O . LEU A 1 173 ? 4.902 19.938 -1.63 1 89.5 173 LEU A O 1
ATOM 1340 N N . LEU A 1 174 ? 4.691 17.906 -0.682 1 87.81 174 LEU A N 1
ATOM 1341 C CA . LEU A 1 174 ? 3.24 17.891 -0.832 1 87.81 174 LEU A CA 1
ATOM 1342 C C . LEU A 1 174 ? 2.596 19.016 -0.018 1 87.81 174 LEU A C 1
ATOM 1344 O O . LEU A 1 174 ? 1.575 19.578 -0.425 1 87.81 174 LEU A O 1
ATOM 1348 N N . GLY A 1 175 ? 3.193 19.219 1.09 1 82.75 175 GLY A N 1
ATOM 1349 C CA . GLY A 1 175 ? 2.709 20.328 1.899 1 82.75 175 GLY A CA 1
ATOM 1350 C C . GLY A 1 175 ? 2.789 21.672 1.19 1 82.75 175 GLY A C 1
ATOM 1351 O O . GLY A 1 175 ? 1.861 22.469 1.27 1 82.75 175 GLY A O 1
ATOM 1352 N N . GLU A 1 176 ? 3.906 21.875 0.558 1 84.88 176 GLU A N 1
ATOM 1353 C CA . GLU A 1 176 ? 4.082 23.125 -0.17 1 84.88 176 GLU A CA 1
ATOM 1354 C C . GLU A 1 176 ? 3.123 23.219 -1.354 1 84.88 176 GLU A C 1
ATOM 1356 O O . GLU A 1 176 ? 2.578 24.281 -1.638 1 84.88 176 GLU A O 1
ATOM 1361 N N . ILE A 1 177 ? 2.977 22.172 -2.018 1 85.94 177 ILE A N 1
ATOM 1362 C CA . ILE A 1 177 ? 2.035 22.156 -3.131 1 85.94 177 ILE A CA 1
ATOM 1363 C C . ILE A 1 177 ? 0.619 22.391 -2.617 1 85.94 177 ILE A C 1
ATOM 1365 O O . ILE A 1 177 ? -0.162 23.109 -3.248 1 85.94 177 ILE A O 1
ATOM 1369 N N . GLY A 1 178 ? 0.323 21.781 -1.547 1 80.25 178 GLY A N 1
ATOM 1370 C CA . GLY A 1 178 ? -0.975 21.984 -0.926 1 80.25 178 GLY A CA 1
ATOM 1371 C C . GLY A 1 178 ? -1.232 23.438 -0.573 1 80.25 178 GLY A C 1
ATOM 1372 O O . GLY A 1 178 ? -2.352 23.938 -0.728 1 80.25 178 GLY A O 1
ATOM 1373 N N . LEU A 1 179 ? -0.211 24.094 -0.084 1 78.06 179 LEU A N 1
ATOM 1374 C CA . LEU A 1 179 ? -0.342 25.516 0.247 1 78.06 179 LEU A CA 1
ATOM 1375 C C . LEU A 1 179 ? -0.616 26.344 -1.004 1 78.06 179 LEU A C 1
ATOM 1377 O O . LEU A 1 179 ? -1.413 27.281 -0.969 1 78.06 179 LEU A O 1
ATOM 1381 N N . LEU A 1 180 ? 0.09 25.984 -2.002 1 81 180 LEU A N 1
ATOM 1382 C CA . LEU A 1 180 ? -0.157 26.656 -3.273 1 81 180 LEU A CA 1
ATOM 1383 C C . LEU A 1 180 ? -1.599 26.453 -3.727 1 81 180 LEU A C 1
ATOM 1385 O O . LEU A 1 180 ? -2.248 27.391 -4.191 1 81 180 LEU A O 1
ATOM 1389 N N . MET A 1 181 ? -2.088 25.281 -3.564 1 78.69 181 MET A N 1
ATOM 1390 C CA . MET A 1 181 ? -3.455 24.969 -3.963 1 78.69 181 MET A CA 1
ATOM 1391 C C . MET A 1 181 ? -4.465 25.688 -3.08 1 78.69 181 MET A C 1
ATOM 1393 O O . MET A 1 181 ? -5.512 26.125 -3.561 1 78.69 181 MET A O 1
ATOM 1397 N N . SER A 1 182 ? -4.156 25.719 -1.896 1 75.81 182 SER A N 1
ATOM 1398 C CA . SER A 1 182 ? -5.016 26.453 -0.969 1 75.81 182 SER A CA 1
ATOM 1399 C C . SER A 1 182 ? -5.098 27.938 -1.34 1 75.81 182 SER A C 1
ATOM 1401 O O . SER A 1 182 ? -6.176 28.531 -1.296 1 75.81 182 SER A O 1
ATOM 1403 N N . ASN A 1 183 ? -3.99 28.469 -1.695 1 78.44 183 ASN A N 1
ATOM 1404 C CA . ASN A 1 183 ? -3.939 29.875 -2.086 1 78.44 183 ASN A CA 1
ATOM 1405 C C . ASN A 1 183 ? -4.723 30.125 -3.371 1 78.44 183 ASN A C 1
ATOM 1407 O O . ASN A 1 183 ? -5.449 31.109 -3.477 1 78.44 183 ASN A O 1
ATOM 1411 N N . ILE A 1 184 ? -4.551 29.266 -4.25 1 76.88 184 ILE A N 1
ATOM 1412 C CA . ILE A 1 184 ? -5.27 29.375 -5.516 1 76.88 184 ILE A CA 1
ATOM 1413 C C . ILE A 1 184 ? -6.773 29.266 -5.266 1 76.88 184 ILE A C 1
ATOM 1415 O O . ILE A 1 184 ? -7.562 30.031 -5.812 1 76.88 184 ILE A O 1
ATOM 1419 N N . SER A 1 185 ? -7.148 28.297 -4.469 1 76.19 185 SER A N 1
ATOM 1420 C CA . SER A 1 185 ? -8.555 28.078 -4.152 1 76.19 185 SER A CA 1
ATOM 1421 C C . SER A 1 185 ? -9.156 29.281 -3.441 1 76.19 185 SER A C 1
ATOM 1423 O O . SER A 1 185 ? -10.32 29.625 -3.672 1 76.19 185 SER A O 1
ATOM 1425 N N . SER A 1 186 ? -8.414 29.859 -2.566 1 75.06 186 SER A N 1
ATOM 1426 C CA . SER A 1 186 ? -8.898 31.047 -1.85 1 75.06 186 SER A CA 1
ATOM 1427 C C . SER A 1 186 ? -9.086 32.219 -2.791 1 75.06 186 SER A C 1
ATOM 1429 O O . SER A 1 186 ? -10.008 33.031 -2.619 1 75.06 186 SER A O 1
ATOM 1431 N N . ARG A 1 187 ? -8.242 32.281 -3.732 1 75.12 187 ARG A N 1
ATOM 1432 C CA . ARG A 1 187 ? -8.352 33.344 -4.723 1 75.12 187 ARG A CA 1
ATOM 1433 C C . ARG A 1 187 ? -9.594 33.156 -5.594 1 75.12 187 ARG A C 1
ATOM 1435 O O . ARG A 1 187 ? -10.273 34.125 -5.93 1 75.12 187 ARG A O 1
ATOM 1442 N N . ILE A 1 188 ? -9.805 31.906 -5.918 1 75.31 188 ILE A N 1
ATOM 1443 C CA . ILE A 1 188 ? -10.977 31.578 -6.73 1 75.31 188 ILE A CA 1
ATOM 1444 C C . ILE A 1 188 ? -12.25 31.844 -5.926 1 75.31 188 ILE A C 1
ATOM 1446 O O . ILE A 1 188 ? -13.25 32.312 -6.473 1 75.31 188 ILE A O 1
ATOM 1450 N N . ARG A 1 189 ? -12.148 31.531 -4.688 1 76.94 189 ARG A N 1
ATOM 1451 C CA . ARG A 1 189 ? -13.289 31.734 -3.809 1 76.94 189 ARG A CA 1
ATOM 1452 C C . ARG A 1 189 ? -13.672 33.219 -3.754 1 76.94 189 ARG A C 1
ATOM 1454 O O . ARG A 1 189 ? -14.859 33.562 -3.686 1 76.94 189 ARG A O 1
ATOM 1461 N N . LYS A 1 190 ? -12.688 34.031 -3.725 1 73.75 190 LYS A N 1
ATOM 1462 C CA . LYS A 1 190 ? -12.945 35.469 -3.684 1 73.75 190 LYS A CA 1
ATOM 1463 C C . LYS A 1 190 ? -13.711 35.906 -4.918 1 73.75 190 LYS A C 1
ATOM 1465 O O . LYS A 1 190 ? -14.469 36.875 -4.859 1 73.75 190 LYS A O 1
ATOM 1470 N N . ARG A 1 191 ? -13.555 35.094 -5.918 1 69.06 191 ARG A N 1
ATOM 1471 C CA . ARG A 1 191 ? -14.258 35.438 -7.152 1 69.06 191 ARG A CA 1
ATOM 1472 C C . ARG A 1 191 ? -15.695 34.938 -7.125 1 69.06 191 ARG A C 1
ATOM 1474 O O . ARG A 1 191 ? -16.562 35.469 -7.836 1 69.06 191 ARG A O 1
ATOM 1481 N N . PHE A 1 192 ? -15.93 33.844 -6.391 1 69.69 192 PHE A N 1
ATOM 1482 C CA . PHE A 1 192 ? -17.266 33.281 -6.297 1 69.69 192 PHE A CA 1
ATOM 1483 C C . PHE A 1 192 ? -17.875 33.531 -4.922 1 69.69 192 PHE A C 1
ATOM 1485 O O . PHE A 1 192 ? -18.359 32.594 -4.266 1 69.69 192 PHE A O 1
ATOM 1492 N N . LYS A 1 193 ? -17.781 34.656 -4.469 1 66.25 193 LYS A N 1
ATOM 1493 C CA . LYS A 1 193 ? -18.219 35.062 -3.141 1 66.25 193 LYS A CA 1
ATOM 1494 C C . LYS A 1 193 ? -19.688 34.688 -2.908 1 66.25 193 LYS A C 1
ATOM 1496 O O . LYS A 1 193 ? -20.094 34.469 -1.768 1 66.25 193 LYS A O 1
ATOM 1501 N N . SER A 1 194 ? -20.344 34.469 -3.938 1 67.56 194 SER A N 1
ATOM 1502 C CA . SER A 1 194 ? -21.766 34.219 -3.793 1 67.56 194 SER A CA 1
ATOM 1503 C C . SER A 1 194 ? -22.031 32.75 -3.402 1 67.56 194 SER A C 1
ATOM 1505 O O . SER A 1 194 ? -23.109 32.438 -2.904 1 67.56 194 SER A O 1
ATOM 1507 N N . VAL A 1 195 ? -21.172 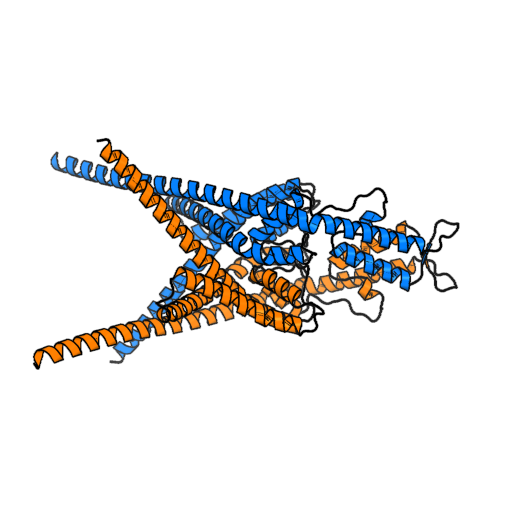31.953 -3.668 1 66.81 195 VAL A N 1
ATOM 1508 C CA . VAL A 1 195 ? -21.359 30.531 -3.369 1 66.81 195 VAL A CA 1
ATOM 1509 C C . VAL A 1 195 ? -20.984 30.25 -1.921 1 66.81 195 VAL A C 1
ATOM 1511 O O . VAL A 1 195 ? -19.938 30.719 -1.446 1 66.81 195 VAL A O 1
ATOM 1514 N N . PRO A 1 196 ? -21.922 29.719 -1.231 1 68.38 196 PRO A N 1
ATOM 1515 C CA . PRO A 1 196 ? -21.578 29.359 0.146 1 68.38 196 PRO A CA 1
ATOM 1516 C C . PRO A 1 196 ? -20.281 28.547 0.238 1 68.38 196 PRO A C 1
ATOM 1518 O O . PRO A 1 196 ? -20 27.75 -0.646 1 68.38 196 PRO A O 1
ATOM 1521 N N . ALA A 1 197 ? -19.438 28.922 1.216 1 65.56 197 ALA A N 1
ATOM 1522 C CA . ALA A 1 197 ? -18.094 28.375 1.399 1 65.56 197 ALA A CA 1
ATOM 1523 C C . ALA A 1 197 ? -18.109 26.859 1.376 1 65.56 197 ALA A C 1
ATOM 1525 O O . ALA A 1 197 ? -17.266 26.234 0.739 1 65.56 197 ALA A O 1
ATOM 1526 N N . ALA A 1 198 ? -19.094 26.297 1.979 1 64 198 ALA A N 1
ATOM 1527 C CA . ALA A 1 198 ? -19.172 24.844 2.07 1 64 198 ALA A CA 1
ATOM 1528 C C . ALA A 1 198 ? -19.328 24.219 0.688 1 64 198 ALA A C 1
ATOM 1530 O O . ALA A 1 198 ? -18.672 23.219 0.382 1 64 198 ALA A O 1
ATOM 1531 N N . LEU A 1 199 ? -20.094 24.812 -0.02 1 63.34 199 LEU A N 1
ATOM 1532 C CA . LEU A 1 199 ? -20.359 24.312 -1.362 1 63.34 199 LEU A CA 1
ATOM 1533 C C . LEU A 1 199 ? -19.125 24.484 -2.254 1 63.34 199 LEU A C 1
ATOM 1535 O O . LEU A 1 199 ? -18.812 23.594 -3.053 1 63.34 199 LEU A O 1
ATOM 1539 N N . PHE A 1 200 ? -18.578 25.547 -2.049 1 66.75 200 PHE A N 1
ATOM 1540 C CA . PHE A 1 200 ? -17.422 25.844 -2.879 1 66.75 200 PHE A CA 1
ATOM 1541 C C . PHE A 1 200 ? -16.312 24.828 -2.617 1 66.75 200 PHE A C 1
ATOM 1543 O O . PHE A 1 200 ? -15.711 24.297 -3.555 1 66.75 200 PHE A O 1
ATOM 1550 N N . TRP A 1 201 ? -16.094 24.609 -1.352 1 65.81 201 TRP A N 1
ATOM 1551 C CA . TRP A 1 201 ? -15.008 23.703 -0.981 1 65.81 201 TRP A CA 1
ATOM 1552 C C . TRP A 1 201 ? -15.312 22.281 -1.406 1 65.81 201 TRP A C 1
ATOM 1554 O O . TRP A 1 201 ? -14.414 21.547 -1.854 1 65.81 201 TRP A O 1
ATOM 1564 N N . THR A 1 202 ? -16.516 21.906 -1.306 1 64.88 202 THR A N 1
ATOM 1565 C CA . THR A 1 202 ? -16.922 20.578 -1.737 1 64.88 202 THR A CA 1
ATOM 1566 C C . THR A 1 202 ? -16.766 20.422 -3.248 1 64.88 202 THR A C 1
ATOM 1568 O O . THR A 1 202 ? -16.234 19.422 -3.723 1 64.88 202 THR A O 1
ATOM 1571 N N . LEU A 1 203 ? -17.125 21.453 -3.887 1 65.38 203 LEU A N 1
ATOM 1572 C CA . LEU A 1 203 ? -17.078 21.406 -5.344 1 65.38 203 LEU A CA 1
ATOM 1573 C C . LEU A 1 203 ? -15.633 21.422 -5.832 1 65.38 203 LEU A C 1
ATOM 1575 O O . LEU A 1 203 ? -15.281 20.703 -6.77 1 65.38 203 LEU A O 1
ATOM 1579 N N . ASN A 1 204 ? -14.945 22.312 -5.199 1 66.88 204 ASN A N 1
ATOM 1580 C CA . ASN A 1 204 ? -13.531 22.375 -5.566 1 66.88 204 ASN A CA 1
ATOM 1581 C C . ASN A 1 204 ? -12.82 21.047 -5.297 1 66.88 204 ASN A C 1
ATOM 1583 O O . ASN A 1 204 ? -11.984 20.625 -6.09 1 66.88 204 ASN A O 1
ATOM 1587 N N . GLY A 1 205 ? -13.141 20.453 -4.176 1 66.81 205 GLY A N 1
ATOM 1588 C CA . GLY A 1 205 ? -12.57 19.156 -3.85 1 66.81 205 GLY A CA 1
ATOM 1589 C C . GLY A 1 205 ? -12.945 18.078 -4.844 1 66.81 205 GLY A C 1
ATOM 1590 O O . GLY A 1 205 ? -12.078 17.344 -5.328 1 66.81 205 GLY A O 1
ATOM 1591 N N . PHE A 1 206 ? -14.078 18.047 -5.09 1 66.25 206 PHE A N 1
ATOM 1592 C CA . PHE A 1 206 ? -14.602 17.016 -5.988 1 66.25 206 PHE A CA 1
ATOM 1593 C C . PHE A 1 206 ? -14.086 17.219 -7.406 1 66.25 206 PHE A C 1
ATOM 1595 O O . PHE A 1 206 ? -13.68 16.266 -8.07 1 66.25 206 PHE A O 1
ATOM 1602 N N . PHE A 1 207 ? -14.094 18.469 -7.738 1 65.12 207 PHE A N 1
ATOM 1603 C CA . PHE A 1 207 ? -13.68 18.75 -9.102 1 65.12 207 PHE A CA 1
ATOM 1604 C C . PHE A 1 207 ? -12.188 18.5 -9.281 1 65.12 207 PHE A C 1
ATOM 1606 O O . PHE A 1 207 ? -11.758 17.984 -10.312 1 65.12 207 PHE A O 1
ATOM 1613 N N . GLY A 1 208 ? -11.484 18.891 -8.336 1 67.44 208 GLY A N 1
ATOM 1614 C CA . GLY A 1 208 ? -10.055 18.656 -8.422 1 67.44 208 GLY A CA 1
ATOM 1615 C C . GLY A 1 208 ? -9.703 17.172 -8.5 1 67.44 208 GLY A C 1
ATOM 1616 O O . GLY A 1 208 ? -8.922 16.766 -9.367 1 67.44 208 GLY A O 1
ATOM 1617 N N . VAL A 1 209 ? -10.398 16.422 -7.656 1 67.5 209 VAL A N 1
ATOM 1618 C CA . VAL A 1 209 ? -10.148 14.984 -7.664 1 67.5 209 VAL A CA 1
ATOM 1619 C C . VAL A 1 209 ? -10.586 14.391 -9 1 67.5 209 VAL A C 1
ATOM 1621 O O . VAL A 1 209 ? -9.883 13.555 -9.57 1 67.5 209 VAL A O 1
ATOM 1624 N N . GLY A 1 210 ? -11.727 14.891 -9.406 1 70.38 210 GLY A N 1
ATOM 1625 C CA . GLY A 1 210 ? -12.25 14.398 -10.672 1 70.38 210 GLY A CA 1
ATOM 1626 C C . GLY A 1 210 ? -11.312 14.641 -11.844 1 70.38 210 GLY A C 1
ATOM 1627 O O . GLY A 1 210 ? -11.008 13.727 -12.609 1 70.38 210 GLY A O 1
ATOM 1628 N N . ILE A 1 211 ? -10.789 15.812 -11.867 1 71.44 211 ILE A N 1
ATOM 1629 C CA . ILE A 1 211 ? -9.93 16.156 -12.992 1 71.44 211 ILE A CA 1
ATOM 1630 C C . ILE A 1 211 ? -8.594 15.422 -12.867 1 71.44 211 ILE A C 1
ATOM 1632 O O . ILE A 1 211 ? -8.086 14.875 -13.852 1 71.44 211 ILE A O 1
ATOM 1636 N N . LEU A 1 212 ? -8.156 15.414 -11.711 1 76.75 212 LEU A N 1
ATOM 1637 C CA . LEU A 1 212 ? -6.84 14.828 -11.508 1 76.75 212 LEU A CA 1
ATOM 1638 C C . LEU A 1 212 ? -6.883 13.312 -11.703 1 76.75 212 LEU A C 1
ATOM 1640 O O . LEU A 1 212 ? -5.887 12.703 -12.102 1 76.75 212 LEU A O 1
ATOM 1644 N N . ILE A 1 213 ? -8.062 12.789 -11.445 1 80.62 213 ILE A N 1
ATOM 1645 C CA . ILE A 1 213 ? -8.18 11.344 -11.594 1 80.62 213 ILE A CA 1
ATOM 1646 C C . ILE A 1 213 ? -8.594 11.008 -13.023 1 80.62 213 ILE A C 1
ATOM 1648 O O . ILE A 1 213 ? -8.133 10.016 -13.594 1 80.62 213 ILE A O 1
ATOM 1652 N N . PHE A 1 214 ? -9.336 11.875 -13.641 1 82.12 214 PHE A N 1
ATOM 1653 C CA . PHE A 1 214 ? -9.93 11.578 -14.938 1 82.12 214 PHE A CA 1
ATOM 1654 C C . PHE A 1 214 ? -8.875 11.594 -16.031 1 82.12 214 PHE A C 1
ATOM 1656 O O . PHE A 1 214 ? -8.836 10.703 -16.891 1 82.12 214 PHE A O 1
ATOM 1663 N N . ILE A 1 215 ? -8.031 12.547 -16.094 1 81.81 215 ILE A N 1
ATOM 1664 C CA . ILE A 1 215 ? -7.059 12.695 -17.156 1 81.81 215 ILE A CA 1
ATOM 1665 C C . ILE A 1 215 ? -6.129 11.492 -17.188 1 81.81 215 ILE A C 1
ATOM 1667 O O . ILE A 1 215 ? -6 10.812 -18.219 1 81.81 215 ILE A O 1
ATOM 1671 N N . PRO A 1 216 ? -5.512 11.18 -16.094 1 84.31 216 PRO A N 1
ATOM 1672 C CA . PRO A 1 216 ? -4.637 10 -16.156 1 84.31 216 PRO A CA 1
ATOM 1673 C C . PRO A 1 216 ? -5.406 8.711 -16.422 1 84.31 216 PRO A C 1
ATOM 1675 O O . PRO A 1 216 ? -4.875 7.789 -17.047 1 84.31 216 PRO A O 1
ATOM 1678 N N . SER A 1 217 ? -6.625 8.633 -15.898 1 85.81 217 SER A N 1
ATOM 1679 C CA . SER A 1 217 ? -7.43 7.449 -16.188 1 85.81 217 SER A CA 1
ATOM 1680 C C . SER A 1 217 ? -7.676 7.293 -17.688 1 85.81 217 SER A C 1
ATOM 1682 O O . SER A 1 217 ? -7.676 6.18 -18.203 1 85.81 217 SER A O 1
ATOM 1684 N N . LEU A 1 218 ? -7.891 8.43 -18.312 1 82.75 218 LEU A N 1
ATOM 1685 C CA . LEU A 1 218 ? -8.078 8.414 -19.766 1 82.75 218 LEU A CA 1
ATOM 1686 C C . LEU A 1 218 ? -6.793 8.008 -20.469 1 82.75 218 LEU A C 1
ATOM 1688 O O . LEU A 1 218 ? -6.832 7.254 -21.453 1 82.75 218 LEU A O 1
ATOM 1692 N N . ILE A 1 219 ? -5.734 8.469 -20.031 1 81.81 219 ILE A N 1
ATOM 1693 C CA . ILE A 1 219 ? -4.441 8.133 -20.625 1 81.81 219 ILE A CA 1
ATOM 1694 C C . ILE A 1 219 ? -4.195 6.633 -20.5 1 81.81 219 ILE A C 1
ATOM 1696 O O . ILE A 1 219 ? -3.75 5.996 -21.469 1 81.81 219 ILE A O 1
ATOM 1700 N N . ILE A 1 220 ? -4.477 6.066 -19.328 1 84.19 220 ILE A N 1
ATOM 1701 C CA . ILE A 1 220 ? -4.262 4.641 -19.094 1 84.19 220 ILE A CA 1
ATOM 1702 C C . ILE A 1 220 ? -5.207 3.828 -19.984 1 84.19 220 ILE A C 1
ATOM 1704 O O . ILE A 1 220 ? -4.812 2.805 -20.547 1 84.19 220 ILE A O 1
ATOM 1708 N N . TYR A 1 221 ? -6.402 4.328 -20.078 1 83.31 221 TYR A N 1
ATOM 1709 C CA . TYR A 1 221 ? -7.395 3.645 -20.891 1 83.31 221 TYR A CA 1
ATOM 1710 C C . TYR A 1 221 ? -6.953 3.582 -22.344 1 83.31 221 TYR A C 1
ATOM 1712 O O . TYR A 1 221 ? -7.172 2.574 -23.031 1 83.31 221 TYR A O 1
ATOM 1720 N N . LEU A 1 222 ? -6.312 4.605 -22.719 1 78.94 222 LEU A N 1
ATOM 1721 C CA . LEU A 1 222 ? -5.895 4.688 -24.109 1 78.94 222 LEU A CA 1
ATOM 1722 C C . LEU A 1 222 ? -4.543 4.012 -24.312 1 78.94 222 LEU A C 1
ATOM 1724 O O . LEU A 1 222 ? -4.113 3.799 -25.453 1 78.94 222 LEU A O 1
ATOM 1728 N N . SER A 1 223 ? -4.043 3.646 -23.25 1 75.62 223 SER A N 1
ATOM 1729 C CA . SER A 1 223 ? -2.73 3.014 -23.328 1 75.62 223 SER A CA 1
ATOM 1730 C C . SER A 1 223 ? -2.854 1.524 -23.641 1 75.62 223 SER A C 1
ATOM 1732 O O . SER A 1 223 ? -3.949 1.03 -23.906 1 75.62 223 SER A O 1
ATOM 1734 N N . VAL A 1 224 ? -1.795 0.982 -23.422 1 66.25 224 VAL A N 1
ATOM 1735 C CA . VAL A 1 224 ? -1.647 -0.393 -23.891 1 66.25 224 VAL A CA 1
ATOM 1736 C C . VAL A 1 224 ? -2.188 -1.355 -22.828 1 66.25 224 VAL A C 1
ATOM 1738 O O . VAL A 1 224 ? -2.346 -2.551 -23.094 1 66.25 224 VAL A O 1
ATOM 1741 N N . GLU A 1 225 ? -2.646 -0.678 -21.75 1 72.38 225 GLU A N 1
ATOM 1742 C CA . GLU A 1 225 ? -3.131 -1.604 -20.734 1 72.38 225 GLU A CA 1
ATOM 1743 C C . GLU A 1 225 ? -4.57 -2.033 -21.016 1 72.38 225 GLU A C 1
ATOM 1745 O O . GLU A 1 225 ? -5.375 -1.236 -21.5 1 72.38 225 GLU A O 1
ATOM 1750 N N . GLU A 1 226 ? -4.953 -3.012 -21.719 1 80.38 226 GLU A N 1
ATOM 1751 C CA . GLU A 1 226 ? -6.273 -3.555 -22.031 1 80.38 226 GLU A CA 1
ATOM 1752 C C . GLU A 1 226 ? -7.219 -3.418 -20.844 1 80.38 226 GLU A C 1
ATOM 1754 O O . GLU A 1 226 ? -7.957 -4.352 -20.516 1 80.38 226 GLU A O 1
ATOM 1759 N N . TRP A 1 227 ? -7.207 -2.326 -20.109 1 86.44 227 TRP A N 1
ATOM 1760 C CA . TRP A 1 227 ? -8.117 -2.076 -19 1 86.44 227 TRP A CA 1
ATOM 1761 C C . TRP A 1 227 ? -9.344 -1.292 -19.469 1 86.44 227 TRP A C 1
ATOM 1763 O O . TRP A 1 227 ? -9.258 -0.488 -20.391 1 86.44 227 TRP A O 1
ATOM 1773 N N . THR A 1 228 ? -10.445 -1.514 -18.891 1 89.62 228 THR A N 1
ATOM 1774 C CA . THR A 1 228 ? -11.609 -0.66 -19.094 1 89.62 228 THR A CA 1
ATOM 1775 C C . THR A 1 228 ? -11.406 0.698 -18.438 1 89.62 228 THR A C 1
ATOM 1777 O O . THR A 1 228 ? -10.492 0.871 -17.625 1 89.62 228 THR A O 1
ATOM 1780 N N . PHE A 1 229 ? -12.156 1.637 -18.828 1 89.56 229 PHE A N 1
ATOM 1781 C CA . PHE A 1 229 ? -12.055 2.959 -18.219 1 89.56 229 PHE A CA 1
ATOM 1782 C C . PHE A 1 229 ? -12.336 2.887 -16.719 1 89.56 229 PHE A C 1
ATOM 1784 O O . PHE A 1 229 ? -11.68 3.566 -15.93 1 89.56 229 PHE A O 1
ATOM 1791 N N . PHE A 1 230 ? -13.273 2.076 -16.391 1 90.62 230 PHE A N 1
ATOM 1792 C CA . PHE A 1 230 ? -13.617 1.922 -14.977 1 90.62 230 PHE A CA 1
ATOM 1793 C C . PHE A 1 230 ? -12.445 1.344 -14.188 1 90.62 230 PHE A C 1
ATOM 1795 O O . PHE A 1 230 ? -12.18 1.765 -13.062 1 90.62 230 PHE A O 1
ATOM 1802 N N . GLU A 1 231 ? -11.773 0.426 -14.773 1 91.75 231 GLU A N 1
ATOM 1803 C CA . GLU A 1 231 ? -10.602 -0.164 -14.133 1 91.75 231 GLU A CA 1
ATOM 1804 C C . GLU A 1 231 ? -9.484 0.859 -13.984 1 91.75 231 GLU A C 1
ATOM 1806 O O . GLU A 1 231 ? -8.75 0.844 -12.992 1 91.75 231 GLU A O 1
ATOM 1811 N N . SER A 1 232 ? -9.438 1.686 -15 1 90.38 232 SER A N 1
ATOM 1812 C CA . SER A 1 232 ? -8.43 2.74 -14.938 1 90.38 232 SER A CA 1
ATOM 1813 C C . SER A 1 232 ? -8.758 3.744 -13.836 1 90.38 232 SER A C 1
ATOM 1815 O O . SER A 1 232 ? -7.855 4.211 -13.133 1 90.38 232 SER A O 1
ATOM 1817 N N . LEU A 1 233 ? -10.016 4.062 -13.695 1 90.12 233 LEU A N 1
ATOM 1818 C CA . LEU A 1 233 ? -10.453 4.961 -12.633 1 90.12 233 LEU A CA 1
ATOM 1819 C C . LEU A 1 233 ? -10.18 4.352 -11.258 1 90.12 233 LEU A C 1
ATOM 1821 O O . LEU A 1 233 ? -9.734 5.051 -10.344 1 90.12 233 LEU A O 1
ATOM 1825 N N . TYR A 1 234 ? -10.508 3.09 -11.188 1 92.5 234 TYR A N 1
ATOM 1826 C CA . TYR A 1 234 ? -10.242 2.354 -9.961 1 92.5 234 TYR A CA 1
ATOM 1827 C C . TYR A 1 234 ? -8.758 2.383 -9.609 1 92.5 234 TYR A C 1
ATOM 1829 O O . TYR A 1 234 ? -8.391 2.668 -8.469 1 92.5 234 TYR A O 1
ATOM 1837 N N . PHE A 1 235 ? -7.957 2.18 -10.586 1 91.81 235 PHE A N 1
ATOM 1838 C CA . PHE A 1 235 ? -6.512 2.166 -10.391 1 91.81 235 PHE A CA 1
ATOM 1839 C C . PHE A 1 235 ? -6.02 3.525 -9.914 1 91.81 235 PHE A C 1
ATOM 1841 O O . PHE A 1 235 ? -5.195 3.604 -9 1 91.81 235 PHE A O 1
ATOM 1848 N N . MET A 1 236 ? -6.5 4.5 -10.5 1 90.44 236 MET A N 1
ATOM 1849 C CA . MET A 1 236 ? -6.039 5.84 -10.141 1 90.44 236 MET A CA 1
ATOM 1850 C C . MET A 1 236 ? -6.508 6.223 -8.742 1 90.44 236 MET A C 1
ATOM 1852 O O . MET A 1 236 ? -5.797 6.918 -8.016 1 90.44 236 MET A O 1
ATOM 1856 N N . MET A 1 237 ? -7.699 5.797 -8.367 1 90.31 237 MET A N 1
ATOM 1857 C CA . MET A 1 237 ? -8.172 6.066 -7.012 1 90.31 237 MET A CA 1
ATOM 1858 C C . MET A 1 237 ? -7.312 5.344 -5.977 1 90.31 237 MET A C 1
ATOM 1860 O O . MET A 1 237 ? -6.973 5.914 -4.941 1 90.31 237 MET A O 1
ATOM 1864 N N . VAL A 1 238 ? -6.965 4.105 -6.324 1 92.25 238 VAL A N 1
ATOM 1865 C CA . VAL A 1 238 ? -6.098 3.312 -5.457 1 92.25 238 VAL A CA 1
ATOM 1866 C C . VAL A 1 238 ? -4.742 3.998 -5.309 1 92.25 238 VAL A C 1
ATOM 1868 O O . VAL A 1 238 ? -4.176 4.039 -4.215 1 92.25 238 VAL A O 1
ATOM 1871 N N . THR A 1 239 ? -4.34 4.594 -6.371 1 90.44 239 THR A N 1
ATOM 1872 C CA . THR A 1 239 ? -3.037 5.246 -6.395 1 90.44 239 THR A CA 1
ATOM 1873 C C . THR A 1 239 ? -3.084 6.578 -5.652 1 90.44 239 THR A C 1
ATOM 1875 O O . THR A 1 239 ? -2.205 6.871 -4.84 1 90.44 239 THR A O 1
ATOM 1878 N N . PHE A 1 240 ? -4.117 7.316 -5.82 1 88.44 240 PHE A N 1
ATOM 1879 C CA . PHE A 1 240 ? -4.219 8.648 -5.234 1 88.44 240 PHE A CA 1
ATOM 1880 C C . PHE A 1 240 ? -4.438 8.562 -3.729 1 88.44 240 PHE A C 1
ATOM 1882 O O . PHE A 1 240 ? -4.059 9.477 -2.99 1 88.44 240 PHE A O 1
ATOM 1889 N N . THR A 1 241 ? -5 7.555 -3.314 1 89.06 241 THR A N 1
ATOM 1890 C CA . THR A 1 241 ? -5.258 7.402 -1.887 1 89.06 241 THR A CA 1
ATOM 1891 C C . THR A 1 241 ? -4.137 6.621 -1.213 1 89.06 241 THR A C 1
ATOM 1893 O O . THR A 1 241 ? -4.172 6.391 -0.003 1 89.06 241 THR A O 1
ATOM 1896 N N . THR A 1 242 ? -3.178 6.16 -1.979 1 90.81 242 THR A N 1
ATOM 1897 C CA . THR A 1 242 ? -1.955 5.492 -1.547 1 90.81 242 THR A CA 1
ATOM 1898 C C . THR A 1 242 ? -2.273 4.152 -0.894 1 90.81 242 THR A C 1
ATOM 1900 O O . THR A 1 242 ? -1.506 3.662 -0.062 1 90.81 242 THR A O 1
ATOM 1903 N N . VAL A 1 243 ? -3.486 3.596 -1.133 1 92.31 243 VAL A N 1
ATOM 1904 C CA . VAL A 1 243 ? -3.807 2.26 -0.638 1 92.31 243 VAL A CA 1
ATOM 1905 C C . VAL A 1 243 ? -2.947 1.223 -1.355 1 92.31 243 VAL A C 1
ATOM 1907 O O . VAL A 1 243 ? -2.344 0.357 -0.716 1 92.31 243 VAL A O 1
ATOM 1910 N N . GLY A 1 244 ? -2.822 1.278 -2.641 1 90.81 244 GLY A N 1
ATOM 1911 C CA . GLY A 1 244 ? -1.875 0.503 -3.428 1 90.81 244 GLY A CA 1
ATOM 1912 C C . GLY A 1 244 ? -2.102 -0.994 -3.326 1 90.81 244 GLY A C 1
ATOM 1913 O O . GLY A 1 244 ? -1.176 -1.747 -3.018 1 90.81 244 GLY A O 1
ATOM 1914 N N . PHE A 1 245 ? -3.16 -1.545 -3.732 1 90.38 245 PHE A N 1
ATOM 1915 C CA . PHE A 1 245 ? -3.469 -2.969 -3.65 1 90.38 245 PHE A CA 1
ATOM 1916 C C . PHE A 1 245 ? -2.482 -3.783 -4.48 1 90.38 245 PHE A C 1
ATOM 1918 O O . PHE A 1 245 ? -2.102 -4.887 -4.09 1 90.38 245 PHE A O 1
ATOM 1925 N N . GLY A 1 246 ? -2.078 -3.275 -5.586 1 86.69 246 GLY A N 1
ATOM 1926 C CA . GLY A 1 246 ? -1.179 -3.986 -6.48 1 86.69 246 GLY A CA 1
ATOM 1927 C C . GLY A 1 246 ? -1.884 -5.02 -7.34 1 86.69 246 GLY A C 1
ATOM 1928 O O . GLY A 1 246 ? -1.237 -5.871 -7.953 1 86.69 246 GLY A O 1
ATOM 1929 N N . ASP A 1 247 ? -3.221 -5.098 -7.32 1 86.56 247 ASP A N 1
ATOM 1930 C CA . ASP A 1 247 ? -3.967 -6.031 -8.156 1 86.56 247 ASP A CA 1
ATOM 1931 C C . ASP A 1 247 ? -3.895 -5.629 -9.625 1 86.56 247 ASP A C 1
ATOM 1933 O O . ASP A 1 247 ? -3.834 -6.488 -10.508 1 86.56 247 ASP A O 1
ATOM 1937 N N . LEU A 1 248 ? -3.924 -4.328 -9.844 1 85.94 248 LEU A N 1
ATOM 1938 C CA . LEU A 1 248 ? -3.676 -3.787 -11.18 1 85.94 248 LEU A CA 1
ATOM 1939 C C . LEU A 1 248 ? -2.396 -2.957 -11.195 1 85.94 248 LEU A C 1
ATOM 1941 O O . LEU A 1 248 ? -2.217 -2.066 -10.367 1 85.94 248 LEU A O 1
ATOM 1945 N N . THR A 1 249 ? -1.489 -3.436 -11.992 1 81.62 249 THR A N 1
ATOM 1946 C CA . THR A 1 249 ? -0.246 -2.68 -12.094 1 81.62 249 THR A CA 1
ATOM 1947 C C . THR A 1 249 ? 0.105 -2.4 -13.547 1 81.62 249 THR A C 1
ATOM 1949 O O . THR A 1 249 ? -0.16 -3.227 -14.43 1 81.62 249 THR A O 1
ATOM 1952 N N . ILE A 1 250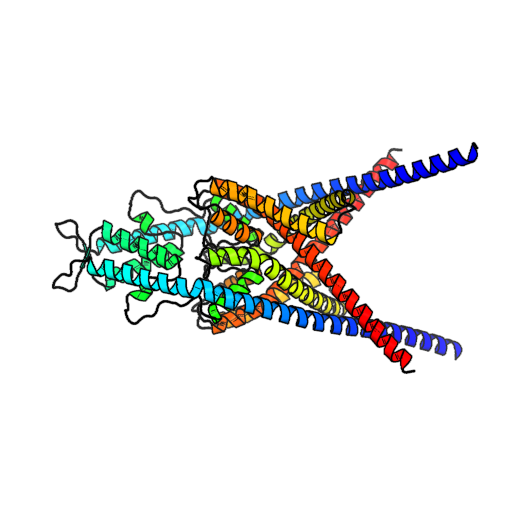 ? 0.645 -1.264 -13.711 1 82.25 250 ILE A N 1
ATOM 1953 C CA . ILE A 1 250 ? 1.037 -0.862 -15.062 1 82.25 250 ILE A CA 1
ATOM 1954 C C . ILE A 1 250 ? 2.297 -1.619 -15.477 1 82.25 250 ILE A C 1
ATOM 1956 O O . ILE A 1 250 ? 3.254 -1.718 -14.711 1 82.25 250 ILE A O 1
ATOM 1960 N N . THR A 1 251 ? 2.262 -2.205 -16.688 1 76.75 251 THR A N 1
ATOM 1961 C CA . THR A 1 251 ? 3.387 -3.006 -17.156 1 76.75 251 THR A CA 1
ATOM 1962 C C . THR A 1 251 ? 4.316 -2.174 -18.047 1 76.75 251 THR A C 1
ATOM 1964 O O . THR A 1 251 ? 5.531 -2.371 -18.031 1 76.75 251 THR A O 1
ATOM 1967 N N . ALA A 1 252 ? 3.75 -1.228 -18.688 1 74.38 252 ALA A N 1
ATOM 1968 C CA . ALA A 1 252 ? 4.562 -0.422 -19.594 1 74.38 252 ALA A CA 1
ATOM 1969 C C . ALA A 1 252 ? 5.309 0.675 -18.844 1 74.38 252 ALA A C 1
ATOM 1971 O O . ALA A 1 252 ? 4.691 1.48 -18.141 1 74.38 252 ALA A O 1
ATOM 1972 N N . TYR A 1 253 ? 6.609 0.733 -18.969 1 72.38 253 TYR A N 1
ATOM 1973 C CA . TYR A 1 253 ? 7.457 1.646 -18.203 1 72.38 253 TYR A CA 1
ATOM 1974 C C . TYR A 1 253 ? 7.156 3.096 -18.562 1 72.38 253 TYR A C 1
ATOM 1976 O O . TYR A 1 253 ? 7.203 3.979 -17.703 1 72.38 253 TYR A O 1
ATOM 1984 N N . ASP A 1 254 ? 6.871 3.361 -19.828 1 72.56 254 ASP A N 1
ATOM 1985 C CA . ASP A 1 254 ? 6.617 4.734 -20.25 1 72.56 254 ASP A CA 1
ATOM 1986 C C . ASP A 1 254 ? 5.445 5.34 -19.484 1 72.56 254 ASP A C 1
ATOM 1988 O O . ASP A 1 254 ? 5.488 6.512 -19.094 1 72.56 254 ASP A O 1
ATOM 1992 N N . TRP A 1 255 ? 4.559 4.523 -19.234 1 78.56 255 TRP A N 1
ATOM 1993 C CA . TRP A 1 255 ? 3.361 5.043 -18.578 1 78.56 255 TRP A CA 1
ATOM 1994 C C . TRP A 1 255 ? 3.549 5.098 -17.062 1 78.56 255 TRP A C 1
ATOM 1996 O O . TRP A 1 255 ? 2.842 5.832 -16.359 1 78.56 255 TRP A O 1
ATOM 2006 N N . LYS A 1 256 ? 4.594 4.398 -16.578 1 81.06 256 LYS A N 1
ATOM 2007 C CA . LYS A 1 256 ? 4.859 4.402 -15.141 1 81.06 256 LYS A CA 1
ATOM 2008 C C . LYS A 1 256 ? 5.324 5.773 -14.672 1 81.06 256 LYS A C 1
ATOM 2010 O O . LYS A 1 256 ? 4.914 6.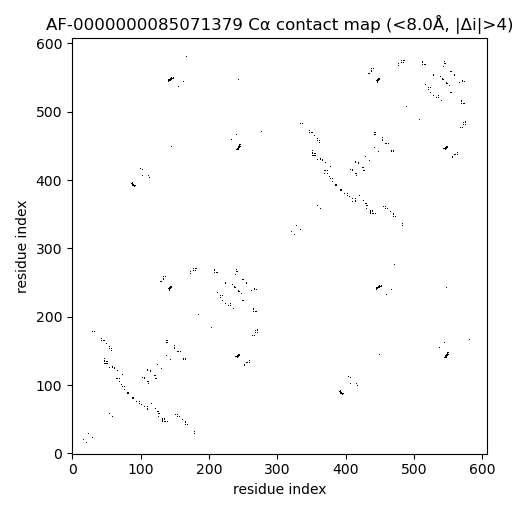242 -13.609 1 81.06 256 LYS A O 1
ATOM 2015 N N . TYR A 1 257 ? 6.043 6.422 -15.531 1 80.06 257 TYR A N 1
ATOM 2016 C CA . TYR A 1 257 ? 6.551 7.734 -15.148 1 80.06 257 TYR A CA 1
ATOM 2017 C C . TYR A 1 257 ? 5.441 8.781 -15.18 1 80.06 257 TYR A C 1
ATOM 2019 O O . TYR A 1 257 ? 5.41 9.68 -14.336 1 80.06 257 TYR A O 1
ATOM 2027 N N . ALA A 1 258 ? 4.598 8.672 -16.141 1 80.06 258 ALA A N 1
ATOM 2028 C CA . ALA A 1 258 ? 3.469 9.594 -16.203 1 80.06 258 ALA A CA 1
ATOM 2029 C C . ALA A 1 258 ? 2.57 9.445 -14.977 1 80.06 258 ALA A C 1
ATOM 2031 O O . ALA A 1 258 ? 2.135 10.438 -14.398 1 80.06 258 ALA A O 1
ATOM 2032 N N . ILE A 1 259 ? 2.398 8.273 -14.625 1 81.75 259 ILE A N 1
ATOM 2033 C CA . ILE A 1 259 ? 1.521 8 -13.492 1 81.75 259 ILE A CA 1
ATOM 2034 C C . ILE A 1 259 ? 2.166 8.508 -12.203 1 81.75 259 ILE A C 1
ATOM 2036 O O . ILE A 1 259 ? 1.476 9.016 -11.312 1 81.75 259 ILE A O 1
ATOM 2040 N N . MET A 1 260 ? 3.443 8.43 -12.125 1 82.25 260 MET A N 1
ATOM 2041 C CA . MET A 1 260 ? 4.148 8.938 -10.945 1 82.25 260 MET A CA 1
ATOM 2042 C C . MET A 1 260 ? 3.975 10.445 -10.82 1 82.25 260 MET A C 1
ATOM 2044 O O . MET A 1 260 ? 3.773 10.961 -9.719 1 82.25 260 MET A O 1
ATOM 2048 N N . PHE A 1 261 ? 4.008 11.016 -11.961 1 82.19 261 PHE A N 1
ATOM 2049 C CA . PHE A 1 261 ? 3.818 12.461 -11.961 1 82.19 261 PHE A CA 1
ATOM 2050 C C . PHE A 1 261 ? 2.418 12.828 -11.477 1 82.19 261 PHE A C 1
ATOM 2052 O O . PHE A 1 261 ? 2.256 13.703 -10.625 1 82.19 261 PHE A O 1
ATOM 2059 N N . PHE A 1 262 ? 1.446 12.219 -11.984 1 83.88 262 PHE A N 1
ATOM 2060 C CA . PHE A 1 262 ? 0.067 12.5 -11.602 1 83.88 262 PHE A CA 1
ATOM 2061 C C . PHE A 1 262 ? -0.183 12.109 -10.148 1 83.88 262 PHE A C 1
ATOM 2063 O O . PHE A 1 262 ? -1.026 12.703 -9.477 1 83.88 262 PHE A O 1
ATOM 2070 N N . SER A 1 263 ? 0.595 11.164 -9.75 1 84.38 263 SER A N 1
ATOM 2071 C CA . SER A 1 263 ? 0.419 10.727 -8.367 1 84.38 263 SER A CA 1
ATOM 2072 C C . SER A 1 263 ? 0.835 11.812 -7.387 1 84.38 263 SER A C 1
ATOM 2074 O O . SER A 1 263 ? 0.198 12 -6.348 1 84.38 263 SER A O 1
ATOM 2076 N N . TYR A 1 264 ? 1.845 12.578 -7.652 1 86.06 264 TYR A N 1
ATOM 2077 C CA . TYR A 1 264 ? 2.268 13.664 -6.777 1 86.06 264 TYR A CA 1
ATOM 2078 C C . TYR A 1 264 ? 1.19 14.742 -6.68 1 86.06 264 TYR A C 1
ATOM 2080 O O . TYR A 1 264 ? 0.889 15.227 -5.59 1 86.06 264 TYR A O 1
ATOM 2088 N N . LEU A 1 265 ? 0.634 14.984 -7.801 1 83.56 265 LEU A N 1
ATOM 2089 C CA . LEU A 1 265 ? -0.397 16.016 -7.844 1 83.56 265 LEU A CA 1
ATOM 2090 C C . LEU A 1 265 ? -1.664 15.547 -7.137 1 83.56 265 LEU A C 1
ATOM 2092 O O . LEU A 1 265 ? -2.307 16.328 -6.426 1 83.56 265 LEU A O 1
ATOM 2096 N N . GLY A 1 266 ? -1.952 14.344 -7.457 1 84.06 266 GLY A N 1
ATOM 2097 C CA . GLY A 1 266 ? -3.133 13.789 -6.812 1 84.06 266 GLY A CA 1
ATOM 2098 C C . GLY A 1 266 ? -3.004 13.695 -5.305 1 84.06 266 GLY A C 1
ATOM 2099 O O . GLY A 1 266 ? -3.939 14.031 -4.574 1 84.06 266 GLY A O 1
ATOM 2100 N N . LEU A 1 267 ? -1.861 13.32 -4.848 1 87.31 267 LEU A N 1
ATOM 2101 C CA . LEU A 1 267 ? -1.606 13.203 -3.418 1 87.31 267 LEU A CA 1
ATOM 2102 C C . LEU A 1 267 ? -1.689 14.57 -2.74 1 87.31 267 LEU A C 1
ATOM 2104 O O . LEU A 1 267 ? -2.213 14.68 -1.63 1 87.31 267 LEU A O 1
ATOM 2108 N N . ALA A 1 268 ? -1.147 15.5 -3.4 1 84.88 268 ALA A N 1
ATOM 2109 C CA . ALA A 1 268 ? -1.212 16.859 -2.857 1 84.88 268 ALA A CA 1
ATOM 2110 C C . ALA A 1 268 ? -2.656 17.344 -2.746 1 84.88 268 ALA A C 1
ATOM 2112 O O . ALA A 1 268 ? -3.035 17.969 -1.755 1 84.88 268 ALA A O 1
ATOM 2113 N N . TRP A 1 269 ? -3.389 16.969 -3.699 1 83.44 269 TRP A N 1
ATOM 2114 C CA . TRP A 1 269 ? -4.785 17.391 -3.713 1 83.44 269 TRP A CA 1
ATOM 2115 C C . TRP A 1 269 ? -5.574 16.703 -2.605 1 83.44 269 TRP A C 1
ATOM 2117 O O . TRP A 1 269 ? -6.379 17.328 -1.919 1 83.44 269 TRP A O 1
ATOM 2127 N N . ILE A 1 270 ? -5.383 15.445 -2.496 1 81.06 270 ILE A N 1
ATOM 2128 C CA . ILE A 1 270 ? -6.082 14.695 -1.459 1 81.06 270 ILE A CA 1
ATOM 2129 C C . ILE A 1 270 ? -5.668 15.203 -0.082 1 81.06 270 ILE A C 1
ATOM 2131 O O . ILE A 1 270 ? -6.508 15.344 0.814 1 81.06 270 ILE A O 1
ATOM 2135 N N . GLY A 1 271 ? -4.395 15.43 0.059 1 79.5 271 GLY A N 1
ATOM 2136 C CA . GLY A 1 271 ? -3.93 16.016 1.307 1 79.5 271 GLY A CA 1
ATOM 2137 C C . GLY A 1 271 ? -4.594 17.328 1.632 1 79.5 271 GLY A C 1
ATOM 2138 O O . GLY A 1 271 ? -4.945 17.594 2.785 1 79.5 271 GLY A O 1
ATOM 2139 N N . TYR A 1 272 ? -4.727 18.047 0.634 1 78.38 272 TYR A N 1
ATOM 2140 C CA . TYR A 1 272 ? -5.383 19.344 0.798 1 78.38 272 TYR A CA 1
ATOM 2141 C C . TYR A 1 272 ? -6.836 19.172 1.223 1 78.38 272 TYR A C 1
ATOM 2143 O O . TYR A 1 272 ? -7.305 19.844 2.143 1 78.38 272 TYR A O 1
ATOM 2151 N N . ILE A 1 273 ? -7.488 18.312 0.624 1 76.5 273 ILE A N 1
ATOM 2152 C CA . ILE A 1 273 ? -8.898 18.094 0.912 1 76.5 273 ILE A CA 1
ATOM 2153 C C . ILE A 1 273 ? -9.055 17.547 2.33 1 76.5 273 ILE A C 1
ATOM 2155 O O . ILE A 1 273 ? -9.914 18 3.088 1 76.5 273 ILE A O 1
ATOM 2159 N N . ILE A 1 274 ? -8.234 16.609 2.625 1 75.44 274 ILE A N 1
ATOM 2160 C CA . ILE A 1 274 ? -8.305 15.992 3.947 1 75.44 274 ILE A CA 1
ATOM 2161 C C . ILE A 1 274 ? -8 17.047 5.016 1 75.44 274 ILE A C 1
ATOM 2163 O O . ILE A 1 274 ? -8.648 17.078 6.062 1 75.44 274 ILE A O 1
ATOM 2167 N N . GLY A 1 275 ? -7.047 17.859 4.723 1 74.06 275 GLY A N 1
ATOM 2168 C CA . GLY A 1 275 ? -6.727 18.953 5.645 1 74.06 275 GLY A CA 1
ATOM 2169 C C . GLY A 1 275 ? -7.887 19.891 5.871 1 74.06 275 GLY A C 1
ATOM 2170 O O . GLY A 1 275 ? -8.164 20.281 7.008 1 74.06 275 GLY A O 1
ATOM 2171 N N . THR A 1 276 ? -8.555 20.141 4.84 1 72.75 276 THR A N 1
ATOM 2172 C CA . THR A 1 276 ? -9.688 21.062 4.93 1 72.75 276 THR A CA 1
ATOM 2173 C C . THR A 1 276 ? -10.844 20.422 5.699 1 72.75 276 THR A C 1
ATOM 2175 O O . THR A 1 276 ? -11.492 21.078 6.512 1 72.75 276 THR A O 1
ATOM 2178 N N . ILE A 1 277 ? -11.039 19.172 5.438 1 72.12 277 ILE A N 1
ATOM 2179 C CA . ILE A 1 277 ? -12.102 18.453 6.125 1 72.12 277 ILE A CA 1
ATOM 2180 C C . ILE A 1 277 ? -11.773 18.344 7.613 1 72.12 277 ILE A C 1
ATOM 2182 O O . ILE A 1 277 ? -12.633 18.609 8.461 1 72.12 277 ILE A O 1
ATOM 2186 N N . THR A 1 278 ? -10.586 17.984 7.859 1 70.81 278 THR A N 1
ATOM 2187 C CA . THR A 1 278 ? -10.164 17.828 9.25 1 70.81 278 THR A CA 1
ATOM 2188 C C . THR A 1 278 ? -10.266 19.156 10 1 70.81 278 THR A C 1
ATOM 2190 O O . THR A 1 278 ? -10.711 19.188 11.148 1 70.81 278 THR A O 1
ATOM 2193 N N . ASP A 1 279 ? -9.938 20.188 9.359 1 68.69 279 ASP A N 1
ATOM 2194 C CA . ASP A 1 279 ? -10.016 21.516 9.977 1 68.69 279 ASP A CA 1
ATOM 2195 C C . ASP A 1 279 ? -11.469 21.922 10.227 1 68.69 279 ASP A C 1
ATOM 2197 O O . ASP A 1 279 ? -11.781 22.531 11.25 1 68.69 279 ASP A O 1
ATOM 2201 N N . SER A 1 280 ? -12.258 21.641 9.336 1 70 280 SER A N 1
ATOM 2202 C CA . SER A 1 280 ? -13.672 21.969 9.469 1 70 280 SER A CA 1
ATOM 2203 C C . SER A 1 280 ? -14.312 21.203 10.625 1 70 280 SER A C 1
ATOM 2205 O O . SER A 1 280 ? -15.125 21.75 11.367 1 70 280 SER A O 1
ATOM 2207 N N . VAL A 1 281 ? -14 20 10.719 1 69.94 281 VAL A N 1
ATOM 2208 C CA . VAL A 1 281 ? -14.562 19.156 11.766 1 69.94 281 VAL A CA 1
ATOM 2209 C C . VAL A 1 281 ? -14.031 19.594 13.125 1 69.94 281 VAL A C 1
ATOM 2211 O O . VAL A 1 281 ? -14.781 19.672 14.102 1 69.94 281 VAL A O 1
ATOM 2214 N N . ARG A 1 282 ? -12.773 19.875 13.156 1 68.69 282 ARG A N 1
ATOM 2215 C CA . ARG A 1 282 ? -12.164 20.328 14.406 1 68.69 282 ARG A CA 1
ATOM 2216 C C . ARG A 1 282 ? -12.789 21.641 14.867 1 68.69 282 ARG A C 1
ATOM 2218 O O . ARG A 1 282 ? -13.023 21.844 16.062 1 68.69 282 ARG A O 1
ATOM 2225 N N . SER A 1 283 ? -12.992 22.469 13.984 1 70 283 SER A N 1
ATOM 2226 C CA . SER A 1 283 ? -13.586 23.75 14.312 1 70 283 SER A CA 1
ATOM 2227 C C . SER A 1 283 ? -15.016 23.594 14.828 1 70 283 SER A C 1
ATOM 2229 O O . SER A 1 283 ? -15.43 24.312 15.742 1 70 283 SER A O 1
ATOM 2231 N N . ARG A 1 284 ? -15.664 22.734 14.25 1 69.62 284 ARG A N 1
ATOM 2232 C CA . ARG A 1 284 ? -17.047 22.484 14.672 1 69.62 284 ARG A CA 1
ATOM 2233 C C . ARG A 1 284 ? -17.078 21.875 16.062 1 69.62 284 ARG A C 1
ATOM 2235 O O . ARG A 1 284 ? -17.922 22.234 16.891 1 69.62 284 ARG A O 1
ATOM 2242 N N . LEU A 1 285 ? -16.219 20.938 16.266 1 70.56 285 LEU A N 1
ATOM 2243 C CA . LEU A 1 285 ? -16.188 20.266 17.578 1 70.56 285 LEU A CA 1
ATOM 2244 C C . LEU A 1 285 ? -15.758 21.25 18.672 1 70.56 285 LEU A C 1
ATOM 2246 O O . LEU A 1 285 ? -16.266 21.188 19.781 1 70.56 285 LEU A O 1
ATOM 2250 N N . ALA A 1 286 ? -14.844 22.125 18.344 1 67.38 286 ALA A N 1
ATOM 2251 C CA . ALA A 1 286 ? -14.398 23.156 19.281 1 67.38 286 ALA A CA 1
ATOM 2252 C C . ALA A 1 286 ? -15.523 24.125 19.609 1 67.38 286 ALA A C 1
ATOM 2254 O O . ALA A 1 286 ? -15.664 24.562 20.75 1 67.38 286 ALA A O 1
ATOM 2255 N N . SER A 1 287 ? -16.25 24.406 18.594 1 69.19 287 SER A N 1
ATOM 2256 C CA . SER A 1 287 ? -17.359 25.312 18.797 1 69.19 287 SER A CA 1
ATOM 2257 C C . SER A 1 287 ? -18.453 24.672 19.656 1 69.19 287 SER A C 1
ATOM 2259 O O . SER A 1 287 ? -19.047 25.328 20.516 1 69.19 287 SER A O 1
ATOM 2261 N N . ASP A 1 288 ? -18.656 23.438 19.438 1 67.38 288 ASP A N 1
ATOM 2262 C CA . ASP A 1 288 ? -19.656 22.719 20.219 1 67.38 288 ASP A CA 1
ATOM 2263 C C . ASP A 1 288 ? -19.234 22.609 21.688 1 67.38 288 ASP A C 1
ATOM 2265 O O . ASP A 1 288 ? -20.078 22.703 22.578 1 67.38 288 ASP A O 1
ATOM 2269 N N . GLU A 1 289 ? -17.984 22.375 21.906 1 67.06 289 GLU A N 1
ATOM 2270 C CA . GLU A 1 289 ? -17.469 22.297 23.266 1 67.06 289 GLU A CA 1
ATOM 2271 C C . GLU A 1 289 ? -17.594 23.625 23.984 1 67.06 289 GLU A C 1
ATOM 2273 O O . GLU A 1 289 ? -17.906 23.672 25.172 1 67.06 289 GLU A O 1
ATOM 2278 N N . LYS A 1 290 ? -17.297 24.703 23.25 1 67 290 LYS A N 1
ATOM 2279 C CA . LYS A 1 290 ? -17.438 26.031 23.828 1 67 290 LYS A CA 1
ATOM 2280 C C . LYS A 1 290 ? -18.891 26.344 24.172 1 67 290 LYS A C 1
ATOM 2282 O O . LYS A 1 290 ? -19.172 26.938 25.219 1 67 290 LYS A O 1
ATOM 2287 N N . GLU A 1 291 ? -19.688 25.922 23.281 1 67.75 291 GLU A N 1
ATOM 2288 C CA . GLU A 1 291 ? -21.109 26.172 23.516 1 67.75 291 GLU A CA 1
ATOM 2289 C C . GLU A 1 291 ? -21.609 25.359 24.703 1 67.75 291 GLU A C 1
ATOM 2291 O O . GLU A 1 291 ? -22.375 25.859 25.516 1 67.75 291 GLU A O 1
ATOM 2296 N N . LYS A 1 292 ? -21.125 24.156 24.906 1 69.25 292 LYS A N 1
ATOM 2297 C CA . LYS A 1 292 ? -21.547 23.312 26.031 1 69.25 292 LYS A CA 1
ATOM 2298 C C . LYS A 1 292 ? -20.969 23.812 27.344 1 69.25 292 LYS A C 1
ATOM 2300 O O . LYS A 1 292 ? -21.641 23.781 28.375 1 69.25 292 LYS A O 1
ATOM 2305 N N . SER A 1 293 ? -19.734 24.141 27.125 1 66.25 293 SER A N 1
ATOM 2306 C CA . SER A 1 293 ? -19.109 24.719 28.312 1 66.25 293 SER A CA 1
ATOM 2307 C C . SER A 1 293 ? -19.828 25.984 28.75 1 66.25 293 SER A C 1
ATOM 2309 O O . SER A 1 293 ? -20.016 26.219 29.953 1 66.25 293 SER A O 1
ATOM 2311 N N . SER A 1 294 ? -20.219 26.734 27.75 1 66.69 294 SER A N 1
ATOM 2312 C CA . SER A 1 294 ? -20.953 27.953 28.047 1 66.69 294 SER A CA 1
ATOM 2313 C C . SER A 1 294 ? -22.344 27.641 28.625 1 66.69 294 SER A C 1
ATOM 2315 O O . SER A 1 294 ? -22.797 28.312 29.531 1 66.69 294 SER A O 1
ATOM 2317 N N . GLU A 1 295 ? -22.891 26.672 28.078 1 66.19 295 GLU A N 1
ATOM 2318 C CA . GLU A 1 295 ? -24.203 26.266 28.578 1 66.19 295 GLU A CA 1
ATOM 2319 C C . GLU A 1 295 ? -24.094 25.703 30 1 66.19 295 GLU A C 1
ATOM 2321 O O . GLU A 1 295 ? -24.938 25.984 30.859 1 66.19 295 GLU A O 1
ATOM 2326 N N . ASP A 1 296 ? -23.094 24.906 30.172 1 63.62 296 ASP A N 1
ATOM 2327 C CA . ASP A 1 296 ? -22.859 24.359 31.5 1 63.62 296 ASP A CA 1
ATOM 2328 C C . ASP A 1 296 ? -22.609 25.469 32.5 1 63.62 296 ASP A C 1
ATOM 2330 O O . ASP A 1 296 ? -23.062 25.391 33.656 1 63.62 296 ASP A O 1
ATOM 2334 N N . ASN A 1 297 ? -21.859 26.375 32.031 1 61.41 297 ASN A N 1
ATOM 2335 C CA . ASN A 1 297 ? -21.578 27.531 32.906 1 61.41 297 ASN A CA 1
ATOM 2336 C C . ASN A 1 297 ? -22.844 28.344 33.156 1 61.41 297 ASN A C 1
ATOM 2338 O O . ASN A 1 297 ? -23.047 28.844 34.281 1 61.41 297 ASN A O 1
ATOM 2342 N N . LYS A 1 298 ? -23.656 28.469 32.25 1 68.38 298 LYS A N 1
ATOM 2343 C CA . LYS A 1 298 ? -24.938 29.172 32.438 1 68.38 298 LYS A CA 1
ATOM 2344 C C . LYS A 1 298 ? -25.828 28.438 33.438 1 68.38 298 LYS A C 1
ATOM 2346 O O . LYS A 1 298 ? -26.469 29.062 34.281 1 68.38 298 LYS A O 1
ATOM 2351 N N . ASP A 1 299 ? -25.828 27.266 33.25 1 62.72 299 ASP A N 1
ATOM 2352 C CA . ASP A 1 299 ? -26.641 26.469 34.188 1 62.72 299 ASP A CA 1
ATOM 2353 C C . ASP A 1 299 ? -26.141 26.594 35.625 1 62.72 299 ASP A C 1
ATOM 2355 O O . ASP A 1 299 ? -26.938 26.641 36.562 1 62.72 299 ASP A O 1
ATOM 2359 N N . ILE A 1 300 ? -24.922 26.672 35.688 1 61.78 300 ILE A N 1
ATOM 2360 C CA . ILE A 1 300 ? -24.328 26.828 37.031 1 61.78 300 ILE A CA 1
ATOM 2361 C C . ILE A 1 300 ? -24.688 28.203 37.594 1 61.78 300 ILE A C 1
ATOM 2363 O O . ILE A 1 300 ? -25.016 28.328 38.781 1 61.78 300 ILE A O 1
ATOM 2367 N N . PHE A 1 301 ? -24.688 29.109 36.75 1 59.94 301 PHE A N 1
ATOM 2368 C CA . PHE A 1 301 ? -24.984 30.469 37.188 1 59.94 301 PHE A CA 1
ATOM 2369 C C . PHE A 1 301 ? -26.484 30.625 37.438 1 59.94 301 PHE A C 1
ATOM 2371 O O . PHE A 1 301 ? -26.891 31.406 38.281 1 59.94 301 PHE A O 1
ATOM 2378 N N . SER A 1 302 ? -27.188 29.969 36.75 1 61.03 302 SER A N 1
ATOM 2379 C CA . SER A 1 302 ? -28.625 30.062 36.969 1 61.03 302 SER A CA 1
ATOM 2380 C C . SER A 1 302 ? -29.016 29.359 38.281 1 61.03 302 SER A C 1
ATOM 2382 O O . SER A 1 302 ? -30.094 29.625 38.812 1 61.03 302 SER A O 1
ATOM 2384 N N . GLU A 1 303 ? -28.234 28.531 38.625 1 57.94 303 GLU A N 1
ATOM 2385 C CA . GLU A 1 303 ? -28.531 27.812 39.844 1 57.94 303 GLU A CA 1
ATOM 2386 C C . GLU A 1 303 ? -28.109 28.609 41.062 1 57.94 303 GLU A C 1
ATOM 2388 O O . GLU A 1 303 ? -28.5 28.297 42.188 1 57.94 303 GLU A O 1
ATOM 2393 N N . PHE A 1 304 ? -27.328 29.562 40.875 1 46.75 304 PHE A N 1
ATOM 2394 C CA . PHE A 1 304 ? -27.078 30.484 41.969 1 46.75 304 PHE A CA 1
ATOM 2395 C C . PHE A 1 304 ? -27.984 31.703 41.875 1 46.75 304 PHE A C 1
ATOM 2397 O O . PHE A 1 304 ? -28.453 32.219 42.906 1 46.75 304 PHE A O 1
ATOM 2404 N N . MET B 1 1 ? 8.047 44.562 57.594 1 43.38 1 MET B N 1
ATOM 2405 C CA . MET B 1 1 ? 8.25 43.125 57.375 1 43.38 1 MET B CA 1
ATOM 2406 C C . MET B 1 1 ? 6.945 42.438 57 1 43.38 1 MET B C 1
ATOM 2408 O O . MET B 1 1 ? 6.953 41.406 56.312 1 43.38 1 MET B O 1
ATOM 2412 N N . GLU B 1 2 ? 5.812 42.969 57.406 1 50.34 2 GLU B N 1
ATOM 2413 C CA . GLU B 1 2 ? 4.527 42.312 57.188 1 50.34 2 GLU B CA 1
ATOM 2414 C C . GLU B 1 2 ? 3.969 42.625 55.812 1 50.34 2 GLU B C 1
ATOM 2416 O O . GLU B 1 2 ? 3.299 41.781 55.219 1 50.34 2 GLU B O 1
ATOM 2421 N N . LYS B 1 3 ? 4.246 43.781 55.25 1 62 3 LYS B N 1
ATOM 2422 C CA . LYS B 1 3 ? 3.656 44.156 53.969 1 62 3 LYS B CA 1
ATOM 2423 C C . LYS B 1 3 ? 4.312 43.375 52.812 1 62 3 LYS B C 1
ATOM 2425 O O . LYS B 1 3 ? 3.66 43.062 51.812 1 62 3 LYS B O 1
ATOM 2430 N N . ASP B 1 4 ? 5.551 42.906 53 1 55 4 ASP B N 1
ATOM 2431 C CA . ASP B 1 4 ? 6.227 42.156 51.938 1 55 4 ASP B CA 1
ATOM 2432 C C . ASP B 1 4 ? 5.715 40.719 51.875 1 55 4 ASP B C 1
ATOM 2434 O O . ASP B 1 4 ? 5.668 40.125 50.812 1 55 4 ASP B O 1
ATOM 2438 N N . SER B 1 5 ? 5.176 40.25 53 1 58.06 5 SER B N 1
ATOM 2439 C CA . SER B 1 5 ? 4.703 38.875 53 1 58.06 5 SER B CA 1
ATOM 2440 C C . SER B 1 5 ? 3.35 38.75 52.281 1 58.06 5 SER B C 1
ATOM 2442 O O . SER B 1 5 ? 3.074 37.75 51.625 1 58.06 5 SER B O 1
ATOM 2444 N N . GLU B 1 6 ? 2.545 39.844 52.406 1 54.59 6 GLU B N 1
ATOM 2445 C CA . GLU B 1 6 ? 1.234 39.75 51.75 1 54.59 6 GLU B CA 1
ATOM 2446 C C . GLU B 1 6 ? 1.358 39.812 50.25 1 54.59 6 GLU B C 1
ATOM 2448 O O . GLU B 1 6 ? 0.642 39.094 49.531 1 54.59 6 GLU B O 1
ATOM 2453 N N . ASN B 1 7 ? 2.332 40.562 49.781 1 57.88 7 ASN B N 1
ATOM 2454 C CA . ASN B 1 7 ? 2.521 40.625 48.312 1 57.88 7 ASN B CA 1
ATOM 2455 C C . ASN B 1 7 ? 3.1 39.312 47.781 1 57.88 7 ASN B C 1
ATOM 2457 O O . ASN B 1 7 ? 2.746 38.906 46.656 1 57.88 7 ASN B O 1
ATOM 2461 N N . GLU B 1 8 ? 3.85 38.656 48.625 1 56.59 8 GLU B N 1
ATOM 2462 C CA . GLU B 1 8 ? 4.398 37.375 48.156 1 56.59 8 GLU B CA 1
ATOM 2463 C C . GLU B 1 8 ? 3.328 36.281 48.156 1 56.59 8 GLU B C 1
ATOM 2465 O O . GLU B 1 8 ? 3.295 35.438 47.25 1 56.59 8 GLU B O 1
ATOM 2470 N N . THR B 1 9 ? 2.377 36.375 49.094 1 55.59 9 THR B N 1
ATOM 2471 C CA . THR B 1 9 ? 1.305 35.375 49.125 1 55.59 9 THR B CA 1
ATOM 2472 C C . THR B 1 9 ? 0.328 35.625 47.969 1 55.59 9 THR B C 1
ATOM 2474 O O . THR B 1 9 ? -0.122 34.688 47.312 1 55.59 9 THR B O 1
ATOM 2477 N N . GLU B 1 10 ? 0.083 36.875 47.656 1 54.09 10 GLU B N 1
ATOM 2478 C CA . GLU B 1 10 ? -0.798 37.156 46.531 1 54.09 10 GLU B CA 1
ATOM 2479 C C . GLU B 1 10 ? -0.142 36.781 45.219 1 54.09 10 GLU B C 1
ATOM 2481 O O . GLU B 1 10 ? -0.801 36.25 44.312 1 54.09 10 GLU B O 1
ATOM 2486 N N . THR B 1 11 ? 1.154 36.969 45.156 1 56.56 11 THR B N 1
ATOM 2487 C CA . THR B 1 11 ? 1.851 36.562 43.938 1 56.56 11 THR B CA 1
ATOM 2488 C C . THR B 1 11 ? 1.928 35.031 43.844 1 56.56 11 THR B C 1
ATOM 2490 O O . THR B 1 11 ? 1.75 34.469 42.75 1 56.56 11 THR B O 1
ATOM 2493 N N . ASN B 1 12 ? 2.051 34.375 44.938 1 54.38 12 ASN B N 1
ATOM 2494 C CA . ASN B 1 12 ? 2.045 32.906 44.906 1 54.38 12 ASN B CA 1
ATOM 2495 C C . ASN B 1 12 ? 0.65 32.344 44.625 1 54.38 12 ASN B C 1
ATOM 2497 O O . ASN B 1 12 ? 0.504 31.359 43.938 1 54.38 12 ASN B O 1
ATOM 2501 N N . GLU B 1 13 ? -0.339 33 45.125 1 50.53 13 GLU B N 1
ATOM 2502 C CA . GLU B 1 13 ? -1.705 32.562 44.844 1 50.53 1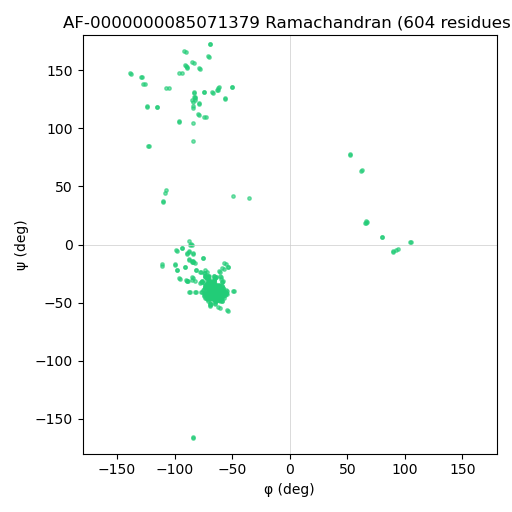3 GLU B CA 1
ATOM 2503 C C . GLU B 1 13 ? -2.068 32.844 43.375 1 50.53 13 GLU B C 1
ATOM 2505 O O . GLU B 1 13 ? -2.721 32.031 42.75 1 50.53 13 GLU B O 1
ATOM 2510 N N . ILE B 1 14 ? -1.647 33.906 42.781 1 51.88 14 ILE B N 1
ATOM 2511 C CA . ILE B 1 14 ? -1.878 34.188 41.375 1 51.88 14 ILE B CA 1
ATOM 2512 C C . ILE B 1 14 ? -1.06 33.25 40.5 1 51.88 14 ILE B C 1
ATOM 2514 O O . ILE B 1 14 ? -1.548 32.719 39.5 1 51.88 14 ILE B O 1
ATOM 2518 N N . LYS B 1 15 ? 0.069 32.906 40.969 1 54.41 15 LYS B N 1
ATOM 2519 C CA . LYS B 1 15 ? 0.872 31.906 40.25 1 54.41 15 LYS B CA 1
ATOM 2520 C C . LYS B 1 15 ? 0.281 30.516 40.406 1 54.41 15 LYS B C 1
ATOM 2522 O O . LYS B 1 15 ? 0.27 29.734 39.438 1 54.41 15 LYS B O 1
ATOM 2527 N N . GLU B 1 16 ? -0.224 30.188 41.531 1 50.31 16 GLU B N 1
ATOM 2528 C CA . GLU B 1 16 ? -0.886 28.906 41.719 1 50.31 16 GLU B CA 1
ATOM 2529 C C . GLU B 1 16 ? -2.225 28.859 40.969 1 50.31 16 GLU B C 1
ATOM 2531 O O . GLU B 1 16 ? -2.568 27.844 40.375 1 50.31 16 GLU B O 1
ATOM 2536 N N . GLU B 1 17 ? -3.002 29.891 41.031 1 48.03 17 GLU B N 1
ATOM 2537 C CA . GLU B 1 17 ? -4.246 29.938 40.281 1 48.03 17 GLU B CA 1
ATOM 2538 C C . GLU B 1 17 ? -3.977 29.938 38.781 1 48.03 17 GLU B C 1
ATOM 2540 O O . GLU B 1 17 ? -4.699 29.297 38 1 48.03 17 GLU B O 1
ATOM 2545 N N . SER B 1 18 ? -2.912 30.609 38.375 1 51.41 18 SER B N 1
ATOM 2546 C CA . SER B 1 18 ? -2.537 30.578 36.969 1 51.41 18 SER B CA 1
ATOM 2547 C C . SER B 1 18 ? -2.004 29.203 36.562 1 51.41 18 SER B C 1
ATOM 2549 O O . SER B 1 18 ? -2.293 28.703 35.469 1 51.41 18 SER B O 1
ATOM 2551 N N . GLU B 1 19 ? -1.325 28.641 37.5 1 50.09 19 GLU B N 1
ATOM 2552 C CA . GLU B 1 19 ? -0.877 27.281 37.25 1 50.09 19 GLU B CA 1
ATOM 2553 C C . GLU B 1 19 ? -2.037 26.297 37.344 1 50.09 19 GLU B C 1
ATOM 2555 O O . GLU B 1 19 ? -2.117 25.344 36.531 1 50.09 19 GLU B O 1
ATOM 2560 N N . GLU B 1 20 ? -2.852 26.484 38.312 1 46.53 20 GLU B N 1
ATOM 2561 C CA . GLU B 1 20 ? -4.047 25.641 38.406 1 46.53 20 GLU B CA 1
ATOM 2562 C C . GLU B 1 20 ? -4.969 25.875 37.219 1 46.53 20 GLU B C 1
ATOM 2564 O O . GLU B 1 20 ? -5.547 24.922 36.688 1 46.53 20 GLU B O 1
ATOM 2569 N N . GLU B 1 21 ? -5.18 27.094 36.844 1 44.97 21 GLU B N 1
ATOM 2570 C CA . GLU B 1 21 ? -5.965 27.375 35.625 1 44.97 21 GLU B CA 1
ATOM 2571 C C . GLU B 1 21 ? -5.309 26.781 34.375 1 44.97 21 GLU B C 1
ATOM 2573 O O . GLU B 1 21 ? -5.992 26.25 33.5 1 44.97 21 GLU B O 1
ATOM 2578 N N . LYS B 1 22 ? -4.027 26.953 34.312 1 48.62 22 LYS B N 1
ATOM 2579 C CA . LYS B 1 22 ? -3.293 26.328 33.219 1 48.62 22 LYS B CA 1
ATOM 2580 C C . LYS B 1 22 ? -3.381 24.797 33.312 1 48.62 22 LYS B C 1
ATOM 2582 O O . LYS B 1 22 ? -3.518 24.109 32.312 1 48.62 22 LYS B O 1
ATOM 2587 N N . ASN B 1 23 ? -3.354 24.297 34.5 1 45.5 23 ASN B N 1
ATOM 2588 C CA . ASN B 1 23 ? -3.529 22.875 34.719 1 45.5 23 ASN B CA 1
ATOM 2589 C C . ASN B 1 23 ? -4.965 22.438 34.438 1 45.5 23 ASN B C 1
ATOM 2591 O O . ASN B 1 23 ? -5.195 21.359 33.875 1 45.5 23 ASN B O 1
ATOM 2595 N N . THR B 1 24 ? -5.934 23.125 34.906 1 42.06 24 THR B N 1
ATOM 2596 C CA . THR B 1 24 ? -7.332 22.812 34.656 1 42.06 24 THR B CA 1
ATOM 2597 C C . THR B 1 24 ? -7.641 22.984 33.156 1 42.06 24 THR B C 1
ATOM 2599 O O . THR B 1 24 ? -8.391 22.203 32.562 1 42.06 24 THR B O 1
ATOM 2602 N N . ILE B 1 25 ? -7.238 24.016 32.531 1 44.34 25 ILE B N 1
ATOM 2603 C CA . ILE B 1 25 ? -7.391 24.188 31.109 1 44.34 25 ILE B CA 1
ATOM 2604 C C . ILE B 1 25 ? -6.664 23.062 30.375 1 44.34 25 ILE B C 1
ATOM 2606 O O . ILE B 1 25 ? -7.184 22.5 29.406 1 44.34 25 ILE B O 1
ATOM 2610 N N . SER B 1 26 ? -5.5 22.781 30.953 1 47.09 26 SER B N 1
ATOM 2611 C CA . SER B 1 26 ? -4.75 21.656 30.391 1 47.09 26 SER B CA 1
ATOM 2612 C C . SER B 1 26 ? -5.492 20.344 30.594 1 47.09 26 SER B C 1
ATOM 2614 O O . SER B 1 26 ? -5.574 19.516 29.688 1 47.09 26 SER B O 1
ATOM 2616 N N . CYS B 1 27 ? -5.984 20.188 31.859 1 42.91 27 CYS B N 1
ATOM 2617 C CA . CYS B 1 27 ? -6.762 18.984 32.125 1 42.91 27 CYS B CA 1
ATOM 2618 C C . CYS B 1 27 ? -8.047 18.969 31.312 1 42.91 27 CYS B C 1
ATOM 2620 O O . CYS B 1 27 ? -8.422 17.938 30.75 1 42.91 27 CYS B O 1
ATOM 2622 N N . SER B 1 28 ? -8.781 20.062 31.375 1 43.78 28 SER B N 1
ATOM 2623 C CA . SER B 1 28 ? -10.008 20.172 30.594 1 43.78 28 SER B CA 1
ATOM 2624 C C . SER B 1 28 ? -9.719 20 29.094 1 43.78 28 SER B C 1
ATOM 2626 O O . SER B 1 28 ? -10.484 19.344 28.391 1 43.78 28 SER B O 1
ATOM 2628 N N . ALA B 1 29 ? -8.578 20.547 28.734 1 49.84 29 ALA B N 1
ATOM 2629 C CA . ALA B 1 29 ? -8.125 20.375 27.344 1 49.84 29 ALA B CA 1
ATOM 2630 C C . ALA B 1 29 ? -7.75 18.922 27.078 1 49.84 29 ALA B C 1
ATOM 2632 O O . ALA B 1 29 ? -8.016 18.406 25.984 1 49.84 29 ALA B O 1
ATOM 2633 N N . ARG B 1 30 ? -7.25 18.297 28.125 1 53.91 30 ARG B N 1
ATOM 2634 C CA . ARG B 1 30 ? -6.91 16.875 28.031 1 53.91 30 ARG B CA 1
ATOM 2635 C C . ARG B 1 30 ? -8.172 16.016 27.922 1 53.91 30 ARG B C 1
ATOM 2637 O O . ARG B 1 30 ? -8.211 15.07 27.141 1 53.91 30 ARG B O 1
ATOM 2644 N N . ILE B 1 31 ? -9.148 16.297 28.906 1 51.94 31 ILE B N 1
ATOM 2645 C CA . ILE B 1 31 ? -10.414 15.57 28.906 1 51.94 31 ILE B CA 1
ATOM 2646 C C . ILE B 1 31 ? -11.125 15.766 27.562 1 51.94 31 ILE B C 1
ATOM 2648 O O . ILE B 1 31 ? -11.688 14.82 27 1 51.94 31 ILE B O 1
ATOM 2652 N N . GLY B 1 32 ? -10.891 16.906 27 1 67 32 GLY B N 1
ATOM 2653 C CA . GLY B 1 32 ? -11.492 17.234 25.719 1 67 32 GLY B CA 1
ATOM 2654 C C . GLY B 1 32 ? -10.867 16.484 24.562 1 67 32 GLY B C 1
ATOM 2655 O O . GLY B 1 32 ? -11.578 15.945 23.703 1 67 32 GLY B O 1
ATOM 2656 N N . ASN B 1 33 ? -9.625 16.172 24.812 1 79.12 33 ASN B N 1
ATOM 2657 C CA . ASN B 1 33 ? -8.922 15.453 23.766 1 79.12 33 ASN B CA 1
ATOM 2658 C C . ASN B 1 33 ? -9.234 13.961 23.781 1 79.12 33 ASN B C 1
ATOM 2660 O O . ASN B 1 33 ? -9.477 13.352 22.734 1 79.12 33 ASN B O 1
ATOM 2664 N N . ALA B 1 34 ? -9.297 13.406 25.031 1 83 34 ALA B N 1
ATOM 2665 C CA . ALA B 1 34 ? -9.578 11.977 25.172 1 83 34 ALA B CA 1
ATOM 2666 C C . ALA B 1 34 ? -10.992 11.648 24.688 1 83 34 ALA B C 1
ATOM 2668 O O . ALA B 1 34 ? -11.211 10.609 24.062 1 83 34 ALA B O 1
ATOM 2669 N N . LYS B 1 35 ? -11.867 12.539 24.984 1 85.56 35 LYS B N 1
ATOM 2670 C CA . LYS B 1 35 ? -13.234 12.336 24.531 1 85.56 35 LYS B CA 1
ATOM 2671 C C . LYS B 1 35 ? -13.32 12.391 23 1 85.56 35 LYS B C 1
ATOM 2673 O O . LYS B 1 35 ? -14.031 11.594 22.391 1 85.56 35 LYS B O 1
ATOM 2678 N N . ARG B 1 36 ? -12.602 13.242 22.453 1 87 36 ARG B N 1
ATOM 2679 C CA . ARG B 1 36 ? -12.586 13.344 21 1 87 36 ARG B CA 1
ATOM 2680 C C . ARG B 1 36 ? -11.961 12.102 20.359 1 87 36 ARG B C 1
ATOM 2682 O O . ARG B 1 36 ? -12.438 11.609 19.344 1 87 36 ARG B O 1
ATOM 2689 N N . ILE B 1 37 ? -10.938 11.664 20.953 1 89.25 37 ILE B N 1
ATOM 2690 C CA . ILE B 1 37 ? -10.289 10.453 20.469 1 89.25 37 ILE B CA 1
ATOM 2691 C C . ILE B 1 37 ? -11.266 9.281 20.516 1 89.25 37 ILE B C 1
ATOM 2693 O O . ILE B 1 37 ? -11.352 8.5 19.562 1 89.25 37 ILE B O 1
ATOM 2697 N N . PHE B 1 38 ? -11.938 9.234 21.562 1 90.38 38 PHE B N 1
ATOM 2698 C CA . PHE B 1 38 ? -12.906 8.148 21.719 1 90.38 38 PHE B CA 1
ATOM 2699 C C . PHE B 1 38 ? -14.016 8.266 20.688 1 90.38 38 PHE B C 1
ATOM 2701 O O . PHE B 1 38 ? -14.43 7.262 20.094 1 90.38 38 PHE B O 1
ATOM 2708 N N . ILE B 1 39 ? -14.508 9.414 20.438 1 89.31 39 ILE B N 1
ATOM 2709 C CA . ILE B 1 39 ? -15.578 9.648 19.469 1 89.31 39 ILE B CA 1
ATOM 2710 C C . ILE B 1 39 ? -15.102 9.273 18.078 1 89.31 39 ILE B C 1
ATOM 2712 O O . ILE B 1 39 ? -15.805 8.578 17.344 1 89.31 39 ILE B O 1
ATOM 2716 N N . PHE B 1 40 ? -13.945 9.703 17.719 1 89.69 40 PHE B N 1
ATOM 2717 C CA . PHE B 1 40 ? -13.438 9.398 16.391 1 89.69 40 PHE B CA 1
ATOM 2718 C C . PHE B 1 40 ? -13.094 7.922 16.266 1 89.69 40 PHE B C 1
ATOM 2720 O O . PHE B 1 40 ? -13.227 7.34 15.188 1 89.69 40 PHE B O 1
ATOM 2727 N N . PHE B 1 41 ? -12.688 7.367 17.359 1 91.31 41 PHE B N 1
ATOM 2728 C CA . PHE B 1 41 ? -12.422 5.934 17.359 1 91.31 41 PHE B CA 1
ATOM 2729 C C . PHE B 1 41 ? -13.703 5.148 17.094 1 91.31 41 PHE B C 1
ATOM 2731 O O . PHE B 1 41 ? -13.711 4.211 16.297 1 91.31 41 PHE B O 1
ATOM 2738 N N . LEU B 1 42 ? -14.742 5.523 17.75 1 92.69 42 LEU B N 1
ATOM 2739 C CA . LEU B 1 42 ? -16.031 4.863 17.547 1 92.69 42 LEU B CA 1
ATOM 2740 C C . LEU B 1 42 ? -16.547 5.098 16.141 1 92.69 42 LEU B C 1
ATOM 2742 O O . LEU B 1 42 ? -17.125 4.191 15.523 1 92.69 42 LEU B O 1
ATOM 2746 N N . LEU B 1 43 ? -16.391 6.273 15.648 1 91.94 43 LEU B N 1
ATOM 2747 C CA . LEU B 1 43 ? -16.797 6.578 14.281 1 91.94 43 LEU B CA 1
ATOM 2748 C C . LEU B 1 43 ? -16.031 5.723 13.281 1 91.94 43 LEU B C 1
ATOM 2750 O O . LEU B 1 43 ? -16.594 5.25 12.297 1 91.94 43 LEU B O 1
ATOM 2754 N N . ASN B 1 44 ? -14.797 5.605 13.547 1 93.31 44 ASN B N 1
ATOM 2755 C CA . ASN B 1 44 ? -13.984 4.75 12.688 1 93.31 44 ASN B CA 1
ATOM 2756 C C . ASN B 1 44 ? -14.438 3.295 12.75 1 93.31 44 ASN B C 1
ATOM 2758 O O . ASN B 1 44 ? -14.492 2.613 11.727 1 93.31 44 ASN B O 1
ATOM 2762 N N . LEU B 1 45 ? -14.758 2.844 13.922 1 93.25 45 LEU B N 1
ATOM 2763 C CA . LEU B 1 45 ? -15.211 1.468 14.094 1 93.25 45 LEU B CA 1
ATOM 2764 C C . LEU B 1 45 ? -16.516 1.229 13.352 1 93.25 45 LEU B C 1
ATOM 2766 O O . LEU B 1 45 ? -16.688 0.197 12.703 1 93.25 45 LEU B O 1
ATOM 2770 N N . VAL B 1 46 ? -17.375 2.148 13.484 1 96 46 VAL B N 1
ATOM 2771 C CA . VAL B 1 46 ? -18.672 2.039 12.797 1 96 46 VAL B CA 1
ATOM 2772 C C . VAL B 1 46 ? -18.453 2.074 11.289 1 96 46 VAL B C 1
ATOM 2774 O O . VAL B 1 46 ? -19.062 1.299 10.547 1 96 46 VAL B O 1
ATOM 2777 N N . PHE B 1 47 ? -17.656 2.941 10.859 1 96.31 47 PHE B N 1
ATOM 2778 C CA . PHE B 1 47 ? -17.391 3.074 9.43 1 96.31 47 PHE B CA 1
ATOM 2779 C C . PHE B 1 47 ? -16.766 1.797 8.875 1 96.31 47 PHE B C 1
ATOM 2781 O O . PHE B 1 47 ? -17.141 1.333 7.801 1 96.31 47 PHE B O 1
ATOM 2788 N N . VAL B 1 48 ? -15.82 1.235 9.586 1 95.44 48 VAL B N 1
ATOM 2789 C CA . VAL B 1 48 ? -15.172 -0.009 9.18 1 95.44 48 VAL B CA 1
ATOM 2790 C C . VAL B 1 48 ? -16.203 -1.142 9.172 1 95.44 48 VAL B C 1
ATOM 2792 O O . VAL B 1 48 ? -16.172 -2 8.281 1 95.44 48 VAL B O 1
ATOM 2795 N N . SER B 1 49 ? -17.094 -1.14 10.102 1 96.38 49 SER B N 1
ATOM 2796 C CA . SER B 1 49 ? -18.125 -2.17 10.164 1 96.38 49 SER B CA 1
ATOM 2797 C C . SER B 1 49 ? -19.062 -2.098 8.961 1 96.38 49 SER B C 1
ATOM 2799 O O . SER B 1 49 ? -19.406 -3.123 8.375 1 96.38 49 SER B O 1
ATOM 2801 N N . ILE B 1 50 ? -19.406 -0.905 8.625 1 97.44 50 ILE B N 1
ATOM 2802 C CA . ILE B 1 50 ? -20.266 -0.723 7.453 1 97.44 50 ILE B CA 1
ATOM 2803 C C . ILE B 1 50 ? -19.547 -1.255 6.215 1 97.44 50 ILE B C 1
ATOM 2805 O O . ILE B 1 50 ? -20.156 -1.952 5.395 1 97.44 50 ILE B O 1
ATOM 2809 N N . GLY B 1 51 ? -18.312 -0.93 6.07 1 97.56 51 GLY B N 1
ATOM 2810 C CA . GLY B 1 51 ? -17.547 -1.451 4.953 1 97.56 51 GLY B CA 1
ATOM 2811 C C . GLY B 1 51 ? -17.406 -2.961 4.973 1 97.56 51 GLY B C 1
ATOM 2812 O O . GLY B 1 51 ? -17.484 -3.611 3.928 1 97.56 51 GLY B O 1
ATOM 2813 N N . THR B 1 52 ? -17.219 -3.502 6.172 1 96.56 52 THR B N 1
ATOM 2814 C CA . THR B 1 52 ? -17.047 -4.941 6.34 1 96.56 52 THR B CA 1
ATOM 2815 C C . THR B 1 52 ? -18.266 -5.688 5.812 1 96.56 52 THR B C 1
ATOM 2817 O O . THR B 1 52 ? -18.141 -6.637 5.035 1 96.56 52 THR B O 1
ATOM 2820 N N . PHE B 1 53 ? -19.391 -5.227 6.172 1 97.12 53 PHE B N 1
ATOM 2821 C CA . PHE B 1 53 ? -20.625 -5.883 5.746 1 97.12 53 PHE B CA 1
ATOM 2822 C C . PHE B 1 53 ? -20.844 -5.703 4.25 1 97.12 53 PHE B C 1
ATOM 2824 O O . PHE B 1 53 ? -21.25 -6.641 3.561 1 97.12 53 PHE B O 1
ATOM 2831 N N . SER B 1 54 ? -20.562 -4.562 3.768 1 97.5 54 SER B N 1
ATOM 2832 C CA . SER B 1 54 ? -20.781 -4.262 2.357 1 97.5 54 SER B CA 1
ATOM 2833 C C . SER B 1 54 ? -19.844 -5.059 1.465 1 97.5 54 SER B C 1
ATOM 2835 O O . SER B 1 54 ? -20.266 -5.684 0.493 1 97.5 54 SER B O 1
ATOM 2837 N N . PHE B 1 55 ? -18.562 -5.121 1.799 1 96.94 55 PHE B N 1
ATOM 2838 C CA . PHE B 1 55 ? -17.594 -5.824 0.97 1 96.94 55 PHE B CA 1
ATOM 2839 C C . PHE B 1 55 ? -17.766 -7.332 1.091 1 96.94 55 PHE B C 1
ATOM 2841 O O . PHE B 1 55 ? -17.547 -8.07 0.125 1 96.94 55 PHE B O 1
ATOM 2848 N N . HIS B 1 56 ? -18.094 -7.766 2.305 1 96.25 56 HIS B N 1
ATOM 2849 C CA . HIS B 1 56 ? -18.375 -9.188 2.471 1 96.25 56 HIS B CA 1
ATOM 2850 C C . HIS B 1 56 ? -19.531 -9.633 1.577 1 96.25 56 HIS B C 1
ATOM 2852 O O . HIS B 1 56 ? -19.453 -10.688 0.946 1 96.25 56 HIS B O 1
ATOM 2858 N N . ALA B 1 57 ? -20.578 -8.836 1.529 1 95.94 57 ALA B N 1
ATOM 2859 C CA . ALA B 1 57 ? -21.766 -9.172 0.747 1 95.94 57 ALA B CA 1
ATOM 2860 C C . ALA B 1 57 ? -21.469 -9.148 -0.749 1 95.94 57 ALA B C 1
ATOM 2862 O O . ALA B 1 57 ? -22.016 -9.953 -1.511 1 95.94 57 ALA B O 1
ATOM 2863 N N . LEU B 1 58 ? -20.594 -8.289 -1.168 1 95.12 58 LEU B N 1
ATOM 2864 C CA . LEU B 1 58 ? -20.328 -8.117 -2.592 1 95.12 58 LEU B CA 1
ATOM 2865 C C . LEU B 1 58 ? -19.266 -9.094 -3.072 1 95.12 58 LEU B C 1
ATOM 2867 O O . LEU B 1 58 ? -19.375 -9.641 -4.168 1 95.12 58 LEU B O 1
ATOM 2871 N N . GLU B 1 59 ? -18.219 -9.32 -2.299 1 95.19 59 GLU B N 1
ATOM 2872 C CA . GLU B 1 59 ? -17.078 -10.094 -2.76 1 95.19 59 GLU B CA 1
ATOM 2873 C C . GLU B 1 59 ? -17.156 -11.539 -2.289 1 95.19 59 GLU B C 1
ATOM 2875 O O . GLU B 1 59 ? -16.531 -12.422 -2.873 1 95.19 59 GLU B O 1
ATOM 2880 N N . GLY B 1 60 ? -17.891 -11.805 -1.249 1 92.31 60 GLY B N 1
ATOM 2881 C CA . GLY B 1 60 ? -18.031 -13.156 -0.712 1 92.31 60 GLY B CA 1
ATOM 2882 C C . GLY B 1 60 ? -18.484 -14.164 -1.745 1 92.31 60 GLY B C 1
ATOM 2883 O O . GLY B 1 60 ? -17.781 -15.141 -2.023 1 92.31 60 GLY B O 1
ATOM 2884 N N . PRO B 1 61 ? -19.609 -13.875 -2.348 1 93.06 61 PRO B N 1
ATOM 2885 C CA . PRO B 1 61 ? -20.109 -14.812 -3.355 1 93.06 61 PRO B CA 1
ATOM 2886 C C . PRO B 1 61 ? -19.172 -14.969 -4.543 1 93.06 61 PRO B C 1
ATOM 2888 O O . PRO B 1 61 ? -19.078 -16.062 -5.125 1 93.06 61 PRO B O 1
ATOM 2891 N N . ASN B 1 62 ? -18.5 -13.93 -4.949 1 92.56 62 ASN B N 1
ATOM 2892 C CA . ASN B 1 62 ? -17.547 -14.016 -6.047 1 92.56 62 ASN B CA 1
ATOM 2893 C C . ASN B 1 62 ? -16.375 -14.93 -5.695 1 92.56 62 ASN B C 1
ATOM 2895 O O . ASN B 1 62 ? -15.867 -15.656 -6.555 1 92.56 62 ASN B O 1
ATOM 2899 N N . GLU B 1 63 ? -15.859 -14.797 -4.5 1 91.5 63 GLU B N 1
ATOM 2900 C CA . GLU B 1 63 ? -14.781 -15.664 -4.039 1 91.5 63 GLU B CA 1
ATOM 2901 C C . GLU B 1 63 ? -15.172 -17.141 -4.16 1 91.5 63 GLU B C 1
ATOM 2903 O O . GLU B 1 63 ? -14.359 -17.969 -4.559 1 91.5 63 GLU B O 1
ATOM 2908 N N . ASP B 1 64 ? -16.406 -17.453 -3.854 1 91 64 ASP B N 1
ATOM 2909 C CA . ASP B 1 64 ? -16.906 -18.828 -3.984 1 91 64 ASP B CA 1
ATOM 2910 C C . ASP B 1 64 ? -16.953 -19.25 -5.449 1 91 64 ASP B C 1
ATOM 2912 O O . ASP B 1 64 ? -16.641 -20.406 -5.773 1 91 64 ASP B O 1
ATOM 2916 N N . LYS B 1 65 ? -17.344 -18.375 -6.219 1 92.12 65 LYS B N 1
ATOM 2917 C CA . LYS B 1 65 ? -17.391 -18.672 -7.645 1 92.12 65 LYS B CA 1
ATOM 2918 C C . LYS B 1 65 ? -16 -18.969 -8.195 1 92.12 65 LYS B C 1
ATOM 2920 O O . LYS B 1 65 ? -15.82 -19.922 -8.953 1 92.12 65 LYS B O 1
ATOM 2925 N N . ILE B 1 66 ? -15.016 -18.109 -7.812 1 89.56 66 ILE B N 1
ATOM 2926 C CA . ILE B 1 66 ? -13.648 -18.297 -8.281 1 89.56 66 ILE B CA 1
ATOM 2927 C C . ILE B 1 66 ? -13.109 -19.625 -7.777 1 89.56 66 ILE B C 1
ATOM 2929 O O . ILE B 1 66 ? -12.391 -20.328 -8.5 1 89.56 66 ILE B O 1
ATOM 2933 N N . CYS B 1 67 ? -13.422 -19.906 -6.57 1 89.94 67 CYS B N 1
ATOM 2934 C CA . CYS B 1 67 ? -13.016 -21.203 -6.012 1 89.94 67 CYS B CA 1
ATOM 2935 C C . CYS B 1 67 ? -13.594 -22.344 -6.828 1 89.94 67 CYS B C 1
ATOM 2937 O O . CYS B 1 67 ? -12.867 -23.281 -7.184 1 89.94 67 CYS B O 1
ATOM 2939 N N . ALA B 1 68 ? -14.852 -22.297 -7.121 1 89.62 68 ALA B N 1
ATOM 2940 C CA . ALA B 1 68 ? -15.5 -23.344 -7.91 1 89.62 68 ALA B CA 1
ATOM 2941 C C . ALA B 1 68 ? -14.891 -23.438 -9.305 1 89.62 68 ALA B C 1
ATOM 2943 O O . ALA B 1 68 ? -14.656 -24.531 -9.812 1 89.62 68 ALA B O 1
ATOM 2944 N N . GLU B 1 69 ? -14.633 -22.297 -9.852 1 89.31 69 GLU B N 1
ATOM 2945 C CA . GLU B 1 69 ? -14.023 -22.266 -11.18 1 89.31 69 GLU B CA 1
ATOM 2946 C C . GLU B 1 69 ? -12.617 -22.859 -11.156 1 89.31 69 GLU B C 1
ATOM 2948 O O . GLU B 1 69 ? -12.211 -23.547 -12.102 1 89.31 69 GLU B O 1
ATOM 2953 N N . SER B 1 70 ? -11.867 -22.5 -10.117 1 88.69 70 SER B N 1
ATOM 2954 C CA . SER B 1 70 ? -10.523 -23.047 -9.992 1 88.69 70 SER B CA 1
ATOM 2955 C C . SER B 1 70 ? -10.562 -24.562 -9.828 1 88.69 70 SER B C 1
ATOM 2957 O O . SER B 1 70 ? -9.75 -25.266 -10.43 1 88.69 70 SER B O 1
ATOM 2959 N N . ARG B 1 71 ? -11.5 -25.062 -9.102 1 88.06 71 ARG B N 1
ATOM 2960 C CA . ARG B 1 71 ? -11.664 -26.5 -8.93 1 88.06 71 ARG B CA 1
ATOM 2961 C C . ARG B 1 71 ? -12.086 -27.172 -10.234 1 88.06 71 ARG B C 1
ATOM 2963 O O . ARG B 1 71 ? -11.609 -28.25 -10.57 1 88.06 71 ARG B O 1
ATOM 2970 N N . ALA B 1 72 ? -12.992 -26.531 -10.859 1 87.5 72 ALA B N 1
ATOM 2971 C CA . ALA B 1 72 ? -13.438 -27.047 -12.156 1 87.5 72 ALA B CA 1
ATOM 2972 C C . ALA B 1 72 ? -12.289 -27.094 -13.148 1 87.5 72 ALA B C 1
ATOM 2974 O O . ALA B 1 72 ? -12.164 -28.062 -13.922 1 87.5 72 ALA B O 1
ATOM 2975 N N . ALA B 1 73 ? -11.492 -25.984 -13.133 1 85.12 73 ALA B N 1
ATOM 2976 C CA . ALA B 1 73 ? -10.336 -25.938 -14.023 1 85.12 73 ALA B CA 1
ATOM 2977 C C . ALA B 1 73 ? -9.359 -27.062 -13.711 1 85.12 73 ALA B C 1
ATOM 2979 O O . ALA B 1 73 ? -8.812 -27.688 -14.617 1 85.12 73 ALA B O 1
ATOM 2980 N N . LEU B 1 74 ? -9.109 -27.328 -12.445 1 85.38 74 LEU B N 1
ATOM 2981 C CA . LEU B 1 74 ? -8.234 -28.406 -12.016 1 85.38 74 LEU B CA 1
ATOM 2982 C C . LEU B 1 74 ? -8.797 -29.766 -12.438 1 85.38 74 LEU B C 1
ATOM 2984 O O . LEU B 1 74 ? -8.07 -30.609 -12.945 1 85.38 74 LEU B O 1
ATOM 2988 N N . LYS B 1 75 ? -10.07 -29.922 -12.234 1 85 75 LYS B N 1
ATOM 2989 C CA . LYS B 1 75 ? -10.734 -31.172 -12.609 1 85 75 LYS B CA 1
ATOM 2990 C C . LYS B 1 75 ? -10.703 -31.375 -14.117 1 85 75 LYS B C 1
ATOM 2992 O O . LYS B 1 75 ? -10.461 -32.5 -14.594 1 85 75 LYS B O 1
ATOM 2997 N N . GLU B 1 76 ? -11.07 -30.328 -14.836 1 84.31 76 GLU B N 1
ATOM 2998 C CA . GLU B 1 76 ? -11.008 -30.406 -16.297 1 84.31 76 GLU B CA 1
ATOM 2999 C C . GLU B 1 76 ? -9.617 -30.812 -16.766 1 84.31 76 GLU B C 1
ATOM 3001 O O . GLU B 1 76 ? -9.477 -31.594 -17.703 1 84.31 76 GLU B O 1
ATOM 3006 N N . PHE B 1 77 ? -8.602 -30.25 -16.156 1 83.19 77 PHE B N 1
ATOM 3007 C CA . PHE B 1 77 ? -7.23 -30.578 -16.5 1 83.19 77 PHE B CA 1
ATOM 3008 C C . PHE B 1 77 ? -6.93 -32.031 -16.172 1 83.19 77 PHE B C 1
ATOM 3010 O O . PHE B 1 77 ? -6.379 -32.781 -17.016 1 83.19 77 PHE B O 1
ATOM 3017 N N . THR B 1 78 ? -7.266 -32.469 -15.031 1 81.56 78 THR B N 1
ATOM 3018 C CA . THR B 1 78 ? -6.992 -33.844 -14.609 1 81.56 78 THR B CA 1
ATOM 3019 C C . THR B 1 78 ? -7.762 -34.844 -15.469 1 81.56 78 THR B C 1
ATOM 3021 O O . THR B 1 78 ? -7.238 -35.906 -15.812 1 81.56 78 THR B O 1
ATOM 3024 N N . ASP B 1 79 ? -9.008 -34.406 -15.828 1 83.62 79 ASP B N 1
ATOM 3025 C CA . ASP B 1 79 ? -9.844 -35.281 -16.641 1 83.62 79 ASP B CA 1
ATOM 3026 C C . ASP B 1 79 ? -9.312 -35.375 -18.062 1 83.62 79 ASP B C 1
ATOM 3028 O O . ASP B 1 79 ? -9.555 -36.375 -18.766 1 83.62 79 ASP B O 1
ATOM 3032 N N . SER B 1 80 ? -8.734 -34.312 -18.484 1 81.12 80 SER B N 1
ATOM 3033 C CA . SER B 1 80 ? -8.219 -34.312 -19.844 1 81.12 80 SER B CA 1
ATOM 3034 C C . SER B 1 80 ? -6.938 -35.125 -19.969 1 81.12 80 SER B C 1
ATOM 3036 O O . SER B 1 80 ? -6.504 -35.469 -21.062 1 81.12 80 SER B O 1
ATOM 3038 N N . LEU B 1 81 ? -6.391 -35.469 -18.859 1 80.06 81 LEU B N 1
ATOM 3039 C CA . LEU B 1 81 ? -5.141 -36.219 -18.859 1 80.06 81 LEU B CA 1
ATOM 3040 C C . LEU B 1 81 ? -5.402 -37.719 -19.047 1 80.06 81 LEU B C 1
ATOM 3042 O O . LEU B 1 81 ? -6.414 -38.219 -18.578 1 80.06 81 LEU B O 1
ATOM 3046 N N . ILE B 1 82 ? -4.699 -38.312 -19.969 1 76.38 82 ILE B N 1
ATOM 3047 C CA . ILE B 1 82 ? -4.773 -39.75 -20.188 1 76.38 82 ILE B CA 1
ATOM 3048 C C . ILE B 1 82 ? -4.059 -40.5 -19.062 1 76.38 82 ILE B C 1
ATOM 3050 O O . ILE B 1 82 ? -2.869 -40.281 -18.812 1 76.38 82 ILE B O 1
ATOM 3054 N N . LYS B 1 83 ? -4.875 -41.125 -18.297 1 79 83 LYS B N 1
ATOM 3055 C CA . LYS B 1 83 ? -4.324 -41.875 -17.188 1 79 83 LYS B CA 1
ATOM 3056 C C . LYS B 1 83 ? -3.764 -43.219 -17.656 1 79 83 LYS B C 1
ATOM 3058 O O . LYS B 1 83 ? -4.445 -43.969 -18.344 1 79 83 LYS B O 1
ATOM 3063 N N . GLU B 1 84 ? -2.508 -43.375 -17.406 1 79.19 84 GLU B N 1
ATOM 3064 C CA . GLU B 1 84 ? -1.865 -44.656 -17.719 1 79.19 84 GLU B CA 1
ATOM 3065 C C . GLU B 1 84 ? -2.08 -45.688 -16.609 1 79.19 84 GLU B C 1
ATOM 3067 O O . GLU B 1 84 ? -2.426 -45.312 -15.477 1 79.19 84 GLU B O 1
ATOM 3072 N N . PRO B 1 85 ? -1.985 -46.969 -17 1 78.5 85 PRO B N 1
ATOM 3073 C CA . PRO B 1 85 ? -2.201 -48.031 -16.016 1 78.5 85 PRO B CA 1
ATOM 3074 C C . PRO B 1 85 ? -1.258 -47.938 -14.812 1 78.5 85 PRO B C 1
ATOM 3076 O O . PRO B 1 85 ? -1.59 -48.375 -13.719 1 78.5 85 PRO B O 1
ATOM 3079 N N . ASP B 1 86 ? -0.109 -47.25 -14.938 1 75.5 86 ASP B N 1
ATOM 3080 C CA . ASP B 1 86 ? 0.865 -47.125 -13.852 1 75.5 86 ASP B CA 1
ATOM 3081 C C . ASP B 1 86 ? 0.542 -45.969 -12.93 1 75.5 86 ASP B C 1
ATOM 3083 O O . ASP B 1 86 ? 1.212 -45.781 -11.914 1 75.5 86 ASP B O 1
ATOM 3087 N N . GLY B 1 87 ? -0.53 -45.219 -13.148 1 77 87 GLY B N 1
ATOM 3088 C CA . GLY B 1 87 ? -0.913 -44.125 -12.297 1 77 87 GLY B CA 1
ATOM 3089 C C . GLY B 1 87 ? -0.383 -42.781 -12.789 1 77 87 GLY B C 1
ATOM 3090 O O . GLY B 1 87 ? -0.716 -41.719 -12.234 1 77 87 GLY B O 1
ATOM 3091 N N . SER B 1 88 ? 0.414 -42.906 -13.883 1 79.94 88 SER B N 1
ATOM 3092 C CA . SER B 1 88 ? 0.985 -41.688 -14.422 1 79.94 88 SER B CA 1
ATOM 3093 C C . SER B 1 88 ? 0.08 -41.062 -15.492 1 79.94 88 SER B C 1
ATOM 3095 O O . SER B 1 88 ? -0.861 -41.719 -15.953 1 79.94 88 SER B O 1
ATOM 3097 N N . TYR B 1 89 ? 0.245 -39.719 -15.641 1 84.25 89 TYR B N 1
ATOM 3098 C CA . TYR B 1 89 ? -0.547 -39 -16.641 1 84.25 89 TYR B CA 1
ATOM 3099 C C . TYR B 1 89 ? 0.312 -38.594 -17.828 1 84.25 89 TYR B C 1
ATOM 3101 O O . TYR B 1 89 ? 1.481 -38.25 -17.672 1 84.25 89 TYR B O 1
ATOM 3109 N N . LYS B 1 90 ? -0.262 -38.844 -18.953 1 83.81 90 LYS B N 1
ATOM 3110 C CA . LYS B 1 90 ? 0.377 -38.312 -20.156 1 83.81 90 LYS B CA 1
ATOM 3111 C C . LYS B 1 90 ? -0.023 -36.875 -20.422 1 83.81 90 LYS B C 1
ATOM 3113 O O . LYS B 1 90 ? -1.212 -36.562 -20.5 1 83.81 90 LYS B O 1
ATOM 3118 N N . VAL B 1 91 ? 0.966 -36.031 -20.422 1 85.06 91 VAL B N 1
ATOM 3119 C CA . VAL B 1 91 ? 0.673 -34.594 -20.562 1 85.06 91 VAL B CA 1
ATOM 3120 C C . VAL B 1 91 ? 1.507 -34.031 -21.703 1 85.06 91 VAL B C 1
ATOM 3122 O O . VAL B 1 91 ? 2.654 -34.406 -21.906 1 85.06 91 VAL B O 1
ATOM 3125 N N . THR B 1 92 ? 0.865 -33.156 -22.547 1 84.69 92 THR B N 1
ATOM 3126 C CA . THR B 1 92 ? 1.563 -32.438 -23.609 1 84.69 92 THR B CA 1
ATOM 3127 C C . THR B 1 92 ? 2.084 -31.094 -23.094 1 84.69 92 THR B C 1
ATOM 3129 O O . THR B 1 92 ? 1.715 -30.641 -22.016 1 84.69 92 THR B O 1
ATOM 3132 N N . ASP B 1 93 ? 3.025 -30.391 -23.859 1 80.31 93 ASP B N 1
ATOM 3133 C CA . ASP B 1 93 ? 3.574 -29.078 -23.516 1 80.31 93 ASP B CA 1
ATOM 3134 C C . ASP B 1 93 ? 2.469 -28.031 -23.406 1 80.31 93 ASP B C 1
ATOM 3136 O O . ASP B 1 93 ? 2.512 -27.156 -22.531 1 80.31 93 ASP B O 1
ATOM 3140 N N . GLU B 1 94 ? 1.563 -28.094 -24.281 1 84 94 GLU B N 1
ATOM 3141 C CA . GLU B 1 94 ? 0.478 -27.125 -24.297 1 84 94 GLU B CA 1
ATOM 3142 C C . GLU B 1 94 ? -0.417 -27.266 -23.078 1 84 94 GLU B C 1
ATOM 3144 O O . GLU B 1 94 ? -0.866 -26.266 -22.516 1 84 94 GLU B O 1
ATOM 3149 N N . GLN B 1 95 ? -0.633 -28.5 -22.703 1 84.94 95 GLN B N 1
ATOM 3150 C CA . GLN B 1 95 ? -1.468 -28.75 -21.531 1 84.94 95 GLN B CA 1
ATOM 3151 C C . GLN B 1 95 ? -0.764 -28.297 -20.25 1 84.94 95 GLN B C 1
ATOM 3153 O O . GLN B 1 95 ? -1.395 -27.734 -19.344 1 84.94 95 GLN B O 1
ATOM 3158 N N . LEU B 1 96 ? 0.477 -28.578 -20.203 1 82.81 96 LEU B N 1
ATOM 3159 C CA . LEU B 1 96 ? 1.257 -28.156 -19.047 1 82.81 96 LEU B CA 1
ATOM 3160 C C . LEU B 1 96 ? 1.289 -26.641 -18.938 1 82.81 96 LEU B C 1
ATOM 3162 O O . LEU B 1 96 ? 1.166 -26.094 -17.828 1 82.81 96 LEU B O 1
ATOM 3166 N N . LEU B 1 97 ? 1.438 -25.984 -20.031 1 85.81 97 LEU B N 1
ATOM 3167 C CA . LEU B 1 97 ? 1.451 -24.531 -20.047 1 85.81 97 LEU B CA 1
ATOM 3168 C C . LEU B 1 97 ? 0.105 -23.969 -19.594 1 85.81 97 LEU B C 1
ATOM 3170 O O . LEU B 1 97 ? 0.051 -22.969 -18.875 1 85.81 97 LEU B O 1
ATOM 3174 N N . LYS B 1 98 ? -0.909 -24.531 -20.031 1 86.31 98 LYS B N 1
ATOM 3175 C CA . LYS B 1 98 ? -2.248 -24.094 -19.656 1 86.31 98 LYS B CA 1
ATOM 3176 C C . LYS B 1 98 ? -2.465 -24.25 -18.156 1 86.31 98 LYS B C 1
ATOM 3178 O O . LYS B 1 98 ? -3.064 -23.375 -17.516 1 86.31 98 LYS B O 1
ATOM 3183 N N . LEU B 1 99 ? -1.945 -25.344 -17.656 1 85 99 LEU B N 1
ATOM 3184 C CA . LEU B 1 99 ? -2.084 -25.578 -16.234 1 85 99 LEU B CA 1
ATOM 3185 C C . LEU B 1 99 ? -1.286 -24.562 -15.43 1 85 99 LEU B C 1
ATOM 3187 O O . LEU B 1 99 ? -1.793 -23.984 -14.461 1 85 99 LEU B O 1
ATOM 3191 N N . VAL B 1 100 ? -0.097 -24.328 -15.875 1 87.5 100 VAL B N 1
ATOM 3192 C CA . VAL B 1 100 ? 0.785 -23.406 -15.18 1 87.5 100 VAL B CA 1
ATOM 3193 C C . VAL B 1 100 ? 0.197 -21.984 -15.242 1 87.5 100 VAL B C 1
ATOM 3195 O O . VAL B 1 100 ? 0.178 -21.281 -14.242 1 87.5 100 VAL B O 1
ATOM 3198 N N . LYS B 1 101 ? -0.31 -21.594 -16.312 1 88.19 101 LYS B N 1
ATOM 3199 C CA . LYS B 1 101 ? -0.908 -20.281 -16.469 1 88.19 101 LYS B CA 1
ATOM 3200 C C . LYS B 1 101 ? -2.148 -20.125 -15.602 1 88.19 101 LYS B C 1
ATOM 3202 O O . LYS B 1 101 ? -2.342 -19.094 -14.961 1 88.19 101 LYS B O 1
ATOM 3207 N N . SER B 1 102 ? -2.965 -21.156 -15.617 1 87.62 102 SER B N 1
ATOM 3208 C CA . SER B 1 102 ? -4.16 -21.125 -14.781 1 87.62 102 SER B CA 1
ATOM 3209 C C . SER B 1 102 ? -3.801 -21.031 -13.305 1 87.62 102 SER B C 1
ATOM 3211 O O . SER B 1 102 ? -4.438 -20.312 -12.547 1 87.62 102 SER B O 1
ATOM 3213 N N . ALA B 1 103 ? -2.793 -21.797 -12.953 1 87.88 103 ALA B N 1
ATOM 3214 C CA . ALA B 1 103 ? -2.348 -21.781 -11.562 1 87.88 103 ALA B CA 1
ATOM 3215 C C . ALA B 1 103 ? -1.861 -20.391 -11.148 1 87.88 103 ALA B C 1
ATOM 3217 O O . ALA B 1 103 ? -2.16 -19.938 -10.047 1 87.88 103 ALA B O 1
ATOM 3218 N N . GLU B 1 104 ? -1.148 -19.734 -11.984 1 88.25 104 GLU B N 1
ATOM 3219 C CA . GLU B 1 104 ? -0.635 -18.406 -11.695 1 88.25 104 GLU B CA 1
ATOM 3220 C C . GLU B 1 104 ? -1.771 -17.391 -11.57 1 88.25 104 GLU B C 1
ATOM 3222 O O . GLU B 1 104 ? -1.761 -16.547 -10.672 1 88.25 104 GLU B O 1
ATOM 3227 N N . ILE B 1 105 ? -2.748 -17.469 -12.406 1 85.81 105 ILE B N 1
ATOM 3228 C CA . ILE B 1 105 ? -3.873 -16.531 -12.398 1 85.81 105 ILE B CA 1
ATOM 3229 C C . ILE B 1 105 ? -4.699 -16.734 -11.125 1 85.81 105 ILE B C 1
ATOM 3231 O O . ILE B 1 105 ? -5.043 -15.758 -10.453 1 85.81 105 ILE B O 1
ATOM 3235 N N . PHE B 1 106 ? -4.965 -17.984 -10.805 1 86.56 106 PHE B N 1
ATOM 3236 C CA . PHE B 1 106 ? -5.797 -18.25 -9.641 1 86.56 106 PHE B CA 1
ATOM 3237 C C . PHE B 1 106 ? -5.059 -17.906 -8.352 1 86.56 106 PHE B C 1
ATOM 3239 O O . PHE B 1 106 ? -5.672 -17.469 -7.379 1 86.56 106 PHE B O 1
ATOM 3246 N N . ALA B 1 107 ? -3.768 -18.156 -8.391 1 85.81 107 ALA B N 1
ATOM 3247 C CA . ALA B 1 107 ? -2.977 -17.734 -7.238 1 85.81 107 ALA B CA 1
ATOM 3248 C C . ALA B 1 107 ? -3.055 -16.234 -7.027 1 85.81 107 ALA B C 1
ATOM 3250 O O . ALA B 1 107 ? -3.131 -15.758 -5.895 1 85.81 107 ALA B O 1
ATOM 3251 N N . GLU B 1 108 ? -3.039 -15.484 -8.047 1 82.25 108 GLU B N 1
ATOM 3252 C CA . GLU B 1 108 ? -3.15 -14.031 -7.98 1 82.25 108 GLU B CA 1
ATOM 3253 C C . GLU B 1 108 ? -4.516 -13.602 -7.445 1 82.25 108 GLU B C 1
ATOM 3255 O O . GLU B 1 108 ? -4.648 -12.539 -6.836 1 82.25 108 GLU B O 1
ATOM 3260 N N . GLU B 1 109 ? -5.496 -14.453 -7.711 1 82.5 109 GLU B N 1
ATOM 3261 C CA . GLU B 1 109 ? -6.852 -14.148 -7.254 1 82.5 109 GLU B CA 1
ATOM 3262 C C . GLU B 1 109 ? -7.055 -14.578 -5.805 1 82.5 109 GLU B C 1
ATOM 3264 O O . GLU B 1 109 ? -8.109 -14.32 -5.223 1 82.5 109 GLU B O 1
ATOM 3269 N N . GLY B 1 110 ? -6.074 -15.25 -5.301 1 79.56 110 GLY B N 1
ATOM 3270 C CA . GLY B 1 110 ? -6.141 -15.602 -3.891 1 79.56 110 GLY B CA 1
ATOM 3271 C C . GLY B 1 110 ? -6.488 -17.062 -3.654 1 79.56 110 GLY B C 1
ATOM 3272 O O . GLY B 1 110 ? -6.75 -17.469 -2.52 1 79.56 110 GLY B O 1
ATOM 3273 N N . VAL B 1 111 ? -6.633 -17.812 -4.715 1 85.31 111 VAL B N 1
ATOM 3274 C CA . VAL B 1 111 ? -6.977 -19.234 -4.594 1 85.31 111 VAL B CA 1
ATOM 3275 C C . VAL B 1 111 ? -5.91 -20.078 -5.285 1 85.31 111 VAL B C 1
ATOM 3277 O O . VAL B 1 111 ? -6.113 -20.547 -6.41 1 85.31 111 VAL B O 1
ATOM 3280 N N . PRO B 1 112 ? -4.887 -20.344 -4.578 1 85.75 112 PRO B N 1
ATOM 3281 C CA . PRO B 1 112 ? -3.844 -21.172 -5.203 1 85.75 112 PRO B CA 1
ATOM 3282 C C . PRO B 1 112 ? -4.305 -22.594 -5.48 1 85.75 112 PRO B C 1
ATOM 3284 O O . PRO B 1 112 ? -4.848 -23.266 -4.594 1 85.75 112 PRO B O 1
ATOM 3287 N N . ILE B 1 113 ? -4.098 -23.062 -6.668 1 84.81 113 ILE B N 1
ATOM 3288 C CA . ILE B 1 113 ? -4.508 -24.391 -7.113 1 84.81 113 ILE B CA 1
ATOM 3289 C C . ILE B 1 113 ? -3.754 -25.453 -6.316 1 84.81 113 ILE B C 1
ATOM 3291 O O . ILE B 1 113 ? -4.273 -26.547 -6.082 1 84.81 113 ILE B O 1
ATOM 3295 N N . SER B 1 114 ? -2.555 -25.094 -5.855 1 82.44 114 SER B N 1
ATOM 3296 C CA . SER B 1 114 ? -1.744 -26.031 -5.09 1 82.44 114 SER B CA 1
ATOM 3297 C C . SER B 1 114 ? -2.457 -26.469 -3.814 1 82.44 114 SER B C 1
ATOM 3299 O O . SER B 1 114 ? -2.232 -27.578 -3.32 1 82.44 114 SER B O 1
ATOM 3301 N N . THR B 1 115 ? -3.293 -25.625 -3.346 1 80.62 115 THR B N 1
ATOM 3302 C CA . THR B 1 115 ? -4.008 -25.938 -2.117 1 80.62 115 THR B CA 1
ATOM 3303 C C . THR B 1 115 ? -5.242 -26.797 -2.414 1 80.62 115 THR B C 1
ATOM 3305 O O . THR B 1 115 ? -5.801 -27.422 -1.516 1 80.62 115 THR B O 1
ATOM 3308 N N . LEU B 1 116 ? -5.617 -26.844 -3.689 1 79.31 116 LEU B N 1
ATOM 3309 C CA . LEU B 1 116 ? -6.871 -27.484 -4.055 1 79.31 116 LEU B CA 1
ATOM 3310 C C . LEU B 1 116 ? -6.621 -28.906 -4.543 1 79.31 116 LEU B C 1
ATOM 3312 O O . LEU B 1 116 ? -7.566 -29.656 -4.812 1 79.31 116 LEU B O 1
ATOM 3316 N N . ILE B 1 117 ? -5.418 -29.281 -4.648 1 76.56 117 ILE B N 1
ATOM 3317 C CA . ILE B 1 117 ? -5.094 -30.609 -5.16 1 76.56 117 ILE B CA 1
ATOM 3318 C C . ILE B 1 117 ? -5.652 -31.672 -4.219 1 76.56 117 ILE B C 1
ATOM 3320 O O . ILE B 1 117 ? -6.148 -32.688 -4.668 1 76.56 117 ILE B O 1
ATOM 3324 N N . ASP B 1 118 ? -5.508 -31.281 -2.92 1 73.44 118 ASP B N 1
ATOM 3325 C CA . ASP B 1 118 ? -6.195 -32.156 -1.966 1 73.44 118 ASP B CA 1
ATOM 3326 C C . ASP B 1 118 ? -7.691 -31.844 -1.932 1 73.44 118 ASP B C 1
ATOM 3328 O O . ASP B 1 118 ? -8.102 -30.734 -1.584 1 73.44 118 ASP B O 1
ATOM 3332 N N . PRO B 1 119 ? -8.445 -32.812 -2.43 1 69.19 119 PRO B N 1
ATOM 3333 C CA . PRO B 1 119 ? -9.891 -32.594 -2.475 1 69.19 119 PRO B CA 1
ATOM 3334 C C . PRO B 1 119 ? -10.484 -32.25 -1.104 1 69.19 119 PRO B C 1
ATOM 3336 O O . PRO B 1 119 ? -11.555 -31.656 -1.017 1 69.19 119 PRO B O 1
ATOM 3339 N N . ASN B 1 120 ? -9.75 -32.531 -0.114 1 73.31 120 ASN B N 1
ATOM 3340 C CA . ASN B 1 120 ? -10.266 -32.281 1.227 1 73.31 120 ASN B CA 1
ATOM 3341 C C . ASN B 1 120 ? -9.961 -30.859 1.682 1 73.31 120 ASN B C 1
ATOM 3343 O O . ASN B 1 120 ? -10.477 -30.406 2.705 1 73.31 120 ASN B O 1
ATOM 3347 N N . ASN B 1 121 ? -9.125 -30.25 0.963 1 77.06 121 ASN B N 1
ATOM 3348 C CA . ASN B 1 121 ? -8.766 -28.891 1.348 1 77.06 121 ASN B CA 1
ATOM 3349 C C . ASN B 1 121 ? -9.781 -27.875 0.828 1 77.06 121 ASN B C 1
ATOM 3351 O O . ASN B 1 121 ? -10.25 -27.984 -0.308 1 77.06 121 ASN B O 1
ATOM 3355 N N . ASP B 1 122 ? -10.305 -27.031 1.77 1 78.69 122 ASP B N 1
ATOM 3356 C CA . ASP B 1 122 ? -11.211 -25.969 1.369 1 78.69 122 ASP B CA 1
ATOM 3357 C C . ASP B 1 122 ? -10.438 -24.781 0.78 1 78.69 122 ASP B C 1
ATOM 3359 O O . ASP B 1 122 ? -9.242 -24.641 1.021 1 78.69 122 ASP B O 1
ATOM 3363 N N . CYS B 1 123 ? -11.086 -24.047 -0.115 1 83.81 123 CYS B N 1
ATOM 3364 C CA . CYS B 1 123 ? -10.516 -22.812 -0.645 1 83.81 123 CYS B CA 1
ATOM 3365 C C . CYS B 1 123 ? -10.297 -21.797 0.465 1 83.81 123 CYS B C 1
ATOM 3367 O O . CYS B 1 123 ? -11.102 -21.703 1.398 1 83.81 123 CYS B O 1
ATOM 3369 N N . PRO B 1 124 ? -9.164 -21.172 0.452 1 79.56 124 PRO B N 1
ATOM 3370 C CA . PRO B 1 124 ? -8.992 -20.078 1.412 1 79.56 124 PRO B CA 1
ATOM 3371 C C . PRO B 1 124 ? -10.07 -19.016 1.292 1 79.56 124 PRO B C 1
ATOM 3373 O O . PRO B 1 124 ? -10.453 -18.641 0.18 1 79.56 124 PRO B O 1
ATOM 3376 N N . LYS B 1 125 ? -10.742 -18.719 2.41 1 85.06 125 LYS B N 1
ATOM 3377 C CA . LYS B 1 125 ? -11.758 -17.672 2.428 1 85.06 125 LYS B CA 1
ATOM 3378 C C . LYS B 1 125 ? -11.18 -16.359 2.924 1 85.06 125 LYS B C 1
ATOM 3380 O O . LYS B 1 125 ? -10.945 -16.188 4.121 1 85.06 125 LYS B O 1
ATOM 3385 N N . LEU B 1 126 ? -10.992 -15.445 2.018 1 86.5 126 LEU B N 1
ATOM 3386 C CA . LEU B 1 126 ? -10.398 -14.148 2.34 1 86.5 126 LEU B CA 1
ATOM 3387 C C . LEU B 1 126 ? -11.477 -13.125 2.691 1 86.5 126 LEU B C 1
ATOM 3389 O O . LEU B 1 126 ? -11.203 -12.148 3.391 1 86.5 126 LEU B O 1
ATOM 3393 N N . TRP B 1 127 ? -12.703 -13.445 2.25 1 91.56 127 TRP B N 1
ATOM 3394 C CA . TRP B 1 127 ? -13.742 -12.438 2.408 1 91.56 127 TRP B CA 1
ATOM 3395 C C . TRP B 1 127 ? -14.758 -12.867 3.461 1 91.56 127 TRP B C 1
ATOM 3397 O O . TRP B 1 127 ? -15.969 -12.672 3.281 1 91.56 127 TRP B O 1
ATOM 3407 N N . THR B 1 128 ? -14.25 -13.523 4.531 1 91.31 128 THR B N 1
ATOM 3408 C CA . THR B 1 128 ? -15.062 -13.719 5.727 1 91.31 128 THR B CA 1
ATOM 3409 C C . THR B 1 128 ? -15.289 -12.398 6.449 1 91.31 128 THR B C 1
ATOM 3411 O O . THR B 1 128 ? -14.742 -11.367 6.055 1 91.31 128 THR B O 1
ATOM 3414 N N . TYR B 1 129 ? -16.109 -12.391 7.449 1 91.69 129 TYR B N 1
ATOM 3415 C CA . TYR B 1 129 ? -16.344 -11.156 8.195 1 91.69 129 TYR B CA 1
ATOM 3416 C C . TYR B 1 129 ? -15.031 -10.625 8.773 1 91.69 129 TYR B C 1
ATOM 3418 O O . TYR B 1 129 ? -14.766 -9.422 8.711 1 91.69 129 TYR B O 1
ATOM 3426 N N . GLY B 1 130 ? -14.258 -11.57 9.297 1 88.75 130 GLY B N 1
ATOM 3427 C CA . GLY B 1 130 ? -12.961 -11.156 9.82 1 88.75 130 GLY B CA 1
ATOM 3428 C C . GLY B 1 130 ? -12.023 -10.656 8.742 1 88.75 130 GLY B C 1
ATOM 3429 O O . GLY B 1 130 ? -11.32 -9.664 8.938 1 88.75 130 GLY B O 1
ATOM 3430 N N . GLY B 1 131 ? -12.023 -11.352 7.59 1 90.75 131 GLY B N 1
ATOM 3431 C CA . GLY B 1 131 ? -11.195 -10.938 6.473 1 90.75 131 GLY B CA 1
ATOM 3432 C C . GLY B 1 131 ? -11.609 -9.602 5.887 1 90.75 131 GLY B C 1
ATOM 3433 O O . GLY B 1 131 ? -10.758 -8.773 5.547 1 90.75 131 GLY B O 1
ATOM 3434 N N . ALA B 1 132 ? -12.906 -9.398 5.809 1 93.5 132 ALA B N 1
ATOM 3435 C CA . ALA B 1 132 ? -13.43 -8.141 5.273 1 93.5 132 ALA B CA 1
ATOM 3436 C C . ALA B 1 132 ? -13.125 -6.977 6.215 1 93.5 132 ALA B C 1
ATOM 3438 O O . ALA B 1 132 ? -12.844 -5.863 5.766 1 93.5 132 ALA B O 1
ATOM 3439 N N . ALA B 1 133 ? -13.242 -7.242 7.496 1 92.44 133 ALA B N 1
ATOM 3440 C CA . ALA B 1 133 ? -12.914 -6.207 8.477 1 92.44 133 ALA B CA 1
ATOM 3441 C C . ALA B 1 133 ? -11.445 -5.805 8.375 1 92.44 133 ALA B C 1
ATOM 3443 O O . ALA B 1 133 ? -11.109 -4.621 8.469 1 92.44 133 ALA B O 1
ATOM 3444 N N . TYR B 1 134 ? -10.625 -6.809 8.25 1 91 134 TYR B N 1
ATOM 3445 C CA . TYR B 1 134 ? -9.203 -6.57 8.062 1 91 134 TYR B CA 1
ATOM 3446 C C . TYR B 1 134 ? -8.953 -5.742 6.805 1 91 134 TYR B C 1
ATOM 3448 O O . TYR B 1 134 ? -8.18 -4.781 6.828 1 91 134 TYR B O 1
ATOM 3456 N N . PHE B 1 135 ? -9.633 -6.062 5.77 1 93.5 135 PHE B N 1
ATOM 3457 C CA . PHE B 1 135 ? -9.539 -5.355 4.496 1 93.5 135 PHE B CA 1
ATOM 3458 C C . PHE B 1 135 ? -9.938 -3.895 4.652 1 93.5 135 PHE B C 1
ATOM 3460 O O . PHE B 1 135 ? -9.219 -2.998 4.199 1 93.5 135 PHE B O 1
ATOM 3467 N N . CYS B 1 136 ? -10.984 -3.676 5.277 1 95.12 136 CYS B N 1
ATOM 3468 C CA . CYS B 1 136 ? -11.484 -2.314 5.445 1 95.12 136 CYS B CA 1
ATOM 3469 C C . CYS B 1 136 ? -10.547 -1.497 6.328 1 95.12 136 CYS B C 1
ATOM 3471 O O . CYS B 1 136 ? -10.352 -0.305 6.094 1 95.12 136 CYS B O 1
ATOM 3473 N N . SER B 1 137 ? -10.031 -2.121 7.301 1 92.88 137 SER B N 1
ATOM 3474 C CA . SER B 1 137 ? -9.086 -1.429 8.172 1 92.88 137 SER B CA 1
ATOM 3475 C C . SER B 1 137 ? -7.832 -1.017 7.406 1 92.88 137 SER B C 1
ATOM 3477 O O . SER B 1 137 ? -7.273 0.055 7.652 1 92.88 137 SER B O 1
ATOM 3479 N N . THR B 1 138 ? -7.402 -1.843 6.512 1 92.12 138 THR B N 1
ATOM 3480 C CA . THR B 1 138 ? -6.219 -1.522 5.723 1 92.12 138 THR B CA 1
ATOM 3481 C C . THR B 1 138 ? -6.516 -0.403 4.73 1 92.12 138 THR B C 1
ATOM 3483 O O . THR B 1 138 ? -5.625 0.375 4.379 1 92.12 138 THR B O 1
ATOM 3486 N N . ILE B 1 139 ? -7.73 -0.268 4.316 1 94.31 139 ILE B N 1
ATOM 3487 C CA . ILE B 1 139 ? -8.141 0.788 3.398 1 94.31 139 ILE B CA 1
ATOM 3488 C C . ILE B 1 139 ? -8.125 2.135 4.121 1 94.31 139 ILE B C 1
ATOM 3490 O O . ILE B 1 139 ? -7.559 3.107 3.617 1 94.31 139 ILE B O 1
ATOM 3494 N N . VAL B 1 140 ? -8.695 2.092 5.273 1 93.38 140 VAL B N 1
ATOM 3495 C CA . VAL B 1 140 ? -8.844 3.357 5.984 1 93.38 140 VAL B CA 1
ATOM 3496 C C . VAL B 1 140 ? -7.48 3.85 6.457 1 93.38 140 VAL B C 1
ATOM 3498 O O . VAL B 1 140 ? -7.234 5.059 6.508 1 93.38 140 VAL B O 1
ATOM 3501 N N . THR B 1 141 ? -6.586 2.949 6.734 1 92.38 141 THR B N 1
ATOM 3502 C CA . THR B 1 141 ? -5.242 3.314 7.168 1 92.38 141 THR B CA 1
ATOM 3503 C C . THR B 1 141 ? -4.312 3.477 5.969 1 92.38 141 THR B C 1
ATOM 3505 O O . THR B 1 141 ? -3.154 3.867 6.125 1 92.38 141 THR B O 1
ATOM 3508 N N . THR B 1 142 ? -4.73 3.145 4.781 1 91.69 142 THR B N 1
ATOM 3509 C CA . THR B 1 142 ? -4.051 3.275 3.498 1 91.69 142 THR B CA 1
ATOM 3510 C C . THR B 1 142 ? -2.822 2.369 3.441 1 91.69 142 THR B C 1
ATOM 3512 O O . THR B 1 142 ? -1.845 2.682 2.76 1 91.69 142 THR B O 1
ATOM 3515 N N . VAL B 1 143 ? -2.742 1.347 4.277 1 90.94 143 VAL B N 1
ATOM 3516 C CA . VAL B 1 143 ? -1.65 0.381 4.227 1 90.94 143 VAL B CA 1
ATOM 3517 C C . VAL B 1 143 ? -1.769 -0.467 2.961 1 90.94 143 VAL B C 1
ATOM 3519 O O . VAL B 1 143 ? -0.85 -0.498 2.139 1 90.94 143 VAL B O 1
ATOM 3522 N N . GLY B 1 144 ? -2.902 -1.089 2.674 1 88.81 144 GLY B N 1
ATOM 3523 C CA . GLY B 1 144 ? -3.211 -1.841 1.469 1 88.81 144 GLY B CA 1
ATOM 3524 C C . GLY B 1 144 ? -2.18 -2.904 1.147 1 88.81 144 GLY B C 1
ATOM 3525 O O . GLY B 1 144 ? -1.433 -2.779 0.175 1 88.81 144 GLY B O 1
ATOM 3526 N N . TYR B 1 145 ? -2.158 -3.998 1.764 1 87.94 145 TYR B N 1
ATOM 3527 C CA . TYR B 1 145 ? -1.207 -5.082 1.534 1 87.94 145 TYR B CA 1
ATOM 3528 C C . TYR B 1 145 ? -1.389 -5.68 0.145 1 87.94 145 TYR B C 1
ATOM 3530 O O . TYR B 1 145 ? -0.438 -6.203 -0.442 1 87.94 145 TYR B O 1
ATOM 3538 N N . GLY B 1 146 ? -2.607 -5.652 -0.325 1 86.81 146 GLY B N 1
ATOM 3539 C CA . GLY B 1 146 ? -2.885 -6.172 -1.654 1 86.81 146 GLY B CA 1
ATOM 3540 C C . GLY B 1 146 ? -3.229 -7.648 -1.656 1 86.81 146 GLY B C 1
ATOM 3541 O O . GLY B 1 146 ? -3.508 -8.227 -2.709 1 86.81 146 GLY B O 1
ATOM 3542 N N . ASP B 1 147 ? -3.119 -8.32 -0.497 1 83.88 147 ASP B N 1
ATOM 3543 C CA . ASP B 1 147 ? -3.498 -9.734 -0.431 1 83.88 147 ASP B CA 1
ATOM 3544 C C . ASP B 1 147 ? -4.996 -9.906 -0.669 1 83.88 147 ASP B C 1
ATOM 3546 O O . ASP B 1 147 ? -5.434 -10.953 -1.155 1 83.88 147 ASP B O 1
ATOM 3550 N N . THR B 1 148 ? -5.75 -8.945 -0.292 1 87 148 THR B N 1
ATOM 3551 C CA . THR B 1 148 ? -7.184 -8.906 -0.563 1 87 148 THR B CA 1
ATOM 3552 C C . THR B 1 148 ? -7.559 -7.625 -1.302 1 87 148 THR B C 1
ATOM 3554 O O . THR B 1 148 ? -7.148 -6.531 -0.905 1 87 148 THR B O 1
ATOM 3557 N N . ALA B 1 149 ? -8.062 -7.781 -2.43 1 91.06 149 ALA B N 1
ATOM 3558 C CA . ALA B 1 149 ? -8.508 -6.641 -3.225 1 91.06 149 ALA B CA 1
ATOM 3559 C C . ALA B 1 149 ? -9.836 -6.938 -3.914 1 91.06 149 ALA B C 1
ATOM 3561 O O . ALA B 1 149 ? -10.133 -8.094 -4.23 1 91.06 149 ALA B O 1
ATOM 3562 N N . PRO B 1 150 ? -10.594 -5.922 -4.051 1 93 150 PRO B N 1
ATOM 3563 C CA . PRO B 1 150 ? -11.859 -6.152 -4.746 1 93 150 PRO B CA 1
ATOM 3564 C C . PRO B 1 150 ? -11.672 -6.602 -6.191 1 93 150 PRO B C 1
ATOM 3566 O O . PRO B 1 150 ? -10.844 -6.035 -6.914 1 93 150 PRO B O 1
ATOM 3569 N N . LYS B 1 151 ? -12.406 -7.648 -6.535 1 91 151 LYS B N 1
ATOM 3570 C CA . LYS B 1 151 ? -12.289 -8.195 -7.883 1 91 151 LYS B CA 1
ATOM 3571 C C . LYS B 1 151 ? -13.555 -7.938 -8.695 1 91 151 LYS B C 1
ATOM 3573 O O . LYS B 1 151 ? -13.523 -7.938 -9.93 1 91 151 LYS B O 1
ATOM 3578 N N . THR B 1 152 ? -14.617 -7.645 -7.992 1 93.25 152 THR B N 1
ATOM 3579 C CA . THR B 1 152 ? -15.891 -7.402 -8.664 1 93.25 152 THR B CA 1
ATOM 3580 C C . THR B 1 152 ? -16.031 -5.93 -9.031 1 93.25 152 THR B C 1
ATOM 3582 O O . THR B 1 152 ? -15.406 -5.062 -8.414 1 93.25 152 THR B O 1
ATOM 3585 N N . SER B 1 153 ? -16.797 -5.664 -10.086 1 93.69 153 SER B N 1
ATOM 3586 C CA . SER B 1 153 ? -17.047 -4.285 -10.484 1 93.69 1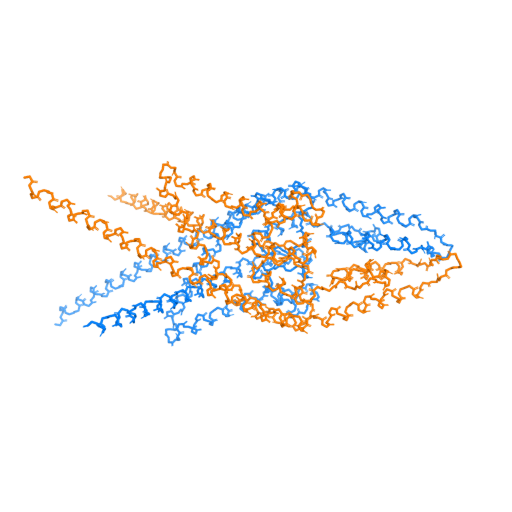53 SER B CA 1
ATOM 3587 C C . SER B 1 153 ? -17.781 -3.516 -9.391 1 93.69 153 SER B C 1
ATOM 3589 O O . SER B 1 153 ? -17.5 -2.336 -9.156 1 93.69 153 SER B O 1
ATOM 3591 N N . GLU B 1 154 ? -18.719 -4.215 -8.773 1 94.94 154 GLU B N 1
ATOM 3592 C CA . GLU B 1 154 ? -19.469 -3.578 -7.691 1 94.94 154 GLU B CA 1
ATOM 3593 C C . GLU B 1 154 ? -18.562 -3.27 -6.504 1 94.94 154 GLU B C 1
ATOM 3595 O O . GLU B 1 154 ? -18.703 -2.225 -5.867 1 94.94 154 GLU B O 1
ATOM 3600 N N . GLY B 1 155 ? -17.688 -4.238 -6.184 1 95.5 155 GLY B N 1
ATOM 3601 C CA . GLY B 1 155 ? -16.75 -4.004 -5.105 1 95.5 155 GLY B CA 1
ATOM 3602 C C . GLY B 1 155 ? -15.805 -2.844 -5.379 1 95.5 155 GLY B C 1
ATOM 3603 O O . GLY B 1 155 ? -15.547 -2.027 -4.492 1 95.5 155 GLY B O 1
ATOM 3604 N N . ARG B 1 156 ? -15.352 -2.736 -6.625 1 95.25 156 ARG B N 1
ATOM 3605 C CA . ARG B 1 156 ? -14.469 -1.646 -7.02 1 95.25 156 ARG B CA 1
ATOM 3606 C C . ARG B 1 156 ? -15.195 -0.306 -6.98 1 95.25 156 ARG B C 1
ATOM 3608 O O . ARG B 1 156 ? -14.602 0.717 -6.629 1 95.25 156 ARG B O 1
ATOM 3615 N N . MET B 1 157 ? -16.422 -0.319 -7.34 1 94.94 157 MET B N 1
ATOM 3616 C CA . MET B 1 157 ? -17.219 0.901 -7.262 1 94.94 157 MET B CA 1
ATOM 3617 C C . MET B 1 157 ? -17.391 1.347 -5.816 1 94.94 157 MET B C 1
ATOM 3619 O O . MET B 1 157 ? -17.281 2.533 -5.508 1 94.94 157 MET B O 1
ATOM 3623 N N . LEU B 1 158 ? -17.75 0.419 -4.988 1 96.19 158 LEU B N 1
ATOM 3624 C CA . LEU B 1 158 ? -17.875 0.733 -3.57 1 96.19 158 LEU B CA 1
ATOM 3625 C C . LEU B 1 158 ? -16.594 1.333 -3.018 1 96.19 158 LEU B C 1
ATOM 3627 O O . LEU B 1 158 ? -16.641 2.262 -2.207 1 96.19 158 LEU B O 1
ATOM 3631 N N . PHE B 1 159 ? -15.5 0.76 -3.426 1 95.94 159 PHE B N 1
ATOM 3632 C CA . PHE B 1 159 ? -14.203 1.27 -2.994 1 95.94 159 PHE B CA 1
ATOM 3633 C C . PHE B 1 159 ? -14.062 2.746 -3.338 1 95.94 159 PHE B C 1
ATOM 3635 O O . PHE B 1 159 ? -13.555 3.531 -2.533 1 95.94 159 PHE B O 1
ATOM 3642 N N . LEU B 1 160 ? -14.492 3.17 -4.504 1 90.88 160 LEU B N 1
ATOM 3643 C CA . LEU B 1 160 ? -14.359 4.539 -4.988 1 90.88 160 LEU B CA 1
ATOM 3644 C C . LEU B 1 160 ? -15.039 5.52 -4.035 1 90.88 160 LEU B C 1
ATOM 3646 O O . LEU B 1 160 ? -14.531 6.617 -3.803 1 90.88 160 LEU B O 1
ATOM 3650 N N . PHE B 1 161 ? -16.062 5.082 -3.438 1 91.62 161 PHE B N 1
ATOM 3651 C CA . PHE B 1 161 ? -16.828 5.988 -2.586 1 91.62 161 PHE B CA 1
ATOM 3652 C C . PHE B 1 161 ? -16.469 5.785 -1.12 1 91.62 161 PHE B C 1
ATOM 3654 O O . PHE B 1 161 ? -16.766 6.641 -0.281 1 91.62 161 PHE B O 1
ATOM 3661 N N . TYR B 1 162 ? -15.891 4.742 -0.859 1 94.5 162 TYR B N 1
ATOM 3662 C CA . TYR B 1 162 ? -15.625 4.352 0.521 1 94.5 162 TYR B CA 1
ATOM 3663 C C . TYR B 1 162 ? -14.281 4.895 0.996 1 94.5 162 TYR B C 1
ATOM 3665 O O . TYR B 1 162 ? -14.133 5.258 2.164 1 94.5 162 TYR B O 1
ATOM 3673 N N . VAL B 1 163 ? -13.391 5.016 0.116 1 92 163 VAL B N 1
ATOM 3674 C CA . VAL B 1 163 ? -11.992 5.168 0.513 1 92 163 VAL B CA 1
ATOM 3675 C C . VAL B 1 163 ? -11.758 6.582 1.043 1 92 163 VAL B C 1
ATOM 3677 O O . VAL B 1 163 ? -11.148 6.762 2.1 1 92 163 VAL B O 1
ATOM 3680 N N . ILE B 1 164 ? -12.242 7.621 0.424 1 87.06 164 ILE B N 1
ATOM 3681 C CA . ILE B 1 164 ? -11.914 9 0.778 1 87.06 164 ILE B CA 1
ATOM 3682 C C . ILE B 1 164 ? -12.523 9.336 2.139 1 87.06 164 ILE B C 1
ATOM 3684 O O . ILE B 1 164 ? -11.812 9.797 3.041 1 87.06 164 ILE B O 1
ATOM 3688 N N . PRO B 1 165 ? -13.844 9.086 2.369 1 88.81 165 PRO B N 1
ATOM 3689 C CA . PRO B 1 165 ? -14.383 9.336 3.707 1 88.81 165 PRO B CA 1
ATOM 3690 C C . PRO B 1 165 ? -13.68 8.523 4.789 1 88.81 165 PRO B C 1
ATOM 3692 O O . PRO B 1 165 ? -13.516 9 5.918 1 88.81 165 PRO B O 1
ATOM 3695 N N . GLY B 1 166 ? -13.359 7.297 4.465 1 92.25 166 GLY B N 1
ATOM 3696 C CA . GLY B 1 166 ? -12.656 6.461 5.426 1 92.25 166 GLY B CA 1
ATOM 3697 C C . GLY B 1 166 ? -11.32 7.043 5.855 1 92.25 166 GLY B C 1
ATOM 3698 O O . GLY B 1 166 ? -11.016 7.086 7.051 1 92.25 166 GLY B O 1
ATOM 3699 N N . ILE B 1 167 ? -10.555 7.5 4.895 1 90.44 167 ILE B N 1
ATOM 3700 C CA . ILE B 1 167 ? -9.25 8.078 5.184 1 90.44 167 ILE B CA 1
ATOM 3701 C C . ILE B 1 167 ? -9.422 9.367 5.984 1 90.44 167 ILE B C 1
ATOM 3703 O O . ILE B 1 167 ? -8.641 9.648 6.898 1 90.44 167 ILE B O 1
ATOM 3707 N N . ALA B 1 168 ? -10.414 10.133 5.68 1 86.81 168 ALA B N 1
ATOM 3708 C CA . ALA B 1 168 ? -10.672 11.383 6.391 1 86.81 168 ALA B CA 1
ATOM 3709 C C . ALA B 1 168 ? -10.984 11.125 7.859 1 86.81 168 ALA B C 1
ATOM 3711 O O . ALA B 1 168 ? -10.469 11.805 8.742 1 86.81 168 ALA B O 1
ATOM 3712 N N . ILE B 1 169 ? -11.828 10.164 8.062 1 90.19 169 ILE B N 1
ATOM 3713 C CA . ILE B 1 169 ? -12.219 9.828 9.43 1 90.19 169 ILE B CA 1
ATOM 3714 C C . ILE B 1 169 ? -11 9.312 10.195 1 90.19 169 ILE B C 1
ATOM 3716 O O . ILE B 1 169 ? -10.758 9.711 11.336 1 90.19 169 ILE B O 1
ATOM 3720 N N . CYS B 1 170 ? -10.297 8.453 9.578 1 91.25 170 CYS B N 1
ATOM 3721 C CA . CYS B 1 170 ? -9.102 7.918 10.211 1 91.25 170 CYS B CA 1
ATOM 3722 C C . CYS B 1 170 ? -8.078 9.023 10.461 1 91.25 170 CYS B C 1
ATOM 3724 O O . CYS B 1 170 ? -7.434 9.055 11.508 1 91.25 170 CYS B O 1
ATOM 3726 N N . GLY B 1 171 ? -7.918 9.828 9.484 1 87.44 171 GLY B N 1
ATOM 3727 C CA . GLY B 1 171 ? -7.008 10.953 9.648 1 87.44 171 GLY B CA 1
ATOM 3728 C C . GLY B 1 171 ? -7.352 11.836 10.836 1 87.44 171 GLY B C 1
ATOM 3729 O O . GLY B 1 171 ? -6.457 12.297 11.547 1 87.44 171 GLY B O 1
ATOM 3730 N N . ALA B 1 172 ? -8.594 12.117 11.008 1 85.44 172 ALA B N 1
ATOM 3731 C CA . ALA B 1 172 ? -9.039 12.898 12.156 1 85.44 172 ALA B CA 1
ATOM 3732 C C . ALA B 1 172 ? -8.672 12.203 13.469 1 85.44 172 ALA B C 1
ATOM 3734 O O . ALA B 1 172 ? -8.234 12.852 14.414 1 85.44 172 ALA B O 1
ATOM 3735 N N . LEU B 1 173 ? -8.898 10.977 13.469 1 89.44 173 LEU B N 1
ATOM 3736 C CA . LEU B 1 173 ? -8.547 10.195 14.648 1 89.44 173 LEU B CA 1
ATOM 3737 C C . LEU B 1 173 ? -7.051 10.273 14.922 1 89.44 173 LEU B C 1
ATOM 3739 O O . LEU B 1 173 ? -6.637 10.531 16.062 1 89.44 173 LEU B O 1
ATOM 3743 N N . LEU B 1 174 ? -6.277 10.062 13.891 1 87.69 174 LEU B N 1
ATOM 3744 C CA . LEU B 1 174 ? -4.828 10.07 14.039 1 87.69 174 LEU B CA 1
ATOM 3745 C C . LEU B 1 174 ? -4.332 11.453 14.453 1 87.69 174 LEU B C 1
ATOM 3747 O O . LEU B 1 174 ? -3.357 11.578 15.195 1 87.69 174 LEU B O 1
ATOM 3751 N N . GLY B 1 175 ? -4.996 12.406 13.914 1 82.69 175 GLY B N 1
ATOM 3752 C CA . GLY B 1 175 ? -4.664 13.766 14.312 1 82.69 175 GLY B CA 1
ATOM 3753 C C . GLY B 1 175 ? -4.844 14.008 15.797 1 82.69 175 GLY B C 1
ATOM 3754 O O . GLY B 1 175 ? -4.004 14.648 16.438 1 82.69 175 GLY B O 1
ATOM 3755 N N . GLU B 1 176 ? -5.949 13.523 16.297 1 84.75 176 GLU B N 1
ATOM 3756 C CA . GLU B 1 176 ? -6.215 13.695 17.719 1 84.75 176 GLU B CA 1
ATOM 3757 C C . GLU B 1 176 ? -5.211 12.914 18.562 1 84.75 176 GLU B C 1
ATOM 3759 O O . GLU B 1 176 ? -4.762 13.391 19.609 1 84.75 176 GLU B O 1
ATOM 3764 N N . ILE B 1 177 ? -4.926 11.781 18.156 1 85.88 177 ILE B N 1
ATOM 3765 C CA . ILE B 1 177 ? -3.936 10.977 18.859 1 85.88 177 ILE B CA 1
ATOM 3766 C C . ILE B 1 177 ? -2.578 11.68 18.812 1 85.88 177 ILE B C 1
ATOM 3768 O O . ILE B 1 177 ? -1.843 11.695 19.797 1 85.88 177 ILE B O 1
ATOM 3772 N N . GLY B 1 178 ? -2.271 12.172 17.672 1 80.19 178 GLY B N 1
ATOM 3773 C CA . GLY B 1 178 ? -1.034 12.922 17.531 1 80.19 178 GLY B CA 1
ATOM 3774 C C . GLY B 1 178 ? -0.939 14.102 18.469 1 80.19 178 GLY B C 1
ATOM 3775 O O . GLY B 1 178 ? 0.131 14.391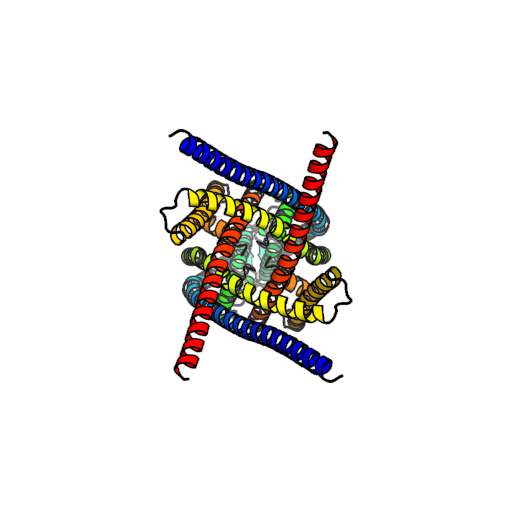 19.016 1 80.19 178 GLY B O 1
ATOM 3776 N N . LEU B 1 179 ? -2.043 14.781 18.625 1 78.06 179 LEU B N 1
ATOM 3777 C CA . LEU B 1 179 ? -2.07 15.922 19.547 1 78.06 179 LEU B CA 1
ATOM 3778 C C . LEU B 1 179 ? -1.82 15.461 20.984 1 78.06 179 LEU B C 1
ATOM 3780 O O . LEU B 1 179 ? -1.12 16.141 21.734 1 78.06 179 LEU B O 1
ATOM 3784 N N . LEU B 1 180 ? -2.432 14.383 21.281 1 81 180 LEU B N 1
ATOM 3785 C CA . LEU B 1 180 ? -2.189 13.82 22.609 1 81 180 LEU B CA 1
ATOM 3786 C C . LEU B 1 180 ? -0.714 13.477 22.797 1 81 180 LEU B C 1
ATOM 3788 O O . LEU B 1 180 ? -0.137 13.75 23.844 1 81 180 LEU B O 1
ATOM 3792 N N . MET B 1 181 ? -0.121 12.945 21.797 1 78.75 181 MET B N 1
ATOM 3793 C CA . MET B 1 181 ? 1.289 12.57 21.859 1 78.75 181 MET B CA 1
ATOM 3794 C C . MET B 1 181 ? 2.176 13.812 21.938 1 78.75 181 MET B C 1
ATOM 3796 O O . MET B 1 181 ? 3.197 13.805 22.625 1 78.75 181 MET B O 1
ATOM 3800 N N . SER B 1 182 ? 1.805 14.734 21.219 1 75.88 182 SER B N 1
ATOM 3801 C CA . SER B 1 182 ? 2.541 15.992 21.266 1 75.88 182 SER B CA 1
ATOM 3802 C C . SER B 1 182 ? 2.496 16.609 22.656 1 75.88 182 SER B C 1
ATOM 3804 O O . SER B 1 182 ? 3.508 17.109 23.156 1 75.88 182 SER B O 1
ATOM 3806 N N . ASN B 1 183 ? 1.364 16.547 23.25 1 78.5 183 ASN B N 1
ATOM 3807 C CA . ASN B 1 183 ? 1.196 17.078 24.594 1 78.5 183 ASN B CA 1
ATOM 3808 C C . ASN B 1 183 ? 2.016 16.297 25.625 1 78.5 183 ASN B C 1
ATOM 3810 O O . ASN B 1 183 ? 2.646 16.891 26.5 1 78.5 183 ASN B O 1
ATOM 3814 N N . ILE B 1 184 ? 1.965 15.062 25.469 1 76.69 184 ILE B N 1
ATOM 3815 C CA . ILE B 1 184 ? 2.732 14.211 26.375 1 76.69 184 ILE B CA 1
ATOM 3816 C C . ILE B 1 184 ? 4.227 14.492 26.203 1 76.69 184 ILE B C 1
ATOM 3818 O O . ILE B 1 184 ? 4.961 14.609 27.172 1 76.69 184 ILE B O 1
ATOM 3822 N N . SER B 1 185 ? 4.66 14.562 24.953 1 76.06 185 SER B N 1
ATOM 3823 C CA . SER B 1 185 ? 6.066 14.82 24.656 1 76.06 185 SER B CA 1
ATOM 3824 C C . SER B 1 185 ? 6.508 16.172 25.203 1 76.06 185 SER B C 1
ATOM 3826 O O . SER B 1 185 ? 7.641 16.328 25.672 1 76.06 185 SER B O 1
ATOM 3828 N N . SER B 1 186 ? 5.668 17.156 25.094 1 75.06 186 SER B N 1
ATOM 3829 C CA . SER B 1 186 ? 5.996 18.484 25.609 1 75.06 186 SER B CA 1
ATOM 3830 C C . SER B 1 186 ? 6.113 18.484 27.125 1 75.06 186 SER B C 1
ATOM 3832 O O . SER B 1 186 ? 6.941 19.188 27.688 1 75.06 186 SER B O 1
ATOM 3834 N N . ARG B 1 187 ? 5.316 17.672 27.703 1 75 187 ARG B N 1
ATOM 3835 C CA . ARG B 1 187 ? 5.375 17.562 29.156 1 75 187 ARG B CA 1
ATOM 3836 C C . ARG B 1 187 ? 6.672 16.875 29.594 1 75 187 ARG B C 1
ATOM 3838 O O . ARG B 1 187 ? 7.273 17.281 30.594 1 75 187 ARG B O 1
ATOM 3845 N N . ILE B 1 188 ? 7.031 15.891 28.828 1 75.06 188 ILE B N 1
ATOM 3846 C CA . ILE B 1 188 ? 8.266 15.18 29.125 1 75.06 188 ILE B CA 1
ATOM 3847 C C . ILE B 1 188 ? 9.461 16.094 28.906 1 75.06 188 ILE B C 1
ATOM 3849 O O . ILE B 1 188 ? 10.438 16.062 29.656 1 75.06 188 ILE B O 1
ATOM 3853 N N . ARG B 1 189 ? 9.328 16.875 27.875 1 76.69 189 ARG B N 1
ATOM 3854 C CA . ARG B 1 189 ? 10.398 17.812 27.562 1 76.69 189 ARG B CA 1
ATOM 3855 C C . ARG B 1 189 ? 10.625 18.797 28.703 1 76.69 189 ARG B C 1
ATOM 3857 O O . ARG B 1 189 ? 11.758 19.188 28.984 1 76.69 189 ARG B O 1
ATOM 3864 N N . LYS B 1 190 ? 9.562 19.203 29.266 1 73.69 190 LYS B N 1
ATOM 3865 C CA . LYS B 1 190 ? 9.664 20.141 30.375 1 73.69 190 LYS B CA 1
ATOM 3866 C C . LYS B 1 190 ? 10.445 19.531 31.531 1 73.69 190 LYS B C 1
ATOM 3868 O O . LYS B 1 190 ? 11.094 20.25 32.312 1 73.69 190 LYS B O 1
ATOM 3873 N N . ARG B 1 191 ? 10.438 18.234 31.5 1 69 191 ARG B N 1
ATOM 3874 C CA . ARG B 1 191 ? 11.164 17.547 32.562 1 69 191 ARG B CA 1
ATOM 3875 C C . ARG B 1 191 ? 12.641 17.406 32.219 1 69 191 ARG B C 1
ATOM 3877 O O . ARG B 1 191 ? 13.477 17.266 33.125 1 69 191 ARG B O 1
ATOM 3884 N N . PHE B 1 192 ? 12.938 17.359 30.938 1 69.5 192 PHE B N 1
ATOM 3885 C CA . PHE B 1 192 ? 14.312 17.203 30.484 1 69.5 192 PHE B CA 1
ATOM 3886 C C . PHE B 1 192 ? 14.82 18.516 29.875 1 69.5 192 PHE B C 1
ATOM 3888 O O . PHE B 1 192 ? 15.359 18.516 28.766 1 69.5 192 PHE B O 1
ATOM 3895 N N . LYS B 1 193 ? 14.586 19.547 30.453 1 66.19 193 LYS B N 1
ATOM 3896 C CA . LYS B 1 193 ? 14.906 20.891 29.984 1 66.19 193 LYS B CA 1
ATOM 3897 C C . LYS B 1 193 ? 16.391 21 29.625 1 66.19 193 LYS B C 1
ATOM 3899 O O . LYS B 1 193 ? 16.766 21.812 28.766 1 66.19 193 LYS B O 1
ATOM 3904 N N . SER B 1 194 ? 17.125 20.125 30.125 1 67.25 194 SER B N 1
ATOM 3905 C CA . SER B 1 194 ? 18.562 20.234 29.891 1 67.25 194 SER B CA 1
ATOM 3906 C C . SER B 1 194 ? 18.953 19.688 28.531 1 67.25 194 SER B C 1
ATOM 3908 O O . SER B 1 194 ? 20.031 19.984 28.016 1 67.25 194 SER B O 1
ATOM 3910 N N . VAL B 1 195 ? 18.188 18.891 28.016 1 66.56 195 VAL B N 1
ATOM 3911 C CA . VAL B 1 195 ? 18.516 18.281 26.719 1 66.56 195 VAL B CA 1
ATOM 3912 C C . VAL B 1 195 ? 18.078 19.219 25.594 1 66.56 195 VAL B C 1
ATOM 3914 O O . VAL B 1 195 ? 16.969 19.766 25.625 1 66.56 195 VAL B O 1
ATOM 3917 N N . PRO B 1 196 ? 19.031 19.531 24.781 1 68.31 196 PRO B N 1
ATOM 3918 C CA . PRO B 1 196 ? 18.641 20.359 23.641 1 68.31 196 PRO B CA 1
ATOM 3919 C C . PRO B 1 196 ? 17.438 19.812 22.891 1 68.31 196 PRO B C 1
ATOM 3921 O O . PRO B 1 196 ? 17.266 18.594 22.781 1 68.31 196 PRO B O 1
ATOM 3924 N N . ALA B 1 197 ? 16.5 20.719 22.547 1 65.5 197 ALA B N 1
ATOM 3925 C CA . ALA B 1 197 ? 15.211 20.391 21.938 1 65.5 197 ALA B CA 1
ATOM 3926 C C . ALA B 1 197 ? 15.375 19.438 20.75 1 65.5 197 ALA B C 1
ATOM 3928 O O . ALA B 1 197 ? 14.633 18.469 20.625 1 65.5 197 ALA B O 1
ATOM 3929 N N . ALA B 1 198 ? 16.375 19.672 19.984 1 64 198 ALA B N 1
ATOM 3930 C CA . ALA B 1 198 ? 16.594 18.875 18.797 1 64 198 ALA B CA 1
ATOM 3931 C C . ALA B 1 198 ? 16.875 17.422 19.156 1 64 198 ALA B C 1
ATOM 3933 O O . ALA B 1 198 ? 16.344 16.5 18.516 1 64 198 ALA B O 1
ATOM 3934 N N . LEU B 1 199 ? 17.641 17.312 20.094 1 63.41 199 LEU B N 1
ATOM 3935 C CA . LEU B 1 199 ? 18.016 15.969 20.516 1 63.41 199 LEU B CA 1
ATOM 3936 C C . LEU B 1 199 ? 16.828 15.242 21.156 1 63.41 199 LEU B C 1
ATOM 3938 O O . LEU B 1 199 ? 16.641 14.047 20.938 1 63.41 199 LEU B O 1
ATOM 3942 N N . PHE B 1 200 ? 16.172 15.992 21.859 1 66.31 200 PHE B N 1
ATOM 3943 C CA . PHE B 1 200 ? 15.031 15.391 22.531 1 66.31 200 PHE B CA 1
ATOM 3944 C C . PHE B 1 200 ? 14.008 14.875 21.531 1 66.31 200 PHE B C 1
ATOM 3946 O O . PHE B 1 200 ? 13.516 13.75 21.672 1 66.31 200 PHE B O 1
ATOM 3953 N N . TRP B 1 201 ? 13.75 15.711 20.578 1 65.81 201 TRP B N 1
ATOM 3954 C CA . TRP B 1 201 ? 12.734 15.352 19.594 1 65.81 201 TRP B CA 1
ATOM 3955 C C . TRP B 1 201 ? 13.203 14.18 18.734 1 65.81 201 TRP B C 1
ATOM 3957 O O . TRP B 1 201 ? 12.414 13.289 18.391 1 65.81 201 TRP B O 1
ATOM 3967 N N . THR B 1 202 ? 14.438 14.164 18.438 1 64.69 202 THR B N 1
ATOM 3968 C CA . THR B 1 202 ? 15 13.062 17.672 1 64.69 202 THR B CA 1
ATOM 3969 C C . THR B 1 202 ? 14.938 11.766 18.469 1 64.69 202 THR B C 1
ATOM 3971 O O . THR B 1 202 ? 14.523 10.727 17.938 1 64.69 202 THR B O 1
ATOM 3974 N N . LEU B 1 203 ? 15.234 11.914 19.688 1 65.19 203 LEU B N 1
ATOM 3975 C CA . LEU B 1 203 ? 15.258 10.727 20.531 1 65.19 203 LEU B CA 1
ATOM 3976 C C . LEU B 1 203 ? 13.852 10.203 20.781 1 65.19 203 LEU B C 1
ATOM 3978 O O . LEU B 1 203 ? 13.625 8.992 20.766 1 65.19 203 LEU B O 1
ATOM 3982 N N . ASN B 1 204 ? 13.039 11.164 21.062 1 66.5 204 ASN B N 1
ATOM 3983 C CA . ASN B 1 204 ? 11.648 10.773 21.281 1 66.5 204 ASN B CA 1
ATOM 3984 C C . ASN B 1 204 ? 11.062 10.109 20.047 1 66.5 204 ASN B C 1
ATOM 3986 O O . ASN B 1 204 ? 10.312 9.133 20.156 1 66.5 204 ASN B O 1
ATOM 3990 N N . GLY B 1 205 ? 11.375 10.656 18.906 1 66.69 205 GLY B N 1
ATOM 3991 C CA . GLY B 1 205 ? 10.922 10.062 17.656 1 66.69 205 GLY B CA 1
ATOM 3992 C C . GLY B 1 205 ? 11.453 8.664 17.422 1 66.69 205 GLY B C 1
ATOM 3993 O O . GLY B 1 205 ? 10.695 7.746 17.109 1 66.69 205 GLY B O 1
ATOM 3994 N N . PHE B 1 206 ? 12.594 8.57 17.609 1 66.12 206 PHE B N 1
ATOM 3995 C CA . PHE B 1 206 ? 13.266 7.301 17.375 1 66.12 206 PHE B CA 1
ATOM 3996 C C . PHE B 1 206 ? 12.805 6.254 18.375 1 66.12 206 PHE B C 1
ATOM 3998 O O . PHE B 1 206 ? 12.539 5.105 18.016 1 66.12 206 PHE B O 1
ATOM 4005 N N . PHE B 1 207 ? 12.703 6.734 19.547 1 65 207 PHE B N 1
ATOM 4006 C CA . PHE B 1 207 ? 12.336 5.789 20.594 1 65 207 PHE B CA 1
ATOM 4007 C C . PHE B 1 207 ? 10.891 5.34 20.438 1 65 207 PHE B C 1
ATOM 4009 O O . PHE B 1 207 ? 10.57 4.168 20.641 1 65 207 PHE B O 1
ATOM 4016 N N . GLY B 1 208 ? 10.109 6.258 20.141 1 67.25 208 GLY B N 1
ATOM 4017 C CA . GLY B 1 208 ? 8.719 5.898 19.938 1 67.25 208 GLY B CA 1
ATOM 4018 C C . GLY B 1 208 ? 8.516 4.906 18.797 1 67.25 208 GLY B C 1
ATOM 4019 O O . GLY B 1 208 ? 7.828 3.898 18.969 1 67.25 208 GLY B O 1
ATOM 4020 N N . VAL B 1 209 ? 9.234 5.191 17.719 1 67.31 209 VAL B N 1
ATOM 4021 C CA . VAL B 1 209 ? 9.133 4.285 16.578 1 67.31 209 VAL B CA 1
ATOM 4022 C C . VAL B 1 209 ? 9.695 2.916 16.953 1 67.31 209 VAL B C 1
ATOM 4024 O O . VAL B 1 209 ? 9.109 1.885 16.609 1 67.31 209 VAL B O 1
ATOM 4027 N N . GLY B 1 210 ? 10.805 3.008 17.656 1 70.06 210 GLY B N 1
ATOM 4028 C CA . GLY B 1 210 ? 11.438 1.765 18.062 1 70.06 210 GLY B CA 1
ATOM 4029 C C . GLY B 1 210 ? 10.539 0.902 18.938 1 70.06 210 GLY B C 1
ATOM 4030 O O . GLY B 1 210 ? 10.375 -0.29 18.672 1 70.06 210 GLY B O 1
ATOM 4031 N N . ILE B 1 211 ? 9.898 1.538 19.844 1 71.44 211 ILE B N 1
ATOM 4032 C CA . ILE B 1 211 ? 9.062 0.778 20.766 1 71.44 211 ILE B CA 1
ATOM 4033 C C . ILE B 1 211 ? 7.805 0.297 20.062 1 71.44 211 ILE B C 1
ATOM 4035 O O . ILE B 1 211 ? 7.402 -0.859 20.203 1 71.44 211 ILE B O 1
ATOM 4039 N N . LEU B 1 212 ? 7.309 1.163 19.312 1 76.88 212 LEU B N 1
ATOM 4040 C CA . LEU B 1 212 ? 6.043 0.831 18.672 1 76.88 212 LEU B CA 1
ATOM 4041 C C . LEU B 1 212 ? 6.246 -0.233 17.594 1 76.88 212 LEU B C 1
ATOM 4043 O O . LEU B 1 212 ? 5.336 -1.017 17.312 1 76.88 212 LEU B O 1
ATOM 4047 N N . ILE B 1 213 ? 7.434 -0.226 17.062 1 80.5 213 ILE B N 1
ATOM 4048 C CA . ILE B 1 213 ? 7.711 -1.212 16.031 1 80.5 213 ILE B CA 1
ATOM 4049 C C . ILE B 1 213 ? 8.227 -2.502 16.656 1 80.5 213 ILE B C 1
ATOM 4051 O O . ILE B 1 213 ? 7.891 -3.6 16.219 1 80.5 213 ILE B O 1
ATOM 4055 N N . PHE B 1 214 ? 8.914 -2.387 17.766 1 81.88 214 PHE B N 1
ATOM 4056 C CA . PHE B 1 214 ? 9.602 -3.529 18.359 1 81.88 214 PHE B CA 1
ATOM 4057 C C . PHE B 1 214 ? 8.602 -4.488 19 1 81.88 214 PHE B C 1
ATOM 4059 O O . PHE B 1 214 ? 8.695 -5.703 18.812 1 81.88 214 PHE B O 1
ATOM 4066 N N . ILE B 1 215 ? 7.676 -4.031 19.734 1 81.88 215 ILE B N 1
ATOM 4067 C CA . ILE B 1 215 ? 6.746 -4.887 20.469 1 81.88 215 ILE B CA 1
ATOM 4068 C C . ILE B 1 215 ? 5.941 -5.734 19.484 1 81.88 215 ILE B C 1
ATOM 4070 O O . ILE B 1 215 ? 5.934 -6.965 19.578 1 81.88 215 ILE B O 1
ATOM 4074 N N . PRO B 1 216 ? 5.312 -5.125 18.531 1 84.25 216 PRO B N 1
ATOM 4075 C CA . PRO B 1 216 ? 4.566 -5.977 17.609 1 84.25 216 PRO B CA 1
ATOM 4076 C C . PRO B 1 216 ? 5.473 -6.895 16.797 1 84.25 216 PRO B C 1
ATOM 4078 O O . PRO B 1 216 ? 5.07 -8 16.422 1 84.25 216 PRO B O 1
ATOM 4081 N N . SER B 1 217 ? 6.664 -6.41 16.469 1 85.81 217 SER B N 1
ATOM 4082 C CA . SER B 1 217 ? 7.598 -7.273 15.75 1 85.81 217 SER B CA 1
ATOM 4083 C C . SER B 1 217 ? 7.93 -8.523 16.562 1 85.81 217 SER B C 1
ATOM 4085 O O . SER B 1 217 ? 8.062 -9.609 16 1 85.81 217 SER B O 1
ATOM 4087 N N . LEU B 1 218 ? 8.055 -8.305 17.844 1 82.56 218 LEU B N 1
ATOM 4088 C CA . LEU B 1 218 ? 8.32 -9.438 18.734 1 82.56 218 LEU B CA 1
ATOM 4089 C C . LEU B 1 218 ? 7.117 -10.375 18.781 1 82.56 218 LEU B C 1
ATOM 4091 O O . LEU B 1 218 ? 7.277 -11.594 18.797 1 82.56 218 LEU B O 1
ATOM 4095 N N . ILE B 1 219 ? 5.996 -9.859 18.828 1 81.62 219 ILE B N 1
ATOM 4096 C CA . ILE B 1 219 ? 4.773 -10.656 18.875 1 81.62 219 ILE B CA 1
ATOM 4097 C C . ILE B 1 219 ? 4.672 -11.508 17.609 1 81.62 219 ILE B C 1
ATOM 4099 O O . ILE B 1 219 ? 4.34 -12.695 17.672 1 81.62 219 ILE B O 1
ATOM 4103 N N . ILE B 1 220 ? 4.957 -10.891 16.453 1 84 220 ILE B N 1
ATOM 4104 C CA . ILE B 1 220 ? 4.875 -11.602 15.172 1 84 220 ILE B CA 1
ATOM 4105 C C . ILE B 1 220 ? 5.938 -12.695 15.125 1 84 220 ILE B C 1
ATOM 4107 O O . ILE B 1 220 ? 5.676 -13.797 14.641 1 84 220 ILE B O 1
ATOM 4111 N N . TYR B 1 221 ? 7.078 -12.344 15.617 1 83 221 TYR B N 1
ATOM 4112 C CA . TYR B 1 221 ? 8.18 -13.305 15.641 1 83 221 TYR B CA 1
ATOM 4113 C C . TYR B 1 221 ? 7.812 -14.531 16.469 1 83 221 TYR B C 1
ATOM 4115 O O . TYR B 1 221 ? 8.164 -15.656 16.094 1 83 221 TYR B O 1
ATOM 4123 N N . LEU B 1 222 ? 7.094 -14.266 17.469 1 78.69 222 LEU B N 1
ATOM 4124 C CA . LEU B 1 222 ? 6.738 -15.359 18.375 1 78.69 222 LEU B CA 1
ATOM 4125 C C . LEU B 1 222 ? 5.473 -16.062 17.891 1 78.69 222 LEU B C 1
ATOM 4127 O O . LEU B 1 222 ? 5.129 -17.141 18.391 1 78.69 222 LEU B O 1
ATOM 4131 N N . SER B 1 223 ? 4.965 -15.492 16.938 1 75.38 223 SER B N 1
ATOM 4132 C CA . SER B 1 223 ? 3.729 -16.078 16.422 1 75.38 223 SER B CA 1
ATOM 4133 C C . SER B 1 223 ? 4.02 -17.203 15.445 1 75.38 223 SER B C 1
ATOM 4135 O O . SER B 1 223 ? 5.172 -17.609 15.273 1 75.38 223 SER B O 1
ATOM 4137 N N . VAL B 1 224 ? 3.012 -17.484 14.844 1 66.06 224 VAL B N 1
ATOM 4138 C CA . VAL B 1 224 ? 3.021 -18.703 14.031 1 66.06 224 VAL B CA 1
ATOM 4139 C C . VAL B 1 224 ? 3.611 -18.406 12.664 1 66.06 224 VAL B C 1
ATOM 4141 O O . VAL B 1 224 ? 3.902 -19.312 11.891 1 66.06 224 VAL B O 1
ATOM 4144 N N . GLU B 1 225 ? 3.955 -17.094 12.602 1 72.44 225 GLU B N 1
ATOM 4145 C CA . GLU B 1 225 ? 4.508 -16.828 11.273 1 72.44 225 GLU B CA 1
ATOM 4146 C C . GLU B 1 225 ? 5.988 -17.188 11.211 1 72.44 225 GLU B C 1
ATOM 4148 O O . GLU B 1 225 ? 6.715 -17.031 12.195 1 72.44 225 GLU B O 1
ATOM 4153 N N . GLU B 1 226 ? 6.496 -18.234 10.641 1 80.31 226 GLU B N 1
ATOM 4154 C CA . GLU B 1 226 ? 7.879 -18.688 10.461 1 80.31 226 GLU B CA 1
ATOM 4155 C C . GLU B 1 226 ? 8.75 -17.562 9.906 1 80.31 226 GLU B C 1
ATOM 4157 O O . GLU B 1 226 ? 9.555 -17.781 9 1 80.31 226 GLU B O 1
ATOM 4162 N N . TRP B 1 227 ? 8.578 -16.344 10.406 1 86.25 227 TRP B N 1
ATOM 4163 C CA . TRP B 1 227 ? 9.398 -15.219 9.977 1 86.25 227 TRP B CA 1
ATOM 4164 C C . TRP B 1 227 ? 10.555 -14.984 10.938 1 86.25 227 TRP B C 1
ATOM 4166 O O . TRP B 1 227 ? 10.438 -15.25 12.141 1 86.25 227 TRP B O 1
ATOM 4176 N N . THR B 1 228 ? 11.648 -14.547 10.477 1 89.5 228 THR B N 1
ATOM 4177 C CA . THR B 1 228 ? 12.727 -14.078 11.336 1 89.5 228 THR B CA 1
ATOM 4178 C C . THR B 1 228 ? 12.352 -12.75 11.992 1 89.5 228 THR B C 1
ATOM 4180 O O . THR B 1 228 ? 11.391 -12.102 11.586 1 89.5 228 THR B O 1
ATOM 4183 N N . PHE B 1 229 ? 13.016 -12.414 13 1 89.44 229 PHE B N 1
ATOM 4184 C CA . PHE B 1 229 ? 12.758 -11.148 13.672 1 89.44 229 PHE B CA 1
ATOM 4185 C C . PHE B 1 229 ? 12.961 -9.984 12.711 1 89.44 229 PHE B C 1
ATOM 4187 O O . PHE B 1 229 ? 12.203 -9.008 12.727 1 89.44 229 PHE B O 1
ATOM 4194 N N . PHE B 1 230 ? 13.961 -10.109 11.906 1 90.62 230 PHE B N 1
ATOM 4195 C CA . PHE B 1 230 ? 14.25 -9.055 10.938 1 90.62 230 PHE B CA 1
ATOM 4196 C C . PHE B 1 230 ? 13.109 -8.906 9.938 1 90.62 230 PHE B C 1
ATOM 4198 O O . PHE B 1 230 ? 12.742 -7.789 9.57 1 90.62 230 PHE B O 1
ATOM 4205 N N . GLU B 1 231 ? 12.562 -9.992 9.555 1 91.75 231 GLU B N 1
ATOM 4206 C CA . GLU B 1 231 ? 11.422 -9.961 8.633 1 91.75 231 GLU B CA 1
ATOM 4207 C C . GLU B 1 231 ? 10.195 -9.336 9.297 1 91.75 231 GLU B C 1
ATOM 4209 O O . GLU B 1 231 ? 9.422 -8.641 8.641 1 91.75 231 GLU B O 1
ATOM 4214 N N . SER B 1 232 ? 10.125 -9.641 10.57 1 90.25 232 SER B N 1
ATOM 4215 C CA . SER B 1 232 ? 9.016 -9.055 11.312 1 90.25 232 SER B CA 1
ATOM 4216 C C . SER B 1 232 ? 9.172 -7.539 11.445 1 90.25 232 SER B C 1
ATOM 4218 O O . SER B 1 232 ? 8.203 -6.793 11.344 1 90.25 232 SER B O 1
ATOM 4220 N N . LEU B 1 233 ? 10.391 -7.109 11.664 1 90.06 233 LEU B N 1
ATOM 4221 C CA . LEU B 1 233 ? 10.688 -5.684 11.75 1 90.06 233 LEU B CA 1
ATOM 4222 C C . LEU B 1 233 ? 10.406 -4.996 10.414 1 90.06 233 LEU B C 1
ATOM 4224 O O . LEU B 1 233 ? 9.844 -3.898 10.383 1 90.06 233 LEU B O 1
ATOM 4228 N N . TYR B 1 234 ? 10.852 -5.68 9.391 1 92.44 234 TYR B N 1
ATOM 4229 C CA . TYR B 1 234 ? 10.602 -5.18 8.047 1 92.44 234 TYR B CA 1
ATOM 4230 C C . TYR B 1 234 ? 9.109 -5.039 7.781 1 92.44 234 TYR B C 1
ATOM 4232 O O . TYR B 1 234 ? 8.656 -4.004 7.289 1 92.44 234 TYR B O 1
ATOM 4240 N N . PHE B 1 235 ? 8.383 -6.016 8.188 1 91.81 235 PHE B N 1
ATOM 4241 C CA . PHE B 1 235 ? 6.938 -6.016 7.984 1 91.81 235 PHE B CA 1
ATOM 4242 C C . PHE B 1 235 ? 6.285 -4.863 8.734 1 91.81 235 PHE B C 1
ATOM 4244 O O . PHE B 1 235 ? 5.406 -4.18 8.195 1 91.81 235 PHE B O 1
ATOM 4251 N N . MET B 1 236 ? 6.695 -4.676 9.883 1 90.38 236 MET B N 1
ATOM 4252 C CA . MET B 1 236 ? 6.086 -3.627 10.695 1 90.38 236 MET B CA 1
ATOM 4253 C C . MET B 1 236 ? 6.441 -2.244 10.164 1 90.38 236 MET B C 1
ATOM 4255 O O . MET B 1 236 ? 5.629 -1.321 10.227 1 90.38 236 MET B O 1
ATOM 4259 N N . MET B 1 237 ? 7.648 -2.086 9.656 1 90.25 237 MET B N 1
ATOM 4260 C CA . MET B 1 237 ? 8.023 -0.808 9.062 1 90.25 237 MET B CA 1
ATOM 4261 C C . MET B 1 237 ? 7.195 -0.517 7.82 1 90.25 237 MET B C 1
ATOM 4263 O O . MET B 1 237 ? 6.754 0.615 7.613 1 90.25 237 MET B O 1
ATOM 4267 N N . VAL B 1 238 ? 6.984 -1.573 7.039 1 92.19 238 VAL B N 1
ATOM 4268 C CA . VAL B 1 238 ? 6.164 -1.46 5.84 1 92.19 238 VAL B CA 1
ATOM 4269 C C . VAL B 1 238 ? 4.738 -1.068 6.223 1 92.19 238 VAL B C 1
ATOM 4271 O O . VAL B 1 238 ? 4.117 -0.237 5.559 1 92.19 238 VAL B O 1
ATOM 4274 N N . THR B 1 239 ? 4.328 -1.584 7.32 1 90.5 239 THR B N 1
ATOM 4275 C CA . THR B 1 239 ? 2.967 -1.342 7.785 1 90.5 239 THR B CA 1
ATOM 4276 C C . THR B 1 239 ? 2.84 0.057 8.383 1 90.5 239 THR B C 1
ATOM 4278 O O . THR B 1 239 ? 1.895 0.786 8.078 1 90.5 239 THR B O 1
ATOM 4281 N N . PHE B 1 240 ? 3.797 0.476 9.117 1 88.44 240 PHE B N 1
ATOM 4282 C CA . PHE B 1 240 ? 3.73 1.752 9.82 1 88.44 240 PHE B CA 1
ATOM 4283 C C . PHE B 1 240 ? 3.885 2.914 8.844 1 88.44 240 PHE B C 1
ATOM 4285 O O . PHE B 1 240 ? 3.385 4.012 9.094 1 88.44 240 PHE B O 1
ATOM 4292 N N . THR B 1 241 ? 4.527 2.684 7.824 1 89.12 241 THR B N 1
ATOM 4293 C CA . THR B 1 241 ? 4.727 3.746 6.848 1 89.12 241 THR B CA 1
ATOM 4294 C C . THR B 1 241 ? 3.652 3.689 5.762 1 89.12 241 THR B C 1
ATOM 4296 O O . THR B 1 241 ? 3.648 4.508 4.84 1 89.12 241 THR B O 1
ATOM 4299 N N . THR B 1 242 ? 2.791 2.705 5.816 1 91 242 THR B N 1
ATOM 4300 C CA . THR B 1 242 ? 1.619 2.518 4.965 1 91 242 THR B CA 1
ATOM 4301 C C . THR B 1 242 ? 2.035 2.248 3.523 1 91 242 THR B C 1
ATOM 4303 O O . THR B 1 242 ? 1.281 2.533 2.59 1 91 242 THR B O 1
ATOM 4306 N N . VAL B 1 243 ? 3.312 1.841 3.293 1 92.38 243 VAL B N 1
ATOM 4307 C CA . VAL B 1 243 ? 3.738 1.453 1.953 1 92.38 243 VAL B CA 1
ATOM 4308 C C . VAL B 1 243 ? 3.023 0.172 1.532 1 92.38 243 VAL B C 1
ATOM 4310 O O . VAL B 1 243 ? 2.465 0.096 0.435 1 92.38 243 VAL B O 1
ATOM 4313 N N . GLY B 1 244 ? 2.971 -0.818 2.357 1 91.06 244 GLY B N 1
ATOM 4314 C CA . GLY B 1 244 ? 2.15 -2.006 2.18 1 91.06 244 GLY B CA 1
ATOM 4315 C C . GLY B 1 244 ? 2.52 -2.805 0.943 1 91.06 244 GLY B C 1
ATOM 4316 O O . GLY B 1 244 ? 1.659 -3.102 0.112 1 91.06 244 GLY B O 1
ATOM 4317 N N . PHE B 1 245 ? 3.654 -3.359 0.812 1 90.44 245 PHE B N 1
ATOM 4318 C CA . PHE B 1 245 ? 4.102 -4.121 -0.35 1 90.44 245 PHE B CA 1
ATOM 4319 C C . PHE B 1 245 ? 3.248 -5.371 -0.537 1 90.44 245 PHE B C 1
ATOM 4321 O O . PHE B 1 245 ? 2.961 -5.77 -1.668 1 90.44 245 PHE B O 1
ATOM 4328 N N . GLY B 1 246 ? 2.855 -5.98 0.532 1 86.81 246 GLY B N 1
ATOM 4329 C CA . GLY B 1 246 ? 2.08 -7.211 0.472 1 86.81 246 GLY B CA 1
ATOM 4330 C C . GLY B 1 246 ? 2.932 -8.438 0.219 1 86.81 246 GLY B C 1
ATOM 4331 O O . GLY B 1 246 ? 2.408 -9.508 -0.105 1 86.81 246 GLY B O 1
ATOM 4332 N N . ASP B 1 247 ? 4.266 -8.336 0.207 1 86.62 247 ASP B N 1
ATOM 4333 C CA . ASP B 1 247 ? 5.145 -9.484 0.022 1 86.62 247 ASP B CA 1
ATOM 4334 C C . ASP B 1 247 ? 5.102 -10.406 1.237 1 86.62 247 ASP B C 1
ATOM 4336 O O . ASP B 1 247 ? 5.176 -11.633 1.098 1 86.62 247 ASP B O 1
ATOM 4340 N N . LEU B 1 248 ? 5 -9.789 2.393 1 85.94 248 LEU B N 1
ATOM 4341 C CA . LEU B 1 248 ? 4.762 -10.539 3.623 1 85.94 248 LEU B CA 1
ATOM 4342 C C . LEU B 1 248 ? 3.406 -10.18 4.223 1 85.94 248 LEU B C 1
ATOM 4344 O O . LEU B 1 248 ? 3.09 -9 4.395 1 85.94 248 LEU B O 1
ATOM 4348 N N . THR B 1 249 ? 2.604 -11.188 4.289 1 81.38 249 THR B N 1
ATOM 4349 C CA . THR B 1 249 ? 1.295 -10.93 4.883 1 81.38 249 THR B CA 1
ATOM 4350 C C . THR B 1 249 ? 0.991 -11.953 5.98 1 81.38 249 THR B C 1
ATOM 4352 O O . THR B 1 249 ? 1.381 -13.117 5.879 1 81.38 249 THR B O 1
ATOM 4355 N N . ILE B 1 250 ? 0.348 -11.445 6.957 1 82.06 250 ILE B N 1
ATOM 4356 C CA . ILE B 1 250 ? -0.016 -12.305 8.078 1 82.06 250 ILE B CA 1
ATOM 4357 C C . ILE B 1 250 ? -1.169 -13.219 7.676 1 82.06 2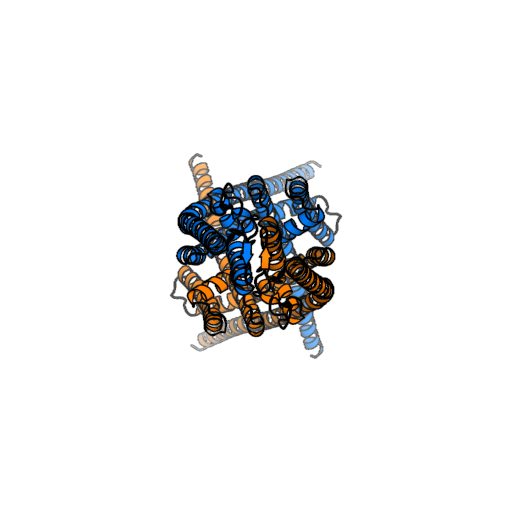50 ILE B C 1
ATOM 4359 O O . ILE B 1 250 ? -2.15 -12.766 7.082 1 82.06 250 ILE B O 1
ATOM 4363 N N . THR B 1 251 ? -1.013 -14.523 7.957 1 76.62 251 THR B N 1
ATOM 4364 C CA . THR B 1 251 ? -2.025 -15.492 7.559 1 76.62 251 THR B CA 1
ATOM 4365 C C . THR B 1 251 ? -2.992 -15.773 8.703 1 76.62 251 THR B C 1
ATOM 4367 O O . THR B 1 251 ? -4.184 -16 8.484 1 76.62 251 THR B O 1
ATOM 4370 N N . ALA B 1 252 ? -2.494 -15.656 9.875 1 74.25 252 ALA B N 1
ATOM 4371 C CA . ALA B 1 252 ? -3.34 -15.969 11.023 1 74.25 252 ALA B CA 1
ATOM 4372 C C . ALA B 1 252 ? -4.23 -14.781 11.383 1 74.25 252 ALA B C 1
ATOM 4374 O O . ALA B 1 252 ? -3.736 -13.68 11.625 1 74.25 252 ALA B O 1
ATOM 4375 N N . TYR B 1 253 ? -5.516 -14.984 11.461 1 72.19 253 TYR B N 1
ATOM 4376 C CA . TYR B 1 253 ? -6.492 -13.922 11.672 1 72.19 253 TYR B CA 1
ATOM 4377 C C . TYR B 1 253 ? -6.324 -13.297 13.047 1 72.19 253 TYR B C 1
ATOM 4379 O O . TYR B 1 253 ? -6.512 -12.086 13.211 1 72.19 253 TYR B O 1
ATOM 4387 N N . ASP B 1 254 ? -6.004 -14.094 14.039 1 72.56 254 ASP B N 1
ATOM 4388 C CA . ASP B 1 254 ? -5.875 -13.57 15.391 1 72.56 254 ASP B CA 1
ATOM 4389 C C . ASP B 1 254 ? -4.812 -12.477 15.453 1 72.56 254 ASP B C 1
ATOM 4391 O O . ASP B 1 254 ? -4.996 -11.461 16.141 1 72.56 254 ASP B O 1
ATOM 4395 N N . TRP B 1 255 ? -3.85 -12.68 14.703 1 78.56 255 TRP B N 1
ATOM 4396 C CA . TRP B 1 255 ? -2.752 -11.727 14.773 1 78.56 255 TRP B CA 1
ATOM 4397 C C . TRP B 1 255 ? -3.021 -10.523 13.875 1 78.56 255 TRP B C 1
ATOM 4399 O O . TRP B 1 255 ? -2.432 -9.453 14.062 1 78.56 255 TRP B O 1
ATOM 4409 N N . LYS B 1 256 ? -4.016 -10.672 12.977 1 81.19 256 LYS B N 1
ATOM 4410 C CA . LYS B 1 256 ? -4.352 -9.562 12.086 1 81.19 256 LYS B CA 1
ATOM 4411 C C . LYS B 1 256 ? -4.977 -8.406 12.852 1 81.19 256 LYS B C 1
ATOM 4413 O O . LYS B 1 256 ? -4.672 -7.242 12.594 1 81.19 256 LYS B O 1
ATOM 4418 N N . TYR B 1 257 ? -5.707 -8.758 13.859 1 80 257 TYR B N 1
ATOM 4419 C CA . TYR B 1 257 ? -6.371 -7.719 14.633 1 80 257 TYR B CA 1
ATOM 4420 C C . TYR B 1 257 ? -5.375 -6.992 15.531 1 80 257 TYR B C 1
ATOM 4422 O O . TYR B 1 257 ? -5.473 -5.777 15.734 1 80 257 TYR B O 1
ATOM 4430 N N . ALA B 1 258 ? -4.48 -7.73 16.078 1 80 258 ALA B N 1
ATOM 4431 C CA . ALA B 1 258 ? -3.453 -7.105 16.906 1 80 258 ALA B CA 1
ATOM 4432 C C . ALA B 1 258 ? -2.602 -6.141 16.094 1 80 258 ALA B C 1
ATOM 4434 O O . ALA B 1 258 ? -2.295 -5.035 16.547 1 80 258 ALA B O 1
ATOM 4435 N N . ILE B 1 259 ? -2.326 -6.551 14.953 1 81.75 259 ILE B N 1
ATOM 4436 C CA . ILE B 1 259 ? -1.481 -5.734 14.094 1 81.75 259 ILE B CA 1
ATOM 4437 C C . ILE B 1 259 ? -2.236 -4.473 13.672 1 81.75 259 ILE B C 1
ATOM 4439 O O . ILE B 1 259 ? -1.646 -3.396 13.562 1 81.75 259 ILE B O 1
ATOM 4443 N N . MET B 1 260 ? -3.508 -4.586 13.492 1 82.25 260 MET B N 1
ATOM 4444 C CA . MET B 1 260 ? -4.316 -3.422 13.133 1 82.25 260 MET B CA 1
ATOM 4445 C C . MET B 1 260 ? -4.309 -2.391 14.258 1 82.25 260 MET B C 1
ATOM 4447 O O . MET B 1 260 ? -4.219 -1.188 14 1 82.25 260 MET B O 1
ATOM 4451 N N . PHE B 1 261 ? -4.344 -2.943 15.398 1 82.19 261 PHE B N 1
ATOM 4452 C CA . PHE B 1 261 ? -4.309 -2.045 16.547 1 82.19 261 PHE B CA 1
ATOM 4453 C C . PHE B 1 261 ? -2.979 -1.303 16.609 1 82.19 261 PHE B C 1
ATOM 4455 O O . PHE B 1 261 ? -2.951 -0.083 16.781 1 82.19 261 PHE B O 1
ATOM 4462 N N . PHE B 1 262 ? -1.932 -1.973 16.5 1 83.75 262 PHE B N 1
ATOM 4463 C CA . PHE B 1 262 ? -0.608 -1.362 16.562 1 83.75 262 PHE B CA 1
ATOM 4464 C C . PHE B 1 262 ? -0.392 -0.427 15.375 1 83.75 262 PHE B C 1
ATOM 4466 O O . PHE B 1 262 ? 0.348 0.554 15.484 1 83.75 262 PHE B O 1
ATOM 4473 N N . SER B 1 263 ? -1.082 -0.765 14.336 1 84.25 263 SER B N 1
ATOM 4474 C CA . SER B 1 263 ? -0.928 0.076 13.156 1 84.25 263 SER B CA 1
ATOM 4475 C C . SER B 1 263 ? -1.503 1.469 13.391 1 84.25 263 SER B C 1
ATOM 4477 O O . SER B 1 263 ? -0.94 2.463 12.93 1 84.25 263 SER B O 1
ATOM 4479 N N . TYR B 1 264 ? -2.572 1.625 14.117 1 85.94 264 TYR B N 1
ATOM 4480 C CA . TYR B 1 264 ? -3.146 2.932 14.414 1 85.94 264 TYR B CA 1
ATOM 4481 C C . TYR B 1 264 ? -2.188 3.77 15.25 1 85.94 264 TYR B C 1
ATOM 4483 O O . TYR B 1 264 ? -1.991 4.957 14.984 1 85.94 264 TYR B O 1
ATOM 4491 N N . LEU B 1 265 ? -1.605 3.094 16.156 1 83.5 265 LEU B N 1
ATOM 4492 C CA . LEU B 1 265 ? -0.684 3.791 17.047 1 83.5 265 LEU B CA 1
ATOM 4493 C C . LEU B 1 265 ? 0.588 4.191 16.297 1 83.5 265 LEU B C 1
ATOM 4495 O O . LEU B 1 265 ? 1.113 5.285 16.516 1 83.5 265 LEU B O 1
ATOM 4499 N N . GLY B 1 266 ? 1.018 3.242 15.57 1 84.12 266 GLY B N 1
ATOM 4500 C CA . GLY B 1 266 ? 2.217 3.527 14.797 1 84.12 266 GLY B CA 1
ATOM 4501 C C . GLY B 1 266 ? 2.023 4.648 13.789 1 84.12 266 GLY B C 1
ATOM 4502 O O . GLY B 1 266 ? 2.883 5.52 13.656 1 84.12 266 GLY B O 1
ATOM 4503 N N . LEU B 1 267 ? 0.901 4.652 13.148 1 87.31 267 LEU B N 1
ATOM 4504 C CA . LEU B 1 267 ? 0.588 5.684 12.164 1 87.31 267 LEU B CA 1
ATOM 4505 C C . LEU B 1 267 ? 0.499 7.055 12.82 1 87.31 267 LEU B C 1
ATOM 4507 O O . LEU B 1 267 ? 0.954 8.055 12.258 1 87.31 267 LEU B O 1
ATOM 4511 N N . ALA B 1 268 ? -0.1 7.051 13.945 1 85 268 ALA B N 1
ATOM 4512 C CA . ALA B 1 268 ? -0.201 8.312 14.68 1 85 268 ALA B CA 1
ATOM 4513 C C . ALA B 1 268 ? 1.18 8.836 15.062 1 85 268 ALA B C 1
ATOM 4515 O O . ALA B 1 268 ? 1.443 10.031 14.969 1 85 268 ALA B O 1
ATOM 4516 N N . TRP B 1 269 ? 1.992 7.938 15.398 1 83.62 269 TRP B N 1
ATOM 4517 C CA . TRP B 1 269 ? 3.34 8.32 15.812 1 83.62 269 TRP B CA 1
ATOM 4518 C C . TRP B 1 269 ? 4.141 8.852 14.625 1 83.62 269 TRP B C 1
ATOM 4520 O O . TRP B 1 269 ? 4.844 9.859 14.742 1 83.62 269 TRP B O 1
ATOM 4530 N N . ILE B 1 270 ? 4.078 8.156 13.555 1 81.19 270 ILE B N 1
ATOM 4531 C CA . ILE B 1 270 ? 4.801 8.578 12.367 1 81.19 270 ILE B CA 1
ATOM 4532 C C . ILE B 1 270 ? 4.27 9.938 11.898 1 81.19 270 ILE B C 1
ATOM 4534 O O . ILE B 1 270 ? 5.047 10.805 11.492 1 81.19 270 ILE B O 1
ATOM 4538 N N . GLY B 1 271 ? 2.975 10.055 11.93 1 79.56 271 GLY B N 1
ATOM 4539 C CA . GLY B 1 271 ? 2.391 11.344 11.594 1 79.56 271 GLY B CA 1
ATOM 4540 C C . GLY B 1 271 ? 2.9 12.469 12.469 1 79.56 271 GLY B C 1
ATOM 4541 O O . GLY B 1 271 ? 3.164 13.57 11.977 1 79.56 271 GLY B O 1
ATOM 4542 N N . TYR B 1 272 ? 3.006 12.148 13.648 1 78.5 272 TYR B N 1
ATOM 4543 C CA . TYR B 1 272 ? 3.516 13.133 14.602 1 78.5 272 TYR B CA 1
ATOM 4544 C C . TYR B 1 272 ? 4.957 13.5 14.273 1 78.5 272 TYR B C 1
ATOM 4546 O O . TYR B 1 272 ? 5.309 14.688 14.266 1 78.5 272 TYR B O 1
ATOM 4554 N N . ILE B 1 273 ? 5.723 12.578 14.016 1 76.81 273 ILE B N 1
ATOM 4555 C CA . ILE B 1 273 ? 7.137 12.805 13.727 1 76.81 273 ILE B CA 1
ATOM 4556 C C . ILE B 1 273 ? 7.277 13.602 12.43 1 76.81 273 ILE B C 1
ATOM 4558 O O . ILE B 1 273 ? 8.047 14.562 12.367 1 76.81 273 ILE B O 1
ATOM 4562 N N . ILE B 1 274 ? 6.543 13.172 11.469 1 75.62 274 ILE B N 1
ATOM 4563 C CA . ILE B 1 274 ? 6.613 13.844 10.172 1 75.62 274 ILE B CA 1
ATOM 4564 C C . ILE B 1 274 ? 6.148 15.289 10.32 1 75.62 274 ILE B C 1
ATOM 4566 O O . ILE B 1 274 ? 6.738 16.203 9.734 1 75.62 274 ILE B O 1
ATOM 4570 N N . GLY B 1 275 ? 5.137 15.469 11.102 1 74.38 275 GLY B N 1
ATOM 4571 C CA . GLY B 1 275 ? 4.664 16.828 11.367 1 74.38 275 GLY B CA 1
ATOM 4572 C C . GLY B 1 275 ? 5.707 17.703 12.031 1 74.38 275 GLY B C 1
ATOM 4573 O O . GLY B 1 275 ? 5.887 18.859 11.648 1 74.38 275 GLY B O 1
ATOM 4574 N N . THR B 1 276 ? 6.395 17.109 12.898 1 73.12 276 THR B N 1
ATOM 4575 C CA . THR B 1 276 ? 7.422 17.859 13.625 1 73.12 276 THR B CA 1
ATOM 4576 C C . THR B 1 276 ? 8.594 18.188 12.703 1 73.12 276 THR B C 1
ATOM 4578 O O . THR B 1 276 ? 9.133 19.297 12.758 1 73.12 276 THR B O 1
ATOM 4581 N N . ILE B 1 277 ? 8.938 17.234 11.891 1 72.62 277 ILE B N 1
ATOM 4582 C CA . ILE B 1 277 ? 10.031 17.438 10.953 1 72.62 277 ILE B CA 1
ATOM 4583 C C . ILE B 1 277 ? 9.648 18.516 9.938 1 72.62 277 ILE B C 1
ATOM 4585 O O . ILE B 1 277 ? 10.422 19.422 9.664 1 72.62 277 ILE B O 1
ATOM 4589 N N . THR B 1 278 ? 8.477 18.375 9.445 1 71.25 278 THR B N 1
ATOM 4590 C CA . THR B 1 278 ? 8.008 19.328 8.438 1 71.25 278 THR B CA 1
ATOM 4591 C C . THR B 1 278 ? 7.938 20.734 9.016 1 71.25 278 THR B C 1
ATOM 4593 O O . THR B 1 278 ? 8.312 21.703 8.352 1 71.25 278 THR B O 1
ATOM 4596 N N . ASP B 1 279 ? 7.535 20.828 10.219 1 69.06 279 ASP B N 1
ATOM 4597 C CA . ASP B 1 279 ? 7.445 22.125 10.875 1 69.06 279 ASP B CA 1
ATOM 4598 C C . ASP B 1 279 ? 8.836 22.719 11.117 1 69.06 279 ASP B C 1
ATOM 4600 O O . ASP B 1 279 ? 9.031 23.922 10.984 1 69.06 279 ASP B O 1
ATOM 4604 N N . SER B 1 280 ? 9.688 21.922 11.484 1 70.44 280 SER B N 1
ATOM 4605 C CA . SER B 1 280 ? 11.047 22.375 11.734 1 70.44 280 SER B CA 1
ATOM 4606 C C . SER B 1 280 ? 11.703 22.891 10.453 1 70.44 280 SER B C 1
ATOM 4608 O O . SER B 1 280 ? 12.414 23.891 10.469 1 70.44 280 SER B O 1
ATOM 4610 N N . VAL B 1 281 ? 11.523 22.203 9.438 1 70.25 281 VAL B N 1
ATOM 4611 C CA . VAL B 1 281 ? 12.117 22.578 8.164 1 70.25 281 VAL B CA 1
ATOM 4612 C C . VAL B 1 281 ? 11.469 23.859 7.641 1 70.25 281 VAL B C 1
ATOM 4614 O O . VAL B 1 281 ? 12.156 24.75 7.141 1 70.25 281 VAL B O 1
ATOM 4617 N N . ARG B 1 282 ? 10.188 23.922 7.773 1 68.75 282 ARG B N 1
ATOM 4618 C CA . ARG B 1 282 ? 9.484 25.109 7.332 1 68.75 282 ARG B CA 1
ATOM 4619 C C . ARG B 1 282 ? 9.938 26.344 8.109 1 68.75 282 ARG B C 1
ATOM 4621 O O . ARG B 1 282 ? 10.094 27.422 7.543 1 68.75 282 ARG B O 1
ATOM 4628 N N . SER B 1 283 ? 10.109 26.156 9.305 1 70.38 283 SER B N 1
ATOM 4629 C CA . SER B 1 283 ? 10.547 27.266 10.156 1 70.38 283 SER B CA 1
ATOM 4630 C C . SER B 1 283 ? 11.953 27.719 9.789 1 70.38 283 SER B C 1
ATOM 4632 O O . SER B 1 283 ? 12.25 28.906 9.797 1 70.38 283 SER B O 1
ATOM 4634 N N . ARG B 1 284 ? 12.727 26.812 9.492 1 69.81 284 ARG B N 1
ATOM 4635 C CA . ARG B 1 284 ? 14.094 27.125 9.109 1 69.81 284 ARG B CA 1
ATOM 4636 C C . ARG B 1 284 ? 14.133 27.844 7.766 1 69.81 284 ARG B C 1
ATOM 4638 O O . ARG B 1 284 ? 14.883 28.812 7.594 1 69.81 284 ARG B O 1
ATOM 4645 N N . LEU B 1 285 ? 13.359 27.359 6.867 1 70.94 285 LEU B N 1
ATOM 4646 C CA . LEU B 1 285 ? 13.328 27.969 5.547 1 70.94 285 LEU B CA 1
ATOM 4647 C C . LEU B 1 285 ? 12.75 29.391 5.621 1 70.94 285 LEU B C 1
ATOM 4649 O O . LEU B 1 285 ? 13.203 30.281 4.918 1 70.94 285 LEU B O 1
ATOM 4653 N N . ALA B 1 286 ? 11.766 29.562 6.461 1 67.81 286 ALA B N 1
ATOM 4654 C CA . ALA B 1 286 ? 11.172 30.875 6.66 1 67.81 286 ALA B CA 1
ATOM 4655 C C . ALA B 1 286 ? 12.164 31.844 7.297 1 67.81 286 ALA B C 1
ATOM 4657 O O . ALA B 1 286 ? 12.211 33.031 6.945 1 67.81 286 ALA B O 1
ATOM 4658 N N . SER B 1 287 ? 12.898 31.297 8.172 1 69.19 287 SER B N 1
ATOM 4659 C CA . SER B 1 287 ? 13.914 32.125 8.828 1 69.19 287 SER B CA 1
ATOM 4660 C C . SER B 1 287 ? 15.008 32.531 7.852 1 69.19 287 SER B C 1
ATOM 4662 O O . SER B 1 287 ? 15.492 33.656 7.879 1 69.19 287 SER B O 1
ATOM 4664 N N . ASP B 1 288 ? 15.367 31.625 7.027 1 67.5 288 ASP B N 1
ATOM 4665 C CA . ASP B 1 288 ? 16.391 31.906 6.027 1 67.5 288 ASP B CA 1
ATOM 4666 C C . ASP B 1 288 ? 15.922 32.938 5.023 1 67.5 288 ASP B C 1
ATOM 4668 O O . ASP B 1 288 ? 16.703 33.812 4.594 1 67.5 288 ASP B O 1
ATOM 4672 N N . GLU B 1 289 ? 14.688 32.844 4.633 1 67.12 289 GLU B N 1
ATOM 4673 C CA . GLU B 1 289 ? 14.125 33.844 3.709 1 67.12 289 GLU B CA 1
ATOM 4674 C C . GLU B 1 289 ? 14.078 35.219 4.336 1 67.12 289 GLU B C 1
ATOM 4676 O O . GLU B 1 289 ? 14.328 36.219 3.662 1 67.12 289 GLU B O 1
ATOM 4681 N N . LYS B 1 290 ? 13.703 35.281 5.609 1 67.25 290 LYS B N 1
ATOM 4682 C CA . LYS B 1 290 ? 13.664 36.562 6.316 1 67.25 290 LYS B CA 1
ATOM 4683 C C . LYS B 1 290 ? 15.062 37.156 6.426 1 67.25 290 LYS B C 1
ATOM 4685 O O . LYS B 1 290 ? 15.234 38.375 6.273 1 67.25 290 LYS B O 1
ATOM 4690 N N . GLU B 1 291 ? 15.93 36.281 6.699 1 67.94 291 GLU B N 1
ATOM 4691 C CA . GLU B 1 291 ? 17.312 36.781 6.816 1 67.94 291 GLU B CA 1
ATOM 4692 C C . GLU B 1 291 ? 17.844 37.25 5.473 1 67.94 291 GLU B C 1
ATOM 4694 O O . GLU B 1 291 ? 18.516 38.281 5.406 1 67.94 291 GLU B O 1
ATOM 4699 N N . LYS B 1 292 ? 17.5 36.625 4.352 1 70.88 292 LYS B N 1
ATOM 4700 C CA . LYS B 1 292 ? 17.953 37.031 3.025 1 70.88 292 LYS B CA 1
ATOM 4701 C C . LYS B 1 292 ? 17.266 38.344 2.58 1 70.88 292 LYS B C 1
ATOM 4703 O O . LYS B 1 292 ? 17.891 39.188 1.958 1 70.88 292 LYS B O 1
ATOM 4708 N N . SER B 1 293 ? 16 38.219 2.926 1 66.31 293 SER B N 1
ATOM 4709 C CA . SER B 1 293 ? 15.273 39.438 2.609 1 66.31 293 SER B CA 1
ATOM 4710 C C . SER B 1 293 ? 15.844 40.625 3.377 1 66.31 293 SER B C 1
ATOM 4712 O O . SER B 1 293 ? 15.945 41.75 2.834 1 66.31 293 SER B O 1
ATOM 4714 N N . SER B 1 294 ? 16.188 40.344 4.609 1 66.62 294 SER B N 1
ATOM 4715 C CA . SER B 1 294 ? 16.797 41.375 5.43 1 66.62 294 SER B CA 1
ATOM 4716 C C . SER B 1 294 ? 18.156 41.781 4.902 1 66.62 294 SER B C 1
ATOM 4718 O O . SER B 1 294 ? 18.516 42.969 4.902 1 66.62 294 SER B O 1
ATOM 4720 N N . GLU B 1 295 ? 18.828 40.844 4.5 1 66.25 295 GLU B N 1
ATOM 4721 C CA . GLU B 1 295 ? 20.156 41.125 3.938 1 66.25 295 GLU B CA 1
ATOM 4722 C C . GLU B 1 295 ? 20.031 41.875 2.619 1 66.25 295 GLU B C 1
ATOM 4724 O O . GLU B 1 295 ? 20.797 42.812 2.369 1 66.25 295 GLU B O 1
ATOM 4729 N N . ASP B 1 296 ? 19.125 41.406 1.82 1 63.59 296 ASP B N 1
ATOM 4730 C CA . ASP B 1 296 ? 18.891 42.094 0.556 1 63.59 296 ASP B CA 1
ATOM 4731 C C . ASP B 1 296 ? 18.469 43.531 0.792 1 63.59 296 ASP B C 1
ATOM 4733 O O . ASP B 1 296 ? 18.891 44.438 0.058 1 63.59 296 ASP B O 1
ATOM 4737 N N . ASN B 1 297 ? 17.656 43.656 1.754 1 61.25 297 ASN B N 1
ATOM 4738 C CA . ASN B 1 297 ? 17.234 45 2.115 1 61.25 297 ASN B CA 1
ATOM 4739 C C . ASN B 1 297 ?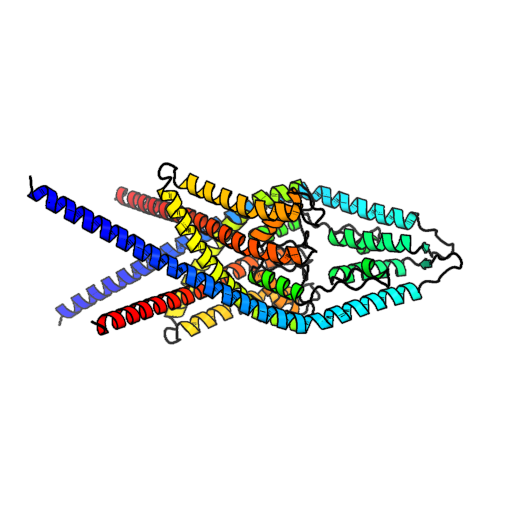 18.391 45.812 2.66 1 61.25 297 ASN B C 1
ATOM 4741 O O . ASN B 1 297 ? 18.5 47.031 2.385 1 61.25 297 ASN B O 1
ATOM 4745 N N . LYS B 1 298 ? 19.219 45.281 3.375 1 68.75 298 LYS B N 1
ATOM 4746 C CA . LYS B 1 298 ? 20.406 46 3.873 1 68.75 298 LYS B CA 1
ATOM 4747 C C . LYS B 1 298 ? 21.312 46.406 2.725 1 68.75 298 LYS B C 1
ATOM 4749 O O . LYS B 1 298 ? 21.859 47.531 2.734 1 68.75 298 LYS B O 1
ATOM 4754 N N . ASP B 1 299 ? 21.453 45.562 1.907 1 63.16 299 ASP B N 1
ATOM 4755 C CA . ASP B 1 299 ? 22.297 45.875 0.767 1 63.16 299 ASP B CA 1
ATOM 4756 C C . ASP B 1 299 ? 21.719 47.031 -0.051 1 63.16 299 ASP B C 1
ATOM 4758 O O . ASP B 1 299 ? 22.453 47.875 -0.542 1 63.16 299 ASP B O 1
ATOM 4762 N N . ILE B 1 300 ? 20.5 47.031 -0.094 1 62.38 300 ILE B N 1
ATOM 4763 C CA . ILE B 1 300 ? 19.812 48.094 -0.815 1 62.38 300 ILE B CA 1
ATOM 4764 C C . ILE B 1 300 ? 20 49.406 -0.066 1 62.38 300 ILE B C 1
ATOM 4766 O O . ILE B 1 300 ? 20.25 50.469 -0.677 1 62.38 300 ILE B O 1
ATOM 4770 N N . PHE B 1 301 ? 19.953 49.312 1.161 1 60.06 301 PHE B N 1
ATOM 4771 C CA . PHE B 1 301 ? 20.094 50.5 1.968 1 60.06 301 PHE B CA 1
ATOM 4772 C C . PHE B 1 301 ? 21.547 50.938 2.018 1 60.06 301 PHE B C 1
ATOM 4774 O O . PHE B 1 301 ? 21.844 52.156 2.115 1 60.06 301 PHE B O 1
ATOM 4781 N N . SER B 1 302 ? 22.344 50.094 1.954 1 61.69 302 SER B N 1
ATOM 4782 C CA . SER B 1 302 ? 23.75 50.469 1.965 1 61.69 302 SER B CA 1
ATOM 4783 C C . SER B 1 302 ? 24.156 51.094 0.636 1 61.69 302 SER B C 1
ATOM 4785 O O . SER B 1 302 ? 25.172 51.812 0.559 1 61.69 302 SER B O 1
ATOM 4787 N N . GLU B 1 303 ? 23.453 50.812 -0.271 1 58.78 303 GLU B N 1
ATOM 4788 C CA . GLU B 1 303 ? 23.766 51.375 -1.579 1 58.78 303 GLU B CA 1
ATOM 4789 C C . GLU B 1 303 ? 23.188 52.781 -1.721 1 58.78 303 GLU B C 1
ATOM 4791 O O . GLU B 1 303 ? 23.562 53.5 -2.639 1 58.78 303 GLU B O 1
ATOM 4796 N N . PHE B 1 304 ? 22.328 53.125 -0.885 1 47.38 304 PHE B N 1
ATOM 4797 C CA . PHE B 1 304 ? 21.922 54.531 -0.859 1 47.38 304 PHE B CA 1
ATOM 4798 C C . PHE B 1 304 ? 22.688 55.281 0.2 1 47.38 304 PHE B C 1
ATOM 4800 O O . PHE B 1 304 ? 23.031 56.469 -0.003 1 47.38 304 PHE B O 1
#

Foldseek 3Di:
DVVVVVVVVVVVVVVVVVVVVVVVCVVVVVVVLVVQLVVLVVVLVVLLLVQLVVLLVVCVVVLVVLQVVLLVVVVVLVVVWDQDPVRDTDDDPVSVVVVVVSQVVSVLVQFHSVQPVPVPGDTDRCSDSLNSSLVSLLLLLLLCLSSDDDDDPVSVVCSVVSRPVSVVSLVSSLVSVLVVVVVVLVVVCVVVVVDPPVVSLVCVLVVQLCVLLQVLLVVVVPDPPVDDSVVSSVVLVSLLVSVNNNPDDDDDSVSSVVSSVSSSVSVSSVVNSVVVVVVVVVVVVVVVVVVVVVVVVVVVVVVD/DVVVVVVVVVVVVVVVVVVVVVVVCVVVVVVVLVVQLVVLVVVLVVLLLVQLVVLLVVCVVVLVVLQVVLLVVVVVLVVVWDQDPVRDTDDDPVSVVVVVVSQVVSVLVLFHSVQPVPVVGDTDRCSDSLNSSLVSLLLLLLLCLSSDDDDDPVSVVCSVVSRPVSVVSLVSSLVSVLVVVVVVLVVVCVVVVVDPPVVSLVCVLVVQLCVLLQVLLVVVCPDPPVDDSVVSSVVLVSLLVSVNNNPDDDDDSVSSVVSSVSSSVSVSSVVNSVVVVVVVVVVVVVVVVVVVVVVVVVVVVVVD

Sequence (608 aa):
MEKDSENETETNEIKEESEEEKNTISCSARIGNAKRIFIFFLLNLVFVSIGTFSFHALEGPNEDKICAESRAALKEFTDSLIKEPDGSYKVTDEQLLKLVKSAEIFAEEGVPISTLIDPNNDCPKLWTYGGAAYFCSTIVTTVGYGDTAPKTSEGRMLFLFYVIPGIAICGALLGEIGLLMSNISSRIRKRFKSVPAALFWTLNGFFGVGILIFIPSLIIYLSVEEWTFFESLYFMMVTFTTVGFGDLTITAYDWKYAIMFFSYLGLAWIGYIIGTITDSVRSRLASDEKEKSSEDNKDIFSEFMEKDSENETETNEIKEESEEEKNTISCSARIGNAKRIFIFFLLNLVFVSIGTFSFHALEGPNEDKICAESRAALKEFTDSLIKEPDGSYKVTDEQLLKLVKSAEIFAEEGVPISTLIDPNNDCPKLWTYGGAAYFCSTIVTTVGYGDTAPKTSEGRMLFLFYVIPGIAICGALLGEIGLLMSNISSRIRKRFKSVPAALFWTLNGFFGVGILIFIPSLIIYLSVEEWTFFESLYFMMVTFTTVGFGDLTITAYDWKYAIMFFSYLGLAWIGYIIGTITDSVRSRLASDEKEKSSEDNKDIFSEF